Protein AF-0000000080333104 (afdb_homodimer)

Structure (mmCIF, N/CA/C/O backbone):
data_AF-0000000080333104-model_v1
#
loop_
_entity.id
_entity.type
_entity.pdbx_description
1 polymer 'TetR family transcriptional regulator'
#
loop_
_atom_site.group_PDB
_atom_site.id
_atom_site.type_symbol
_atom_site.label_atom_id
_atom_site.label_alt_id
_atom_site.label_comp_id
_atom_site.label_asym_id
_atom_site.label_entity_id
_atom_site.label_seq_id
_atom_site.pdbx_PDB_ins_code
_atom_site.Cartn_x
_atom_site.Cartn_y
_atom_site.Cartn_z
_atom_site.occupancy
_atom_site.B_iso_or_equiv
_atom_site.auth_seq_id
_atom_site.auth_comp_id
_atom_site.auth_asym_id
_atom_site.auth_atom_id
_atom_site.pdbx_PDB_model_num
ATOM 1 N N . MET A 1 1 ? -35.406 34.312 -15.773 1 30.38 1 MET A N 1
ATOM 2 C CA . MET A 1 1 ? -34.156 34.062 -15.078 1 30.38 1 MET A CA 1
ATOM 3 C C . MET A 1 1 ? -34.156 32.719 -14.414 1 30.38 1 MET A C 1
ATOM 5 O O . MET A 1 1 ? -34.938 32.469 -13.469 1 30.38 1 MET A O 1
ATOM 9 N N . THR A 1 2 ? -34.156 31.594 -15.18 1 37.38 2 THR A N 1
ATOM 10 C CA . THR A 1 2 ? -34.25 30.219 -14.719 1 37.38 2 THR A CA 1
ATOM 11 C C . THR A 1 2 ? -33.375 29.984 -13.492 1 37.38 2 THR A C 1
ATOM 13 O O . THR A 1 2 ? -32.188 30.266 -13.516 1 37.38 2 THR A O 1
ATOM 16 N N . THR A 1 3 ? -33.844 30.25 -12.289 1 37.5 3 THR A N 1
ATOM 17 C CA . THR A 1 3 ? -33.156 30.047 -11.039 1 37.5 3 THR A CA 1
ATOM 18 C C . THR A 1 3 ? -32.281 28.797 -11.109 1 37.5 3 THR A C 1
ATOM 20 O O . THR A 1 3 ? -32.75 27.719 -11.461 1 37.5 3 THR A O 1
ATOM 23 N N . ALA A 1 4 ? -31.094 28.906 -11.484 1 41.25 4 ALA A N 1
ATOM 24 C CA . ALA A 1 4 ? -30.219 27.75 -11.359 1 41.25 4 ALA A CA 1
ATOM 25 C C . ALA A 1 4 ? -30.656 26.844 -10.211 1 41.25 4 ALA A C 1
ATOM 27 O O . ALA A 1 4 ? -30.734 27.281 -9.062 1 41.25 4 ALA A O 1
ATOM 28 N N . LYS A 1 5 ? -31.594 25.984 -10.344 1 41.38 5 LYS A N 1
ATOM 29 C CA . LYS A 1 5 ? -32.125 25.047 -9.367 1 41.38 5 LYS A CA 1
ATOM 30 C C . LYS A 1 5 ? -31.016 24.547 -8.43 1 41.38 5 LYS A C 1
ATOM 32 O O . LYS A 1 5 ? -30 24.031 -8.883 1 41.38 5 LYS A O 1
ATOM 37 N N . ARG A 1 6 ? -30.672 25.188 -7.258 1 45.22 6 ARG A N 1
ATOM 38 C CA . ARG A 1 6 ? -29.812 24.766 -6.156 1 45.22 6 ARG A CA 1
ATOM 39 C C . ARG A 1 6 ? -29.812 23.25 -6.008 1 45.22 6 ARG A C 1
ATOM 41 O O . ARG A 1 6 ? -30.828 22.656 -5.668 1 45.22 6 ARG A O 1
ATOM 48 N N . ASP A 1 7 ? -29.25 22.531 -6.859 1 51.03 7 ASP A N 1
ATOM 49 C CA . ASP A 1 7 ? -29.219 21.062 -6.848 1 51.03 7 ASP A CA 1
ATOM 50 C C . ASP A 1 7 ? -29.219 20.531 -5.414 1 51.03 7 ASP A C 1
ATOM 52 O O . ASP A 1 7 ? -28.328 20.859 -4.625 1 51.03 7 ASP A O 1
ATOM 56 N N . THR A 1 8 ? -30.344 20.328 -4.801 1 59.16 8 THR A N 1
ATOM 57 C CA . THR A 1 8 ? -30.625 19.766 -3.488 1 59.16 8 THR A CA 1
ATOM 58 C C . THR A 1 8 ? -29.703 18.594 -3.188 1 59.16 8 THR A C 1
ATOM 60 O O . THR A 1 8 ? -29.672 17.609 -3.936 1 59.16 8 THR A O 1
ATOM 63 N N . TYR A 1 9 ? -28.547 18.875 -2.512 1 65.94 9 TYR A N 1
ATOM 64 C CA . TYR A 1 9 ? -27.641 17.812 -2.102 1 65.94 9 TYR A CA 1
ATOM 65 C C . TYR A 1 9 ? -28.375 16.75 -1.309 1 65.94 9 TYR A C 1
ATOM 67 O O . TYR A 1 9 ? -29.234 17.047 -0.479 1 65.94 9 TYR A O 1
ATOM 75 N N . THR A 1 10 ? -28.297 15.609 -1.845 1 75.25 10 THR A N 1
ATOM 76 C CA . THR A 1 10 ? -28.719 14.438 -1.074 1 75.25 10 THR A CA 1
ATOM 77 C C . THR A 1 10 ? -27.594 13.977 -0.15 1 75.25 10 THR A C 1
ATOM 79 O O . THR A 1 10 ? -26.438 14.391 -0.309 1 75.25 10 THR A O 1
ATOM 82 N N . PRO A 1 11 ? -27.969 13.328 0.923 1 76.31 11 PRO A N 1
ATOM 83 C CA . PRO A 1 11 ? -26.938 12.758 1.804 1 76.31 11 PRO A CA 1
ATOM 84 C C . PRO A 1 11 ? -25.859 11.992 1.037 1 76.31 11 PRO A C 1
ATOM 86 O O . PRO A 1 11 ? -24.688 12.055 1.399 1 76.31 11 PRO A O 1
ATOM 89 N N . GLU A 1 12 ? -26.203 11.422 -0.066 1 83.94 12 GLU A N 1
ATOM 90 C CA . GLU A 1 12 ? -25.234 10.648 -0.843 1 83.94 12 GLU A CA 1
ATOM 91 C C . GLU A 1 12 ? -24.281 11.562 -1.616 1 83.94 12 GLU A C 1
ATOM 93 O O . GLU A 1 12 ? -23.094 11.281 -1.72 1 83.94 12 GLU A O 1
ATOM 98 N N . SER A 1 13 ? -24.828 12.586 -2.078 1 88.69 13 SER A N 1
ATOM 99 C CA . SER A 1 13 ? -23.984 13.531 -2.799 1 88.69 13 SER A CA 1
ATOM 100 C C . SER A 1 13 ? -23 14.219 -1.86 1 88.69 13 SER A C 1
ATOM 102 O O . SER A 1 13 ? -21.828 14.406 -2.205 1 88.69 13 SER A O 1
ATOM 104 N N . LEU A 1 14 ? -23.516 14.539 -0.658 1 93.62 14 LEU A N 1
ATOM 105 C CA . LEU A 1 14 ? -22.656 15.164 0.338 1 93.62 14 LEU A CA 1
ATOM 106 C C . LEU A 1 14 ? -21.531 14.211 0.747 1 93.62 14 LEU A C 1
ATOM 108 O O . LEU A 1 14 ? -20.391 14.641 0.908 1 93.62 14 LEU A O 1
ATOM 112 N N . LEU A 1 15 ? -21.875 12.945 0.828 1 96.56 15 LEU A N 1
ATOM 113 C CA . LEU A 1 15 ? -20.891 11.953 1.213 1 96.56 15 LEU A CA 1
ATOM 114 C C . LEU A 1 15 ? -19.781 11.844 0.161 1 96.56 15 LEU A C 1
ATOM 116 O O . LEU A 1 15 ? -18.594 11.789 0.498 1 96.56 15 LEU A O 1
ATOM 120 N N . SER A 1 16 ? -20.188 11.82 -1.087 1 97 16 SER A N 1
ATOM 121 C CA . SER A 1 16 ? -19.234 11.727 -2.178 1 97 16 SER A CA 1
ATOM 122 C C . SER A 1 16 ? -18.266 12.914 -2.18 1 97 16 SER A C 1
ATOM 124 O O . SER A 1 16 ? -17.062 12.742 -2.363 1 97 16 SER A O 1
ATOM 126 N N . VAL A 1 17 ? -18.734 14.023 -1.928 1 96.44 17 VAL A N 1
ATOM 127 C CA . VAL A 1 17 ? -17.922 15.227 -1.866 1 96.44 17 VAL A CA 1
ATOM 128 C C . VAL A 1 17 ? -16.969 15.148 -0.672 1 96.44 17 VAL A C 1
ATOM 130 O O . VAL A 1 17 ? -15.789 15.453 -0.795 1 96.44 17 VAL A O 1
ATOM 133 N N . ALA A 1 18 ? -17.531 14.781 0.448 1 97.69 18 ALA A N 1
ATOM 134 C CA . ALA A 1 18 ? -16.719 14.672 1.661 1 97.69 18 ALA A CA 1
ATOM 135 C C . ALA A 1 18 ? -15.555 13.711 1.461 1 97.69 18 ALA A C 1
ATOM 137 O O . ALA A 1 18 ? -14.422 14.008 1.838 1 97.69 18 ALA A O 1
ATOM 138 N N . VAL A 1 19 ? -15.828 12.594 0.853 1 98.12 19 VAL A N 1
ATOM 139 C CA . VAL A 1 19 ? -14.805 11.57 0.63 1 98.12 19 VAL A CA 1
ATOM 140 C C . VAL A 1 19 ? -13.703 12.125 -0.274 1 98.12 19 VAL A C 1
ATOM 142 O O . VAL A 1 19 ? -12.523 11.891 -0.033 1 98.12 19 VAL A O 1
ATOM 145 N N . GLN A 1 20 ? -14.109 12.844 -1.254 1 97.38 20 GLN A N 1
ATOM 146 C CA . GLN A 1 20 ? -13.133 13.469 -2.135 1 97.38 20 GLN A CA 1
ATOM 147 C C . GLN A 1 20 ? -12.242 14.438 -1.363 1 97.38 20 GLN A C 1
ATOM 149 O O . GLN A 1 20 ? -11.016 14.422 -1.518 1 97.38 20 GLN A O 1
ATOM 154 N N . VAL A 1 21 ? -12.852 15.25 -0.526 1 97.25 21 VAL A N 1
ATOM 155 C CA . VAL A 1 21 ? -12.109 16.234 0.251 1 97.25 21 VAL A CA 1
ATOM 156 C C . VAL A 1 21 ? -11.195 15.523 1.25 1 97.25 21 VAL A C 1
ATOM 158 O O . VAL A 1 21 ? -10.031 15.891 1.404 1 97.25 21 VAL A O 1
ATOM 161 N N . PHE A 1 22 ? -11.758 14.477 1.921 1 97.06 22 PHE A N 1
ATOM 162 C CA . PHE A 1 22 ? -10.961 13.695 2.857 1 97.06 22 PHE A CA 1
ATOM 163 C C . PHE A 1 22 ? -9.742 13.102 2.162 1 97.06 22 PHE A C 1
ATOM 165 O O . PHE A 1 22 ? -8.641 13.117 2.713 1 97.06 22 PHE A O 1
ATOM 172 N N . ASN A 1 23 ? -9.922 12.594 0.992 1 96.06 23 ASN A N 1
ATOM 173 C CA . ASN A 1 23 ? -8.82 11.953 0.278 1 96.06 23 ASN A CA 1
ATOM 174 C C . ASN A 1 23 ? -7.793 12.977 -0.2 1 96.06 23 ASN A C 1
ATOM 176 O O . ASN A 1 23 ? -6.594 12.688 -0.245 1 96.06 23 ASN A O 1
ATOM 180 N N . GLU A 1 24 ? -8.211 14.117 -0.525 1 92.81 24 GLU A N 1
ATOM 181 C CA . GLU A 1 24 ? -7.332 15.156 -1.042 1 92.81 24 GLU A CA 1
ATOM 182 C C . GLU A 1 24 ? -6.539 15.82 0.082 1 92.81 24 GLU A C 1
ATOM 184 O O . GLU A 1 24 ? -5.328 16.016 -0.034 1 92.81 24 GLU A O 1
ATOM 189 N N . ARG A 1 25 ? -7.188 16.078 1.271 1 90.75 25 ARG A N 1
ATOM 190 C CA . ARG A 1 25 ? -6.582 16.922 2.305 1 90.75 25 ARG A CA 1
ATOM 191 C C . ARG A 1 25 ? -6.168 16.078 3.51 1 90.75 25 ARG A C 1
ATOM 193 O O . ARG A 1 25 ? -5.406 16.547 4.363 1 90.75 25 ARG A O 1
ATOM 200 N N . GLY A 1 26 ? -6.641 14.836 3.459 1 92 26 GLY A N 1
ATOM 201 C CA . GLY A 1 26 ? -6.574 14.102 4.711 1 92 26 GLY A CA 1
ATOM 202 C C . GLY A 1 26 ? -7.715 14.422 5.656 1 92 26 GLY A C 1
ATOM 203 O O . GLY A 1 26 ? -8.195 15.562 5.691 1 92 26 GLY A O 1
ATOM 204 N N . TYR A 1 27 ? -8.172 13.492 6.395 1 93.88 27 TYR A N 1
ATOM 205 C CA . TYR A 1 27 ? -9.297 13.68 7.309 1 93.88 27 TYR A CA 1
ATOM 206 C C . TYR A 1 27 ? -8.977 14.75 8.352 1 93.88 27 TYR A C 1
ATOM 208 O O . TYR A 1 27 ? -9.766 15.672 8.562 1 93.88 27 TYR A O 1
ATOM 216 N N . ASP A 1 28 ? -7.832 14.664 8.992 1 89.62 28 ASP A N 1
ATOM 217 C CA . ASP A 1 28 ? -7.457 15.586 10.055 1 89.62 28 ASP A CA 1
ATOM 218 C C . ASP A 1 28 ? -7.328 17.016 9.531 1 89.62 28 ASP A C 1
ATOM 220 O O . ASP A 1 28 ? -7.609 17.969 10.25 1 89.62 28 ASP A O 1
ATOM 224 N N . GLY A 1 29 ? -6.977 17.172 8.297 1 89.06 29 GLY A N 1
ATOM 225 C CA . GLY A 1 29 ? -6.77 18.484 7.691 1 89.06 29 GLY A CA 1
ATOM 226 C C . GLY A 1 29 ? -8.039 19.078 7.121 1 89.06 29 GLY A C 1
ATOM 227 O O . GLY A 1 29 ? -8.016 20.188 6.57 1 89.06 29 GLY A O 1
ATOM 228 N N . THR A 1 30 ? -9.109 18.344 7.238 1 94.81 30 THR A N 1
ATOM 229 C CA . THR A 1 30 ? -10.367 18.797 6.676 1 94.81 30 THR A CA 1
ATOM 230 C C . THR A 1 30 ? -11.25 19.422 7.758 1 94.81 30 THR A C 1
ATOM 232 O O . THR A 1 30 ? -11.438 18.828 8.828 1 94.81 30 THR A O 1
ATOM 235 N N . SER A 1 31 ? -11.719 20.625 7.543 1 95.81 31 SER A N 1
ATOM 236 C CA . SER A 1 31 ? -12.68 21.297 8.414 1 95.81 31 SER A CA 1
ATOM 237 C C . SER A 1 31 ? -14.07 21.312 7.797 1 95.81 31 SER A C 1
ATOM 239 O O . SER A 1 31 ? -14.234 20.984 6.617 1 95.81 31 SER A O 1
ATOM 241 N N . MET A 1 32 ? -15.047 21.656 8.656 1 96.25 32 MET A N 1
ATOM 242 C CA . MET A 1 32 ? -16.406 21.812 8.133 1 96.25 32 MET A CA 1
ATOM 243 C C . MET A 1 32 ? -16.469 22.938 7.109 1 96.25 32 MET A C 1
ATOM 245 O O . MET A 1 32 ? -17.281 22.891 6.184 1 96.25 32 MET A O 1
ATOM 249 N N . GLU A 1 33 ? -15.594 23.906 7.227 1 96.88 33 GLU A N 1
ATOM 250 C CA . GLU A 1 33 ? -15.492 24.984 6.25 1 96.88 33 GLU A CA 1
ATOM 251 C C . GLU A 1 33 ? -15.031 24.453 4.895 1 96.88 33 GLU A C 1
ATOM 253 O O . GLU A 1 33 ? -15.57 24.844 3.857 1 96.88 33 GLU A O 1
ATOM 258 N N . HIS A 1 34 ? -14.039 23.578 4.871 1 97.19 34 HIS A N 1
ATOM 259 C CA . HIS A 1 34 ? -13.57 22.953 3.641 1 97.19 34 HIS A CA 1
ATOM 260 C C . HIS A 1 34 ? -14.695 22.188 2.959 1 97.19 34 HIS A C 1
ATOM 262 O O . HIS A 1 34 ? -14.859 22.266 1.738 1 97.19 34 HIS A O 1
ATOM 268 N N . LEU A 1 35 ? -15.469 21.453 3.752 1 97.19 35 LEU A N 1
ATOM 269 C CA . LEU A 1 35 ? -16.578 20.656 3.221 1 97.19 35 LEU A CA 1
ATOM 270 C C . LEU A 1 35 ? -17.656 21.562 2.641 1 97.19 35 LEU A C 1
ATOM 272 O O . LEU A 1 35 ? -18.203 21.281 1.568 1 97.19 35 LEU A O 1
ATOM 276 N N . SER A 1 36 ? -17.984 22.641 3.373 1 96.94 36 SER A N 1
ATOM 277 C CA . SER A 1 36 ? -18.984 23.609 2.918 1 96.94 36 SER A CA 1
ATOM 278 C C . SER A 1 36 ? -18.594 24.203 1.569 1 96.94 36 SER A C 1
ATOM 280 O O . SER A 1 36 ? -19.406 24.234 0.639 1 96.94 36 SER A O 1
ATOM 282 N N . LYS A 1 37 ? -17.359 24.594 1.444 1 97.12 37 LYS A N 1
ATOM 283 C CA . LYS A 1 37 ? -16.859 25.188 0.209 1 97.12 37 LYS A CA 1
ATOM 284 C C . LYS A 1 37 ? -16.922 24.188 -0.943 1 97.12 37 LYS A C 1
ATOM 286 O O . LYS A 1 37 ? -17.359 24.516 -2.043 1 97.12 37 LYS A O 1
ATOM 291 N N . ALA A 1 38 ? -16.562 23.016 -0.673 1 96.25 38 ALA A N 1
ATOM 292 C CA . ALA A 1 38 ? -16.516 22 -1.713 1 96.25 38 ALA A CA 1
ATOM 293 C C . ALA A 1 38 ? -17.922 21.594 -2.162 1 96.25 38 ALA A C 1
ATOM 295 O O . ALA A 1 38 ? -18.141 21.344 -3.346 1 96.25 38 ALA A O 1
ATOM 296 N N . ALA A 1 39 ? -18.812 21.547 -1.254 1 95.12 39 ALA A N 1
ATOM 297 C CA . ALA A 1 39 ? -20.188 21.125 -1.542 1 95.12 39 ALA A CA 1
ATOM 298 C C . ALA A 1 39 ? -21.016 22.266 -2.1 1 95.12 39 ALA A C 1
ATOM 300 O O . ALA A 1 39 ? -22.094 22.047 -2.658 1 95.12 39 ALA A O 1
ATOM 301 N N . GLY A 1 40 ? -20.562 23.484 -1.859 1 95 40 GLY A N 1
ATOM 302 C CA . GLY A 1 40 ? -21.297 24.656 -2.328 1 95 40 GLY A CA 1
ATOM 303 C C . GLY A 1 40 ? -22.516 24.984 -1.482 1 95 40 GLY A C 1
ATOM 304 O O . GLY A 1 40 ? -23.5 25.516 -1.987 1 95 40 GLY A O 1
ATOM 305 N N . ILE A 1 41 ? -22.531 24.516 -0.293 1 95 41 ILE A N 1
ATOM 306 C CA . ILE A 1 41 ? -23.625 24.797 0.629 1 95 41 ILE A CA 1
ATOM 307 C C . ILE A 1 41 ? -23.062 25.281 1.964 1 95 41 ILE A C 1
ATOM 309 O O . ILE A 1 41 ? -21.859 25.156 2.221 1 95 41 ILE A O 1
ATOM 313 N N . SER A 1 42 ? -23.938 25.906 2.807 1 95 42 SER A N 1
ATOM 314 C CA . SER A 1 42 ? -23.5 26.438 4.09 1 95 42 SER A CA 1
ATOM 315 C C . SER A 1 42 ? -23.172 25.328 5.082 1 95 42 SER A C 1
ATOM 317 O O . SER A 1 42 ? -23.672 24.219 4.949 1 95 42 SER A O 1
ATOM 319 N N . LYS A 1 43 ? -22.344 25.641 6.078 1 95.38 43 LYS A N 1
ATOM 320 C CA . LYS A 1 43 ? -22.078 24.703 7.164 1 95.38 43 LYS A CA 1
ATOM 321 C C . LYS A 1 43 ? -23.375 24.266 7.84 1 95.38 43 LYS A C 1
ATOM 323 O O . LYS A 1 43 ? -23.547 23.094 8.188 1 95.38 43 LYS A O 1
ATOM 328 N N . SER A 1 44 ? -24.281 25.266 8.031 1 94.62 44 SER A N 1
ATOM 329 C CA . SER A 1 44 ? -25.578 24.984 8.664 1 94.62 44 SER A CA 1
ATOM 330 C C . SER A 1 44 ? -26.359 23.953 7.875 1 94.62 44 SER A C 1
ATOM 332 O O . SER A 1 44 ? -26.953 23.031 8.461 1 94.62 44 SER A O 1
ATOM 334 N N . SER A 1 45 ? -26.328 24.062 6.645 1 93.5 45 SER A N 1
ATOM 335 C CA . SER A 1 45 ? -27 23.094 5.773 1 93.5 45 SER A CA 1
ATOM 336 C C . SER A 1 45 ? -26.406 21.703 5.938 1 93.5 45 SER A C 1
ATOM 338 O O . SER A 1 45 ? -27.141 20.703 5.945 1 93.5 45 SER A O 1
ATOM 340 N N . ILE A 1 46 ? -25.047 21.578 6.008 1 94.56 46 ILE A N 1
ATOM 341 C CA . ILE A 1 46 ? -24.391 20.297 6.195 1 94.56 46 ILE A CA 1
ATOM 342 C C . ILE A 1 46 ? -24.812 19.688 7.531 1 94.56 46 ILE A C 1
ATOM 344 O O . ILE A 1 46 ? -25.141 18.5 7.605 1 94.56 46 ILE A O 1
ATOM 348 N N . TYR A 1 47 ? -24.953 20.562 8.547 1 94.62 47 TYR A N 1
ATOM 349 C CA . TYR A 1 47 ? -25.297 20.109 9.891 1 94.62 47 TYR A CA 1
ATOM 350 C C . TYR A 1 47 ? -26.734 19.609 9.953 1 94.62 47 TYR A C 1
ATOM 352 O O . TYR A 1 47 ? -27.109 18.875 10.883 1 94.62 47 TYR A O 1
ATOM 360 N N . HIS A 1 48 ? -27.562 19.953 9.047 1 93 48 HIS A N 1
ATOM 361 C CA . HIS A 1 48 ? -28.922 19.453 8.953 1 93 48 HIS A CA 1
ATOM 362 C C . HIS A 1 48 ? -28.938 17.984 8.523 1 93 48 HIS A C 1
ATOM 364 O O . HIS A 1 48 ? -29.906 17.266 8.789 1 93 48 HIS A O 1
ATOM 370 N N . HIS A 1 49 ? -27.828 17.594 7.906 1 92 49 HIS A N 1
ATOM 371 C CA . HIS A 1 49 ? -27.781 16.25 7.352 1 92 49 HIS A CA 1
ATOM 372 C C . HIS A 1 49 ? -26.906 15.336 8.203 1 92 49 HIS A C 1
ATOM 374 O O . HIS A 1 49 ? -27.125 14.125 8.25 1 92 49 HIS A O 1
ATOM 380 N N . VAL A 1 50 ? -25.844 15.969 8.805 1 94.12 50 VAL A N 1
ATOM 381 C CA . VAL A 1 50 ? -24.891 15.164 9.57 1 94.12 50 VAL A CA 1
ATOM 382 C C . VAL A 1 50 ? -24.422 15.953 10.789 1 94.12 50 VAL A C 1
ATOM 384 O O . VAL A 1 50 ? -24.359 17.188 10.758 1 94.12 50 VAL A O 1
ATOM 387 N N . ALA A 1 51 ? -24.016 15.234 11.812 1 93.94 51 ALA A N 1
ATOM 388 C CA . ALA A 1 51 ? -23.578 15.852 13.062 1 93.94 51 ALA A CA 1
ATOM 389 C C . ALA A 1 51 ? -22.219 16.516 12.898 1 93.94 51 ALA A C 1
ATOM 391 O O . ALA A 1 51 ? -21.859 17.422 13.656 1 93.94 51 ALA A O 1
ATOM 392 N N . GLY A 1 52 ? -21.422 16.016 11.953 1 94.5 52 GLY A N 1
ATOM 393 C CA . GLY A 1 52 ? -20.078 16.516 11.742 1 94.5 52 GLY A CA 1
ATOM 394 C C . GLY A 1 52 ? -19.266 15.633 10.812 1 94.5 52 GLY A C 1
ATOM 395 O O . GLY A 1 52 ? -19.781 14.664 10.25 1 94.5 52 GLY A O 1
ATOM 396 N N . LYS A 1 53 ? -18.031 16 10.688 1 95.44 53 LYS A N 1
ATOM 397 C CA . LYS A 1 53 ? -17.203 15.281 9.711 1 95.44 53 LYS A CA 1
ATOM 398 C C . LYS A 1 53 ? -16.953 13.844 10.164 1 95.44 53 LYS A C 1
ATOM 400 O O . LYS A 1 53 ? -16.75 12.953 9.336 1 95.44 53 LYS A O 1
ATOM 405 N N . GLU A 1 54 ? -17.016 13.578 11.438 1 96.12 54 GLU A N 1
ATOM 406 C CA . GLU A 1 54 ? -16.797 12.203 11.898 1 96.12 54 GLU A CA 1
ATOM 407 C C . GLU A 1 54 ? -17.922 11.281 11.422 1 96.12 54 GLU A C 1
ATOM 409 O O . GLU A 1 54 ? -17.672 10.125 11.078 1 96.12 54 GLU A O 1
ATOM 414 N N . GLU A 1 55 ? -19.094 11.781 11.508 1 96.5 55 GLU A N 1
ATOM 415 C CA . GLU A 1 55 ? -20.203 10.977 10.984 1 96.5 55 GLU A CA 1
ATOM 416 C C . GLU A 1 55 ? -20.047 10.711 9.492 1 96.5 55 GLU A C 1
ATOM 418 O O . GLU A 1 55 ? -20.344 9.617 9.016 1 96.5 55 GLU A O 1
ATOM 423 N N . LEU A 1 56 ? -19.594 11.719 8.727 1 97.19 56 LEU A N 1
ATOM 424 C CA . LEU A 1 56 ? -19.328 11.547 7.305 1 97.19 56 LEU A CA 1
ATOM 425 C C . LEU A 1 56 ? -18.25 10.492 7.086 1 97.19 56 LEU A C 1
ATOM 427 O O . LEU A 1 56 ? -18.359 9.648 6.191 1 97.19 56 LEU A O 1
ATOM 431 N N . LEU A 1 57 ? -17.172 10.516 7.945 1 98 57 LEU A N 1
ATOM 432 C CA . LEU A 1 57 ? -16.125 9.508 7.883 1 98 57 LEU A CA 1
ATOM 433 C C . LEU A 1 57 ? -16.688 8.117 8.141 1 98 57 LEU A C 1
ATOM 435 O O . LEU A 1 57 ? -16.406 7.176 7.395 1 98 57 LEU A O 1
ATOM 439 N N . ARG A 1 58 ? -17.531 8.008 9.141 1 98.06 58 ARG A N 1
ATOM 440 C CA . ARG A 1 58 ? -18.125 6.73 9.5 1 98.06 58 ARG A CA 1
ATOM 441 C C . ARG A 1 58 ? -18.953 6.172 8.344 1 98.06 58 ARG A C 1
ATOM 443 O O . ARG A 1 58 ? -18.828 4.992 8 1 98.06 58 ARG A O 1
ATOM 450 N N . ARG A 1 59 ? -19.719 6.996 7.781 1 97.81 59 ARG A N 1
ATOM 451 C CA . ARG A 1 59 ? -20.547 6.578 6.652 1 97.81 59 ARG A CA 1
ATOM 452 C C . ARG A 1 59 ? -19.688 6.152 5.469 1 97.81 59 ARG A C 1
ATOM 454 O O . ARG A 1 59 ? -19.969 5.156 4.809 1 97.81 59 ARG A O 1
ATOM 461 N N . ALA A 1 60 ? -18.672 6.883 5.199 1 98.19 60 ALA A N 1
ATOM 462 C CA . ALA A 1 60 ? -17.797 6.613 4.062 1 98.19 60 ALA A CA 1
ATOM 463 C C . ALA A 1 60 ? -17.078 5.285 4.234 1 98.19 60 ALA A C 1
ATOM 465 O O . ALA A 1 60 ? -17.094 4.438 3.334 1 98.19 60 ALA A O 1
ATOM 466 N N . VAL A 1 61 ? -16.453 5.039 5.398 1 98.31 61 VAL A N 1
ATOM 467 C CA . VAL A 1 61 ? -15.672 3.814 5.594 1 98.31 61 VAL A CA 1
ATOM 468 C C . VAL A 1 61 ? -16.625 2.625 5.742 1 98.31 61 VAL A C 1
ATOM 470 O O . VAL A 1 61 ? -16.297 1.509 5.332 1 98.31 61 VAL A O 1
ATOM 473 N N . SER A 1 62 ? -17.844 2.869 6.285 1 98.38 62 SER A N 1
ATOM 474 C CA . SER A 1 62 ? -18.844 1.812 6.363 1 98.38 62 SER A CA 1
ATOM 475 C C . SER A 1 62 ? -19.234 1.312 4.973 1 98.38 62 SER A C 1
ATOM 477 O O . SER A 1 62 ? -19.406 0.109 4.77 1 98.38 62 SER A O 1
ATOM 479 N N . ARG A 1 63 ? -19.359 2.201 4.062 1 98.06 63 ARG A N 1
ATOM 480 C CA . ARG A 1 63 ? -19.719 1.823 2.697 1 98.06 63 ARG A CA 1
ATOM 481 C C . ARG A 1 63 ? -18.672 0.883 2.105 1 98.06 63 ARG A C 1
ATOM 483 O O . ARG A 1 63 ? -19.016 -0.15 1.527 1 98.06 63 ARG A O 1
ATOM 490 N N . ALA A 1 64 ? -17.422 1.175 2.25 1 98.19 64 ALA A N 1
ATOM 491 C CA . ALA A 1 64 ? -16.344 0.315 1.775 1 98.19 64 ALA A CA 1
ATOM 492 C C . ALA A 1 64 ? -16.344 -1.031 2.494 1 98.19 64 ALA A C 1
ATOM 494 O O . ALA A 1 64 ? -16.281 -2.084 1.855 1 98.19 64 ALA A O 1
ATOM 495 N N . LEU A 1 65 ? -16.484 -0.953 3.834 1 98.69 65 LEU A N 1
ATOM 496 C CA . LEU A 1 65 ? -16.438 -2.156 4.656 1 98.69 65 LEU A CA 1
ATOM 497 C C . LEU A 1 65 ? -17.625 -3.059 4.363 1 98.69 65 LEU A C 1
ATOM 499 O O . LEU A 1 65 ? -17.484 -4.281 4.289 1 98.69 65 LEU A O 1
ATOM 503 N N . ASP A 1 66 ? -18.812 -2.441 4.238 1 98.31 66 ASP A N 1
ATOM 504 C CA . ASP A 1 66 ? -20 -3.215 3.918 1 98.31 66 ASP A CA 1
ATOM 505 C C . ASP A 1 66 ? -19.844 -3.963 2.598 1 98.31 66 ASP A C 1
ATOM 507 O O . ASP A 1 66 ? -20.25 -5.121 2.479 1 98.31 66 ASP A O 1
ATOM 511 N N . GLY A 1 67 ? -19.281 -3.303 1.625 1 98.25 67 GLY A N 1
ATOM 512 C CA . GLY A 1 67 ? -19 -3.961 0.362 1 98.25 67 GLY A CA 1
ATOM 513 C C . GLY A 1 67 ? -18.078 -5.156 0.511 1 98.25 67 GLY A C 1
ATOM 514 O O . GLY A 1 67 ? -18.312 -6.207 -0.091 1 98.25 67 GLY A O 1
ATOM 515 N N . LEU A 1 68 ? -17.062 -5.039 1.322 1 98.38 68 LEU A N 1
ATOM 516 C CA . LEU A 1 68 ? -16.094 -6.117 1.535 1 98.38 68 LEU A CA 1
ATOM 517 C C . LEU A 1 68 ? -16.75 -7.281 2.273 1 98.38 68 LEU A C 1
ATOM 519 O O . LEU A 1 68 ? -16.641 -8.43 1.839 1 98.38 68 LEU A O 1
ATOM 523 N N . PHE A 1 69 ? -17.438 -7.012 3.34 1 98.5 69 PHE A N 1
ATOM 524 C CA . PHE A 1 69 ? -18.031 -8.07 4.148 1 98.5 69 PHE A CA 1
ATOM 525 C C . PHE A 1 69 ? -19.141 -8.781 3.387 1 98.5 69 PHE A C 1
ATOM 527 O O . PHE A 1 69 ? -19.359 -9.977 3.566 1 98.5 69 PHE A O 1
ATOM 534 N N . ALA A 1 70 ? -19.859 -8.031 2.545 1 98.62 70 ALA A N 1
ATOM 535 C CA . ALA A 1 70 ? -20.906 -8.633 1.736 1 98.62 70 ALA A CA 1
ATOM 536 C C . ALA A 1 70 ? -20.359 -9.758 0.865 1 98.62 70 ALA A C 1
ATOM 538 O O . ALA A 1 70 ? -21.062 -10.742 0.602 1 98.62 70 ALA A O 1
ATOM 539 N N . ILE A 1 71 ? -19.141 -9.641 0.403 1 98.5 71 ILE A N 1
ATOM 540 C CA . ILE A 1 71 ? -18.5 -10.68 -0.401 1 98.5 71 ILE A CA 1
ATOM 541 C C . ILE A 1 71 ? -18.578 -12.016 0.331 1 98.5 71 ILE A C 1
ATOM 543 O O . ILE A 1 71 ? -18.891 -13.047 -0.272 1 98.5 71 ILE A O 1
ATOM 547 N N . LEU A 1 72 ? -18.234 -11.984 1.657 1 98.19 72 LEU A N 1
ATOM 548 C CA . LEU A 1 72 ? -18.078 -13.195 2.451 1 98.19 72 LEU A CA 1
ATOM 549 C C . LEU A 1 72 ? -19.438 -13.867 2.688 1 98.19 72 LEU A C 1
ATOM 551 O O . LEU A 1 72 ? -19.484 -15.031 3.074 1 98.19 72 LEU A O 1
ATOM 555 N N . ASP A 1 73 ? -20.562 -13.094 2.422 1 97.38 73 ASP A N 1
ATOM 556 C CA . ASP A 1 73 ? -21.906 -13.625 2.611 1 97.38 73 ASP A CA 1
ATOM 557 C C . ASP A 1 73 ? -22.469 -14.164 1.3 1 97.38 73 ASP A C 1
ATOM 559 O O . ASP A 1 73 ? -23.531 -14.789 1.287 1 97.38 73 ASP A O 1
ATOM 563 N N . GLU A 1 74 ? -21.812 -13.914 0.199 1 98 74 GLU A N 1
ATOM 564 C CA . GLU A 1 74 ? -22.281 -14.414 -1.09 1 98 74 GLU A CA 1
ATOM 565 C C . GLU A 1 74 ? -22.188 -15.938 -1.161 1 98 74 GLU A C 1
ATOM 567 O O . GLU A 1 74 ? -21.266 -16.531 -0.591 1 98 74 GLU A O 1
ATOM 572 N N . ARG A 1 75 ? -23 -16.578 -1.893 1 97.38 75 ARG A N 1
ATOM 573 C CA . ARG A 1 75 ? -23.094 -18.031 -1.98 1 97.38 75 ARG A CA 1
ATOM 574 C C . ARG A 1 75 ? -21.766 -18.641 -2.439 1 97.38 75 ARG A C 1
ATOM 576 O O . ARG A 1 75 ? -21.297 -19.625 -1.866 1 97.38 75 ARG A O 1
ATOM 583 N N . GLN A 1 76 ? -21.156 -18.031 -3.428 1 97.25 76 GLN A N 1
ATOM 584 C CA . GLN A 1 76 ? -19.922 -18.547 -4.008 1 97.25 76 GLN A CA 1
ATOM 585 C C . GLN A 1 76 ? -18.766 -18.469 -3.018 1 97.25 76 GLN A C 1
ATOM 587 O O . GLN A 1 76 ? -17.766 -19.156 -3.17 1 97.25 76 GLN A O 1
ATOM 592 N N . ALA A 1 77 ? -18.891 -17.594 -2.016 1 97.62 77 ALA A N 1
ATOM 593 C CA . ALA A 1 77 ? -17.859 -17.453 -0.987 1 97.62 77 ALA A CA 1
ATOM 594 C C . ALA A 1 77 ? -18.094 -18.422 0.17 1 97.62 77 ALA A C 1
ATOM 596 O O . ALA A 1 77 ? -17.234 -18.594 1.028 1 97.62 77 ALA A O 1
ATOM 597 N N . CYS A 1 78 ? -19.25 -19.094 0.183 1 96.38 78 CYS A N 1
ATOM 598 C CA . CYS A 1 78 ? -19.641 -19.891 1.352 1 96.38 78 CYS A CA 1
ATOM 599 C C . CYS A 1 78 ? -19.734 -21.359 1.007 1 96.38 78 CYS A C 1
ATOM 601 O O . CYS A 1 78 ? -19.719 -22.219 1.898 1 96.38 78 CYS A O 1
ATOM 603 N N . GLU A 1 79 ? -19.766 -21.672 -0.284 1 96.75 79 GLU A N 1
ATOM 604 C CA . GLU A 1 79 ? -20 -23.062 -0.679 1 96.75 79 GLU A CA 1
ATOM 605 C C . GLU A 1 79 ? -18.859 -23.594 -1.547 1 96.75 79 GLU A C 1
ATOM 607 O O . GLU A 1 79 ? -18.234 -22.828 -2.281 1 96.75 79 GLU A O 1
ATOM 612 N N . GLY A 1 80 ? -18.656 -24.875 -1.423 1 96.38 80 GLY A N 1
ATOM 613 C CA . GLY A 1 80 ? -17.656 -25.516 -2.256 1 96.38 80 GLY A CA 1
ATOM 614 C C . GLY A 1 80 ? -16.297 -25.594 -1.596 1 96.38 80 GLY A C 1
ATOM 615 O O . GLY A 1 80 ? -16.172 -25.406 -0.385 1 96.38 80 GLY A O 1
ATOM 616 N N . ARG A 1 81 ? -15.297 -25.922 -2.426 1 97.06 81 ARG A N 1
ATOM 617 C CA . ARG A 1 81 ? -13.93 -26.094 -1.94 1 97.06 81 ARG A CA 1
ATOM 618 C C . ARG A 1 81 ? -13.336 -24.766 -1.499 1 97.06 81 ARG A C 1
ATOM 620 O O . ARG A 1 81 ? -13.586 -23.734 -2.123 1 97.06 81 ARG A O 1
ATOM 627 N N . ALA A 1 82 ? -12.555 -24.781 -0.48 1 97.25 82 ALA A N 1
ATOM 628 C CA . ALA A 1 82 ? -11.992 -23.578 0.124 1 97.25 82 ALA A CA 1
ATOM 629 C C . ALA A 1 82 ? -11.188 -22.781 -0.896 1 97.25 82 ALA A C 1
ATOM 631 O O . ALA A 1 82 ? -11.242 -21.547 -0.913 1 97.25 82 ALA A O 1
ATOM 632 N N . VAL A 1 83 ? -10.453 -23.469 -1.737 1 97.12 83 VAL A N 1
ATOM 633 C CA . VAL A 1 83 ? -9.594 -22.781 -2.695 1 97.12 83 VAL A CA 1
ATOM 634 C C . VAL A 1 83 ? -10.453 -22.047 -3.721 1 97.12 83 VAL A C 1
ATOM 636 O O . VAL A 1 83 ? -10.109 -20.938 -4.16 1 97.12 83 VAL A O 1
ATOM 639 N N . VAL A 1 84 ? -11.562 -22.594 -4.156 1 97.38 84 VAL A N 1
ATOM 640 C CA . VAL A 1 84 ? -12.477 -21.969 -5.102 1 97.38 84 VAL A CA 1
ATOM 641 C C . VAL A 1 84 ? -13.141 -20.75 -4.457 1 97.38 84 VAL A C 1
ATOM 643 O O . VAL A 1 84 ? -13.25 -19.688 -5.082 1 97.38 84 VAL A O 1
ATOM 646 N N . ARG A 1 85 ? -13.547 -20.906 -3.213 1 98.31 85 ARG A N 1
ATOM 647 C CA . ARG A 1 85 ? -14.125 -19.797 -2.465 1 98.31 85 ARG A CA 1
ATOM 648 C C . ARG A 1 85 ? -13.117 -18.656 -2.314 1 98.31 85 ARG A C 1
ATOM 650 O O . ARG A 1 85 ? -13.469 -17.484 -2.475 1 98.31 85 ARG A O 1
ATOM 657 N N . LEU A 1 86 ? -11.867 -19.047 -1.994 1 98.25 86 LEU A N 1
ATOM 658 C CA . LEU A 1 86 ? -10.805 -18.047 -1.828 1 98.25 86 LEU A CA 1
ATOM 659 C C . LEU A 1 86 ? -10.578 -17.281 -3.123 1 98.25 86 LEU A C 1
ATOM 661 O O . LEU A 1 86 ? -10.445 -16.047 -3.107 1 98.25 86 LEU A O 1
ATOM 665 N N . GLU A 1 87 ? -10.516 -17.969 -4.234 1 97.94 87 GLU A N 1
ATOM 666 C CA . GLU A 1 87 ? -10.344 -17.328 -5.531 1 97.94 87 GLU A CA 1
ATOM 667 C C . GLU A 1 87 ? -11.484 -16.359 -5.824 1 97.94 87 GLU A C 1
ATOM 669 O O . GLU A 1 87 ? -11.266 -15.25 -6.312 1 97.94 87 GLU A O 1
ATOM 674 N N . TYR A 1 88 ? -12.719 -16.812 -5.531 1 98.38 88 TYR A N 1
ATOM 675 C CA . TYR A 1 88 ? -13.891 -15.961 -5.703 1 98.38 88 TYR A CA 1
ATOM 676 C C . TYR A 1 88 ? -13.766 -14.688 -4.867 1 98.38 88 TYR A C 1
ATOM 678 O O . TYR A 1 88 ? -13.992 -13.586 -5.363 1 98.38 88 TYR A O 1
ATOM 686 N N . VAL A 1 89 ? -13.383 -14.836 -3.629 1 98.62 89 VAL A N 1
ATOM 687 C CA . VAL A 1 89 ? -13.273 -13.719 -2.699 1 98.62 89 VAL A CA 1
ATOM 688 C C . VAL A 1 89 ? -12.211 -12.742 -3.197 1 98.62 89 VAL A C 1
ATOM 690 O O . VAL A 1 89 ? -12.422 -11.523 -3.189 1 98.62 89 VAL A O 1
ATOM 693 N N . VAL A 1 90 ? -11.07 -13.234 -3.676 1 98.5 90 VAL A N 1
ATOM 694 C CA . VAL A 1 90 ? -9.992 -12.391 -4.188 1 98.5 90 VAL A CA 1
ATOM 695 C C . VAL A 1 90 ? -10.5 -11.562 -5.367 1 98.5 90 VAL A C 1
ATOM 697 O O . VAL A 1 90 ? -10.289 -10.352 -5.414 1 98.5 90 VAL A O 1
ATOM 700 N N . ARG A 1 91 ? -11.234 -12.164 -6.285 1 98.31 91 ARG A N 1
ATOM 701 C CA . ARG A 1 91 ? -11.781 -11.461 -7.441 1 98.31 91 ARG A CA 1
ATOM 702 C C . ARG A 1 91 ? -12.797 -10.406 -7.012 1 98.31 91 ARG A C 1
ATOM 704 O O . ARG A 1 91 ? -12.773 -9.281 -7.508 1 98.31 91 ARG A O 1
ATOM 711 N N . ARG A 1 92 ? -13.625 -10.766 -6.07 1 98.44 92 ARG A N 1
ATOM 712 C CA . ARG A 1 92 ? -14.664 -9.859 -5.598 1 98.44 92 ARG A CA 1
ATOM 713 C C . ARG A 1 92 ? -14.07 -8.672 -4.859 1 98.44 92 ARG A C 1
ATOM 715 O O . ARG A 1 92 ? -14.594 -7.559 -4.938 1 98.44 92 ARG A O 1
ATOM 722 N N . MET A 1 93 ? -12.969 -8.914 -4.129 1 98.62 93 MET A N 1
ATOM 723 C CA . MET A 1 93 ? -12.281 -7.809 -3.463 1 98.62 93 MET A CA 1
ATOM 724 C C . MET A 1 93 ? -11.812 -6.773 -4.477 1 98.62 93 MET A C 1
ATOM 726 O O . MET A 1 93 ? -11.945 -5.57 -4.25 1 98.62 93 MET A O 1
ATOM 730 N N . VAL A 1 94 ? -11.273 -7.207 -5.633 1 98.38 94 VAL A N 1
ATOM 731 C CA . VAL A 1 94 ? -10.828 -6.309 -6.691 1 98.38 94 VAL A CA 1
ATOM 732 C C . VAL A 1 94 ? -12.023 -5.535 -7.25 1 98.38 94 VAL A C 1
ATOM 734 O O . VAL A 1 94 ? -11.953 -4.32 -7.445 1 98.38 94 VAL A O 1
ATOM 737 N N . GLU A 1 95 ? -13.133 -6.207 -7.406 1 97.62 95 GLU A N 1
ATOM 738 C CA . GLU A 1 95 ? -14.328 -5.578 -7.949 1 97.62 95 GLU A CA 1
ATOM 739 C C . GLU A 1 95 ? -14.875 -4.512 -7 1 97.62 95 GLU A C 1
ATOM 741 O O . GLU A 1 95 ? -15.242 -3.418 -7.434 1 97.62 95 GLU A O 1
ATOM 746 N N . VAL A 1 96 ? -14.906 -4.824 -5.715 1 98 96 VAL A N 1
ATOM 747 C CA . VAL A 1 96 ? -15.375 -3.859 -4.727 1 98 96 VAL A CA 1
ATOM 748 C C . VAL A 1 96 ? -14.438 -2.656 -4.691 1 98 96 VAL A C 1
ATOM 750 O O . VAL A 1 96 ? -14.891 -1.509 -4.684 1 98 96 VAL A O 1
ATOM 753 N N . LEU A 1 97 ? -13.125 -2.932 -4.652 1 98.31 97 LEU A N 1
ATOM 754 C CA . LEU A 1 97 ? -12.148 -1.854 -4.625 1 98.31 97 LEU A CA 1
ATOM 755 C C . LEU A 1 97 ? -12.312 -0.933 -5.828 1 98.31 97 LEU A C 1
ATOM 757 O O . LEU A 1 97 ? -12.344 0.291 -5.68 1 98.31 97 LEU A O 1
ATOM 761 N N . THR A 1 98 ? -12.492 -1.5 -7.043 1 97 98 THR A N 1
ATOM 762 C CA . THR A 1 98 ? -12.594 -0.695 -8.25 1 97 98 THR A CA 1
ATOM 763 C C . THR A 1 98 ? -13.922 0.062 -8.289 1 97 98 THR A C 1
ATOM 765 O O . THR A 1 98 ? -13.969 1.223 -8.703 1 97 98 THR A O 1
ATOM 768 N N . ALA A 1 99 ? -14.977 -0.542 -7.789 1 95.56 99 ALA A N 1
ATOM 769 C CA . ALA A 1 99 ? -16.312 0.068 -7.805 1 95.56 99 ALA A CA 1
ATOM 770 C C . ALA A 1 99 ? -16.422 1.17 -6.758 1 95.56 99 ALA A C 1
ATOM 772 O O . ALA A 1 99 ? -17.141 2.148 -6.949 1 95.56 99 ALA A O 1
ATOM 773 N N . GLU A 1 100 ? -15.719 0.949 -5.625 1 97.12 100 GLU A N 1
ATOM 774 C CA . GLU A 1 100 ? -15.812 1.865 -4.492 1 97.12 100 GLU A CA 1
ATOM 775 C C . GLU A 1 100 ? -14.469 2.541 -4.215 1 97.12 100 GLU A C 1
ATOM 777 O O . GLU A 1 100 ? -14.109 2.762 -3.061 1 97.12 100 GLU A O 1
ATOM 782 N N . LEU A 1 101 ? -13.797 2.906 -5.277 1 97.38 101 LEU A N 1
ATOM 783 C CA . LEU A 1 101 ? -12.391 3.301 -5.227 1 97.38 101 LEU A CA 1
ATOM 784 C C . LEU A 1 101 ? -12.18 4.441 -4.238 1 97.38 101 LEU A C 1
ATOM 786 O O . LEU A 1 101 ? -11.344 4.344 -3.338 1 97.38 101 LEU A O 1
ATOM 790 N N . PRO A 1 102 ? -12.992 5.555 -4.25 1 97.81 102 PRO A N 1
ATOM 791 C CA . PRO A 1 102 ? -12.711 6.637 -3.305 1 97.81 102 PRO A CA 1
ATOM 792 C C . PRO A 1 102 ? -12.953 6.23 -1.852 1 97.81 102 PRO A C 1
ATOM 794 O O . PRO A 1 102 ? -12.234 6.68 -0.955 1 97.81 102 PRO A O 1
ATOM 797 N N . TYR A 1 103 ? -13.867 5.371 -1.613 1 98.5 103 TYR A N 1
ATOM 798 C CA . TYR A 1 103 ? -14.227 4.957 -0.262 1 98.5 103 TYR A CA 1
ATOM 799 C C . TYR A 1 103 ? -13.195 3.98 0.298 1 98.5 103 TYR A C 1
ATOM 801 O O . TYR A 1 103 ? -12.797 4.09 1.46 1 98.5 103 TYR A O 1
ATOM 809 N N . VAL A 1 104 ? -12.75 3.051 -0.543 1 98.56 104 VAL A N 1
ATOM 810 C CA . VAL A 1 104 ? -11.719 2.109 -0.121 1 98.56 104 VAL A CA 1
ATOM 811 C C . VAL A 1 104 ? -10.406 2.85 0.105 1 98.56 104 VAL A C 1
ATOM 813 O O . VAL A 1 104 ? -9.672 2.553 1.053 1 98.56 104 VAL A O 1
ATOM 816 N N . THR A 1 105 ? -10.125 3.807 -0.811 1 98.12 105 THR A N 1
ATOM 817 C CA . THR A 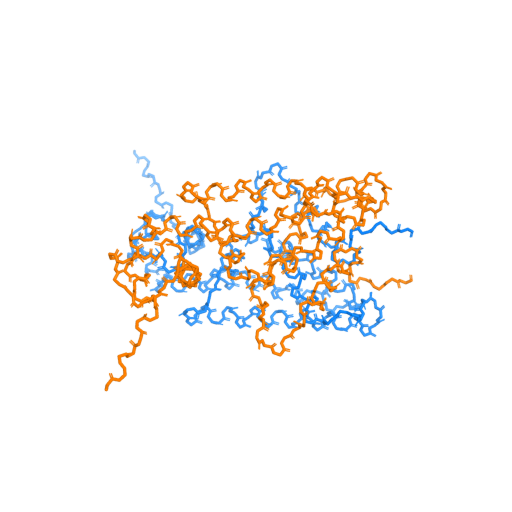1 105 ? -8.93 4.625 -0.638 1 98.12 105 THR A CA 1
ATOM 818 C C . THR A 1 105 ? -8.93 5.301 0.729 1 98.12 105 THR A C 1
ATOM 820 O O . THR A 1 105 ? -7.938 5.254 1.453 1 98.12 105 THR A O 1
ATOM 823 N N . LEU A 1 106 ? -10.078 5.887 1.078 1 98.25 106 LEU A N 1
ATOM 824 C CA . LEU A 1 106 ? -10.211 6.547 2.373 1 98.25 106 LEU A CA 1
ATOM 825 C C . LEU A 1 106 ? -10.031 5.547 3.512 1 98.25 106 LEU A C 1
ATOM 827 O O . LEU A 1 106 ? -9.328 5.824 4.484 1 98.25 106 LEU A O 1
ATOM 831 N N . LEU A 1 107 ? -10.609 4.383 3.406 1 98.44 107 LEU A N 1
ATOM 832 C CA . LEU A 1 107 ? -10.523 3.328 4.41 1 98.44 107 LEU A CA 1
ATOM 833 C C . LEU A 1 107 ? -9.07 2.938 4.656 1 98.44 107 LEU A C 1
ATOM 835 O O . LEU A 1 107 ? -8.656 2.764 5.805 1 98.44 107 LEU A O 1
ATOM 839 N N . LEU A 1 108 ? -8.25 2.881 3.605 1 97.5 108 LEU A N 1
ATOM 840 C CA . LEU A 1 108 ? -6.867 2.424 3.695 1 97.5 108 LEU A CA 1
ATOM 841 C C . LEU A 1 108 ? -5.973 3.506 4.297 1 97.5 108 LEU A C 1
ATOM 843 O O . LEU A 1 108 ? -4.844 3.229 4.703 1 97.5 108 LEU A O 1
ATOM 847 N N . ARG A 1 109 ? -6.469 4.68 4.406 1 94.69 109 ARG A N 1
ATOM 848 C CA . ARG A 1 109 ? -5.676 5.793 4.922 1 94.69 109 ARG A CA 1
ATOM 849 C C . ARG A 1 109 ? -6.004 6.066 6.387 1 94.69 109 ARG A C 1
ATOM 851 O O . ARG A 1 109 ? -5.41 6.949 7.008 1 94.69 109 ARG A O 1
ATOM 858 N N . VAL A 1 110 ? -6.938 5.312 6.961 1 94.56 110 VAL A N 1
ATOM 859 C CA . VAL A 1 110 ? -7.344 5.473 8.352 1 94.56 110 VAL A CA 1
ATOM 860 C C . VAL A 1 110 ? -6.176 5.117 9.273 1 94.56 110 VAL A C 1
ATOM 862 O O . VAL A 1 110 ? -5.5 4.109 9.062 1 94.56 110 VAL A O 1
ATOM 865 N N . ARG A 1 111 ? -5.867 5.918 10.359 1 89 111 ARG A N 1
ATOM 866 C CA . ARG A 1 111 ? -4.703 5.746 11.219 1 89 111 ARG A CA 1
ATOM 867 C C . ARG A 1 111 ? -5.117 5.422 12.648 1 89 111 ARG A C 1
ATOM 869 O O . ARG A 1 111 ? -4.273 5.125 13.5 1 89 111 ARG A O 1
ATOM 876 N N . GLY A 1 112 ? -6.332 5.535 13.062 1 92.75 112 GLY A N 1
ATOM 877 C CA . GLY A 1 112 ? -6.785 5.145 14.383 1 92.75 112 GLY A CA 1
ATOM 878 C C . GLY A 1 112 ? -6.801 6.289 15.375 1 92.75 112 GLY A C 1
ATOM 879 O O . GLY A 1 112 ? -6.691 6.074 16.578 1 92.75 112 GLY A O 1
ATOM 880 N N . ASN A 1 113 ? -6.934 7.547 14.898 1 90.44 113 ASN A N 1
ATOM 881 C CA . ASN A 1 113 ? -6.859 8.727 15.75 1 90.44 113 ASN A CA 1
ATOM 882 C C . ASN A 1 113 ? -8.203 9.023 16.422 1 90.44 113 ASN A C 1
ATOM 884 O O . ASN A 1 113 ? -8.258 9.75 17.406 1 90.44 113 ASN A O 1
ATOM 888 N N . THR A 1 114 ? -9.305 8.609 15.891 1 93.81 114 THR A N 1
ATOM 889 C CA . THR A 1 114 ? -10.648 8.836 16.422 1 93.81 114 THR A CA 1
ATOM 890 C C . THR A 1 114 ? -11.344 7.504 16.688 1 93.81 114 THR A C 1
ATOM 892 O O . THR A 1 114 ? -10.844 6.445 16.312 1 93.81 114 THR A O 1
ATOM 895 N N . GLY A 1 115 ? -12.391 7.594 17.438 1 95.62 115 GLY A N 1
ATOM 896 C CA . GLY A 1 115 ? -13.172 6.391 17.672 1 95.62 115 GLY A CA 1
ATOM 897 C C . GLY A 1 115 ? -13.617 5.703 16.391 1 95.62 115 GLY A C 1
ATOM 898 O O . GLY A 1 115 ? -13.531 4.477 16.281 1 95.62 115 GLY A O 1
ATOM 899 N N . THR A 1 116 ? -14.047 6.473 15.438 1 97.25 116 THR A N 1
ATOM 900 C CA . THR A 1 116 ? -14.477 5.949 14.141 1 97.25 116 THR A CA 1
ATOM 901 C C . THR A 1 116 ? -13.32 5.258 13.43 1 97.25 116 THR A C 1
ATOM 903 O O . THR A 1 116 ? -13.484 4.172 12.867 1 97.25 116 THR A O 1
ATOM 906 N N . GLU A 1 117 ? -12.195 5.871 13.484 1 97.62 117 GLU A N 1
ATOM 907 C CA . GLU A 1 117 ? -11.023 5.285 12.844 1 97.62 117 GLU A CA 1
ATOM 908 C C . GLU A 1 117 ? -10.617 3.979 13.516 1 97.62 117 GLU A C 1
ATOM 910 O O . GLU A 1 117 ? -10.258 3.01 12.844 1 97.62 117 GLU A O 1
ATOM 915 N N . ARG A 1 118 ? -10.672 3.922 14.773 1 97.62 118 ARG A N 1
ATOM 916 C CA . ARG A 1 118 ? -10.336 2.697 15.492 1 97.62 118 ARG A CA 1
ATOM 917 C C . ARG A 1 118 ? -11.344 1.594 15.195 1 97.62 118 ARG A C 1
ATOM 919 O O . ARG A 1 118 ? -10.969 0.433 15.023 1 97.62 118 ARG A O 1
ATOM 926 N N . TRP A 1 119 ? -12.562 2.008 15.164 1 98.25 119 TRP A N 1
ATOM 927 C CA . TRP A 1 119 ? -13.602 1.067 14.773 1 98.25 119 TRP A CA 1
ATOM 928 C C . TRP A 1 119 ? -13.336 0.506 13.383 1 98.25 119 TRP A C 1
ATOM 930 O O . TRP A 1 119 ? -13.422 -0.706 13.164 1 98.25 119 TRP A O 1
ATOM 940 N N . ALA A 1 120 ? -13.023 1.298 12.398 1 98.44 120 ALA A N 1
ATOM 941 C CA . ALA A 1 120 ? -12.742 0.878 11.023 1 98.44 120 ALA A CA 1
ATOM 942 C C . ALA A 1 120 ? -11.555 -0.085 10.977 1 98.44 120 ALA A C 1
ATOM 944 O O . ALA A 1 120 ? -11.594 -1.083 10.258 1 98.44 120 ALA A O 1
ATOM 945 N N . LEU A 1 121 ? -10.508 0.22 11.766 1 97.94 121 LEU A N 1
ATOM 946 C CA . LEU A 1 121 ? -9.344 -0.652 11.828 1 97.94 121 LEU A CA 1
ATOM 947 C C . LEU A 1 121 ? -9.711 -2.023 12.383 1 97.94 121 LEU A C 1
ATOM 949 O O . LEU A 1 121 ? -9.234 -3.047 11.898 1 97.94 121 LEU A O 1
ATOM 953 N N . GLU A 1 122 ? -10.57 -2.037 13.383 1 98.25 122 GLU A N 1
ATOM 954 C CA . GLU A 1 122 ? -11.023 -3.301 13.953 1 98.25 122 GLU A CA 1
ATOM 955 C C . GLU A 1 122 ? -11.836 -4.109 12.945 1 98.25 122 GLU A C 1
ATOM 957 O O . GLU A 1 122 ? -11.688 -5.328 12.859 1 98.25 122 GLU A O 1
ATOM 962 N N . ARG A 1 123 ? -12.625 -3.426 12.164 1 98.38 123 ARG A N 1
ATOM 963 C CA . ARG A 1 123 ? -13.414 -4.105 11.148 1 98.38 123 ARG A CA 1
ATOM 964 C C . ARG A 1 123 ? -12.531 -4.656 10.039 1 98.38 123 ARG A C 1
ATOM 966 O O . ARG A 1 123 ? -12.75 -5.766 9.555 1 98.38 123 ARG A O 1
ATOM 973 N N . ARG A 1 124 ? -11.562 -3.918 9.672 1 98.19 124 ARG A N 1
ATOM 974 C CA . ARG A 1 124 ? -10.602 -4.398 8.68 1 98.19 124 ARG A CA 1
ATOM 975 C C . ARG A 1 124 ? -9.875 -5.641 9.18 1 98.19 124 ARG A C 1
ATOM 977 O O . ARG A 1 124 ? -9.641 -6.578 8.414 1 98.19 124 ARG A O 1
ATOM 984 N N . ARG A 1 125 ? -9.508 -5.641 10.438 1 97.44 125 ARG A N 1
ATOM 985 C CA . ARG A 1 125 ? -8.859 -6.801 11.031 1 97.44 125 ARG A CA 1
ATOM 986 C C . ARG A 1 125 ? -9.766 -8.023 11 1 97.44 125 ARG A C 1
ATOM 988 O O . ARG A 1 125 ? -9.312 -9.133 10.734 1 97.44 125 ARG A O 1
ATOM 995 N N . GLU A 1 126 ? -10.977 -7.758 11.297 1 98.31 126 GLU A N 1
ATOM 996 C CA . GLU A 1 126 ? -11.945 -8.844 11.258 1 98.31 126 GLU A CA 1
ATOM 997 C C . GLU A 1 126 ? -12.062 -9.43 9.859 1 98.31 126 GLU A C 1
ATOM 999 O O . GLU A 1 126 ? -12.086 -10.656 9.688 1 98.31 126 GLU A O 1
ATOM 1004 N N . PHE A 1 127 ? -12.148 -8.609 8.906 1 98.56 127 PHE A N 1
ATOM 1005 C CA . PHE A 1 127 ? -12.211 -9.07 7.527 1 98.56 127 PHE A CA 1
ATOM 1006 C C . PHE A 1 127 ? -10.961 -9.867 7.164 1 98.56 127 PHE A C 1
ATOM 1008 O O . PHE A 1 127 ? -11.062 -10.945 6.57 1 98.56 127 PHE A O 1
ATOM 1015 N N . ASP A 1 128 ? -9.781 -9.32 7.496 1 97.5 128 ASP A N 1
ATOM 1016 C CA . ASP A 1 128 ? -8.516 -10.008 7.273 1 97.5 128 ASP A CA 1
ATOM 1017 C C . ASP A 1 128 ? -8.523 -11.398 7.895 1 97.5 128 ASP A C 1
ATOM 1019 O O . ASP A 1 128 ? -8.055 -12.359 7.281 1 97.5 128 ASP A O 1
ATOM 1023 N N . HIS A 1 129 ? -9.07 -11.477 9.062 1 97.75 129 HIS A N 1
ATOM 1024 C CA . HIS A 1 129 ? -9.125 -12.742 9.773 1 97.75 129 HIS A CA 1
ATOM 1025 C C . HIS A 1 129 ? -10.008 -13.75 9.047 1 97.75 129 HIS A C 1
ATOM 1027 O O . HIS A 1 129 ? -9.641 -14.914 8.891 1 97.75 129 HIS A O 1
ATOM 1033 N N . ARG A 1 130 ? -11.109 -13.281 8.562 1 98.06 130 ARG A N 1
ATOM 1034 C CA . ARG A 1 130 ? -12.031 -14.164 7.852 1 98.06 130 ARG A CA 1
ATOM 1035 C C . ARG A 1 130 ? -11.406 -14.688 6.562 1 98.06 130 ARG A C 1
ATOM 1037 O O . ARG A 1 130 ? -11.562 -15.859 6.223 1 98.06 130 ARG A O 1
ATOM 1044 N N . VAL A 1 131 ? -10.719 -13.898 5.887 1 98.25 131 VAL A N 1
ATOM 1045 C CA . VAL A 1 131 ? -10.055 -14.32 4.656 1 98.25 131 VAL A CA 1
ATOM 1046 C C . VAL A 1 131 ? -8.906 -15.273 4.988 1 98.25 131 VAL A C 1
ATOM 1048 O O . VAL A 1 131 ? -8.703 -16.266 4.293 1 98.25 131 VAL A O 1
ATOM 1051 N N . ALA A 1 132 ? -8.172 -14.977 6.043 1 98.19 132 ALA A N 1
ATOM 1052 C CA . ALA A 1 132 ? -7.09 -15.852 6.488 1 98.19 132 ALA A CA 1
ATOM 1053 C C . ALA A 1 132 ? -7.617 -17.25 6.828 1 98.19 132 ALA A C 1
ATOM 1055 O O . ALA A 1 132 ? -6.953 -18.25 6.562 1 98.19 132 ALA A O 1
ATOM 1056 N N . GLU A 1 133 ? -8.789 -17.297 7.406 1 97.62 133 GLU A N 1
ATOM 1057 C CA . GLU A 1 133 ? -9.391 -18.578 7.727 1 97.62 133 GLU A CA 1
ATOM 1058 C C . GLU A 1 133 ? -9.703 -19.375 6.461 1 97.62 133 GLU A C 1
ATOM 1060 O O . GLU A 1 133 ? -9.555 -20.609 6.441 1 97.62 133 GLU A O 1
ATOM 1065 N N . LEU A 1 134 ? -10.141 -18.688 5.449 1 97.56 134 LEU A N 1
ATOM 1066 C CA . LEU A 1 134 ? -10.391 -19.344 4.164 1 97.56 134 LEU A CA 1
ATOM 1067 C C . LEU A 1 134 ? -9.086 -19.875 3.566 1 97.56 134 LEU A C 1
ATOM 1069 O O . LEU A 1 134 ? -9.055 -20.984 3.033 1 97.56 134 LEU A O 1
ATOM 1073 N N . LEU A 1 135 ? -8.031 -19.047 3.67 1 98.06 135 LEU A N 1
ATOM 1074 C CA . LEU A 1 135 ? -6.723 -19.469 3.188 1 98.06 135 LEU A CA 1
ATOM 1075 C C . LEU A 1 135 ? -6.215 -20.688 3.975 1 98.06 135 LEU A C 1
ATOM 1077 O O . LEU A 1 135 ? -5.676 -21.625 3.393 1 98.06 135 LEU A O 1
ATOM 1081 N N . LYS A 1 136 ? -6.406 -20.656 5.25 1 97.81 136 LYS A N 1
ATOM 1082 C CA . LYS A 1 136 ? -6.016 -21.766 6.121 1 97.81 136 LYS A CA 1
ATOM 1083 C C . LYS A 1 136 ? -6.738 -23.047 5.738 1 97.81 136 LYS A C 1
ATOM 1085 O O . LYS A 1 136 ? -6.125 -24.125 5.676 1 97.81 136 LYS A O 1
ATOM 1090 N N . ALA A 1 137 ? -8.016 -22.969 5.504 1 97.31 137 ALA A N 1
ATOM 1091 C CA . ALA A 1 137 ? -8.805 -24.125 5.086 1 97.31 137 ALA A CA 1
ATOM 1092 C C . ALA A 1 137 ? -8.305 -24.672 3.756 1 97.31 137 ALA A C 1
ATOM 1094 O O . ALA A 1 137 ? -8.195 -25.891 3.588 1 97.31 137 ALA A O 1
ATOM 1095 N N . ALA A 1 138 ? -8.023 -23.766 2.824 1 97.5 138 ALA A N 1
ATOM 1096 C CA . ALA A 1 138 ? -7.52 -24.188 1.518 1 97.5 138 ALA A CA 1
ATOM 1097 C C . ALA A 1 138 ? -6.16 -24.875 1.646 1 97.5 138 ALA A C 1
ATOM 1099 O O . ALA A 1 138 ? -5.859 -25.812 0.904 1 97.5 138 ALA A O 1
ATOM 1100 N N . ALA A 1 139 ? -5.332 -24.406 2.568 1 96.44 139 ALA A N 1
ATOM 1101 C CA . ALA A 1 139 ? -4.039 -25.031 2.84 1 96.44 139 ALA A CA 1
ATOM 1102 C C . ALA A 1 139 ? -4.219 -26.406 3.457 1 96.44 139 ALA A C 1
ATOM 1104 O O . ALA A 1 139 ? -3.51 -27.359 3.094 1 96.44 139 ALA A O 1
ATOM 1105 N N . ALA A 1 140 ? -5.117 -26.516 4.363 1 95.62 140 ALA A N 1
ATOM 1106 C CA . ALA A 1 140 ? -5.402 -27.781 5.012 1 95.62 140 ALA A CA 1
ATOM 1107 C C . ALA A 1 140 ? -5.879 -28.828 4 1 95.62 140 ALA A C 1
ATOM 1109 O O . ALA A 1 140 ? -5.578 -30.016 4.133 1 95.62 140 ALA A O 1
ATOM 1110 N N . ASP A 1 141 ? -6.609 -28.328 2.977 1 95.44 141 ASP A N 1
ATOM 1111 C CA . ASP A 1 141 ? -7.117 -29.203 1.925 1 95.44 141 ASP A CA 1
ATOM 1112 C C . ASP A 1 141 ? -6.012 -29.594 0.944 1 95.44 141 ASP A C 1
ATOM 1114 O O . ASP A 1 141 ? -6.219 -30.422 0.061 1 95.44 141 ASP A O 1
ATOM 1118 N N . GLY A 1 142 ? -4.859 -28.891 1.025 1 95 142 GLY A N 1
ATOM 1119 C CA . GLY A 1 142 ? -3.717 -29.203 0.178 1 95 142 GLY A CA 1
ATOM 1120 C C . GLY A 1 142 ? -3.736 -28.469 -1.144 1 95 142 GLY A C 1
ATOM 1121 O O . GLY A 1 142 ? -2.918 -28.734 -2.025 1 95 142 GLY A O 1
ATOM 1122 N N . ASP A 1 143 ? -4.652 -27.516 -1.303 1 95.19 143 ASP A N 1
ATOM 1123 C CA . ASP A 1 143 ? -4.785 -26.781 -2.555 1 95.19 143 ASP A CA 1
ATOM 1124 C C . ASP A 1 143 ? -3.867 -25.562 -2.57 1 95.19 143 ASP A C 1
ATOM 1126 O O . ASP A 1 143 ? -3.484 -25.078 -3.641 1 95.19 143 ASP A O 1
ATOM 1130 N N . VAL A 1 144 ? -3.588 -25.047 -1.398 1 95.31 144 VAL A N 1
ATOM 1131 C CA . VAL A 1 144 ? -2.73 -23.875 -1.229 1 95.31 144 VAL A CA 1
ATOM 1132 C C . VAL A 1 144 ? -1.467 -24.266 -0.467 1 95.31 144 VAL A C 1
ATOM 1134 O O . VAL A 1 144 ? -1.511 -25.125 0.427 1 95.31 144 VAL A O 1
ATOM 1137 N N . ARG A 1 145 ? -0.388 -23.672 -0.842 1 93.81 145 ARG A N 1
ATOM 1138 C CA . ARG A 1 145 ? 0.901 -24.016 -0.254 1 93.81 145 ARG A CA 1
ATOM 1139 C C . ARG A 1 145 ? 0.895 -23.797 1.254 1 93.81 145 ARG A C 1
ATOM 1141 O O . ARG A 1 145 ? 0.319 -22.812 1.739 1 93.81 145 ARG A O 1
ATOM 1148 N N . GLY A 1 146 ? 1.622 -24.672 1.959 1 91.56 146 GLY A N 1
ATOM 1149 C CA . GLY A 1 146 ? 1.675 -24.609 3.41 1 91.56 146 GLY A CA 1
ATOM 1150 C C . GLY A 1 146 ? 2.994 -24.078 3.936 1 91.56 146 GLY A C 1
ATOM 1151 O O . GLY A 1 146 ? 3.178 -23.938 5.148 1 91.56 146 GLY A O 1
ATOM 1152 N N . ASP A 1 147 ? 3.896 -23.719 3.09 1 91.94 147 ASP A N 1
ATOM 1153 C CA . ASP A 1 147 ? 5.242 -23.328 3.508 1 91.94 147 ASP A CA 1
ATOM 1154 C C . ASP A 1 147 ? 5.324 -21.828 3.754 1 91.94 147 ASP A C 1
ATOM 1156 O O . ASP A 1 147 ? 6.395 -21.297 4.059 1 91.94 147 ASP A O 1
ATOM 1160 N N . VAL A 1 148 ? 4.199 -21.094 3.57 1 95.12 148 VAL A N 1
ATOM 1161 C CA . VAL A 1 148 ? 4.09 -19.688 3.939 1 95.12 148 VAL A CA 1
ATOM 1162 C C . VAL A 1 148 ? 3.047 -19.516 5.039 1 95.12 148 VAL A C 1
ATOM 1164 O O . VAL A 1 148 ? 1.938 -20.047 4.938 1 95.12 148 VAL A O 1
ATOM 1167 N N . GLU A 1 149 ? 3.463 -18.859 6.102 1 95.25 149 GLU A N 1
ATOM 1168 C CA . GLU A 1 149 ? 2.533 -18.609 7.199 1 95.25 149 GLU A CA 1
ATOM 1169 C C . GLU A 1 149 ? 1.27 -17.922 6.707 1 95.25 149 GLU A C 1
ATOM 1171 O O . GLU A 1 149 ? 1.347 -16.953 5.938 1 95.25 149 GLU A O 1
ATOM 1176 N N . VAL A 1 150 ? 0.143 -18.391 7.133 1 96.38 150 VAL A N 1
ATOM 1177 C CA . VAL A 1 150 ? -1.161 -18.031 6.59 1 96.38 150 VAL A CA 1
ATOM 1178 C C . VAL A 1 150 ? -1.391 -16.531 6.754 1 96.38 150 VAL A C 1
ATOM 1180 O O . VAL A 1 150 ? -1.825 -15.852 5.82 1 96.38 150 VAL A O 1
ATOM 1183 N N . ARG A 1 151 ? -1.154 -15.969 7.906 1 95.31 151 ARG A N 1
ATOM 1184 C CA . ARG A 1 151 ? -1.39 -14.555 8.148 1 95.31 151 ARG A CA 1
ATOM 1185 C C . ARG A 1 151 ? -0.481 -13.688 7.285 1 95.31 151 ARG A C 1
ATOM 1187 O O . ARG A 1 151 ? -0.907 -12.656 6.77 1 95.31 151 ARG A O 1
ATOM 1194 N N . LEU A 1 152 ? 0.773 -14.164 7.133 1 96.62 152 LEU A N 1
ATOM 1195 C CA . LEU A 1 152 ? 1.719 -13.461 6.273 1 96.62 152 LEU A CA 1
ATOM 1196 C C . LEU A 1 152 ? 1.244 -13.469 4.824 1 96.62 152 LEU A C 1
ATOM 1198 O O . LEU A 1 152 ? 1.235 -12.43 4.164 1 96.62 152 LEU A O 1
ATOM 1202 N N . ALA A 1 153 ? 0.817 -14.625 4.344 1 97.81 153 ALA A N 1
ATOM 1203 C CA . ALA A 1 153 ? 0.309 -14.75 2.98 1 97.81 153 ALA A CA 1
ATOM 1204 C C . ALA A 1 153 ? -0.888 -13.828 2.758 1 97.81 153 ALA A C 1
ATOM 1206 O O . ALA A 1 153 ? -0.977 -13.148 1.731 1 97.81 153 ALA A O 1
ATOM 1207 N N . THR A 1 154 ? -1.766 -13.797 3.734 1 98.19 154 THR A N 1
ATOM 1208 C CA . THR A 1 154 ? -2.957 -12.961 3.646 1 98.19 154 THR A CA 1
ATOM 1209 C C . THR A 1 154 ? -2.574 -11.484 3.545 1 98.19 154 THR A C 1
ATOM 1211 O O . THR A 1 154 ? -3.086 -10.766 2.686 1 98.19 154 THR A O 1
ATOM 1214 N N . ARG A 1 155 ? -1.635 -11.031 4.367 1 97.5 155 ARG A N 1
ATOM 1215 C CA . ARG A 1 155 ? -1.18 -9.641 4.359 1 97.5 155 ARG A CA 1
ATOM 1216 C C . ARG A 1 155 ? -0.575 -9.273 3.008 1 97.5 155 ARG A C 1
ATOM 1218 O O . ARG A 1 155 ? -0.854 -8.203 2.469 1 97.5 155 ARG A O 1
ATOM 1225 N N . LEU A 1 156 ? 0.234 -10.172 2.51 1 98.44 156 LEU A N 1
ATOM 1226 C CA . LEU A 1 156 ? 0.907 -9.922 1.24 1 98.44 156 LEU A CA 1
ATOM 1227 C C . LEU A 1 156 ? -0.1 -9.852 0.096 1 98.44 156 LEU A C 1
ATOM 1229 O O . LEU A 1 156 ? -0.01 -8.977 -0.762 1 98.44 156 LEU A O 1
ATOM 1233 N N . VAL A 1 157 ? -1.092 -10.727 0.08 1 98.69 157 VAL A N 1
ATOM 1234 C CA . VAL A 1 157 ? -2.137 -10.719 -0.938 1 98.69 157 VAL A CA 1
ATOM 1235 C C . VAL A 1 157 ? -2.955 -9.438 -0.834 1 98.69 157 VAL A C 1
ATOM 1237 O O . VAL A 1 157 ? -3.217 -8.781 -1.843 1 98.69 157 VAL A O 1
ATOM 1240 N N . PHE A 1 158 ? -3.342 -9.07 0.387 1 98.56 158 PHE A N 1
ATOM 1241 C CA . PHE A 1 158 ? -4.066 -7.824 0.595 1 98.56 158 PHE A CA 1
ATOM 1242 C C . PHE A 1 158 ? -3.238 -6.633 0.126 1 98.56 158 PHE A C 1
ATOM 1244 O O . PHE A 1 158 ? -3.766 -5.707 -0.492 1 98.56 158 PHE A O 1
ATOM 1251 N N . GLY A 1 159 ? -1.95 -6.703 0.409 1 98.56 159 GLY A N 1
ATOM 1252 C CA . GLY A 1 159 ? -1.07 -5.645 -0.055 1 98.56 159 GLY A CA 1
ATOM 1253 C C . GLY A 1 159 ? -1.101 -5.457 -1.561 1 98.56 159 GLY A C 1
ATOM 1254 O O . GLY A 1 159 ? -1.154 -4.328 -2.053 1 98.56 159 GLY A O 1
ATOM 1255 N N . MET A 1 160 ? -1.075 -6.539 -2.256 1 98.75 160 MET A N 1
ATOM 1256 C CA . MET A 1 160 ? -1.139 -6.516 -3.715 1 98.75 160 MET A CA 1
ATOM 1257 C C . MET A 1 160 ? -2.439 -5.875 -4.191 1 98.75 160 MET A C 1
ATOM 1259 O O . MET A 1 160 ? -2.422 -4.961 -5.016 1 98.75 160 MET A O 1
ATOM 1263 N N . ILE A 1 161 ? -3.514 -6.273 -3.619 1 98.75 161 ILE A N 1
ATOM 1264 C CA . ILE A 1 161 ? -4.828 -5.793 -4.031 1 98.75 161 ILE A CA 1
ATOM 1265 C C . ILE A 1 161 ? -4.988 -4.324 -3.643 1 98.75 161 ILE A C 1
ATOM 1267 O O . ILE A 1 161 ? -5.383 -3.496 -4.469 1 98.75 161 ILE A O 1
ATOM 1271 N N . ASN A 1 162 ? -4.656 -3.986 -2.398 1 98.25 162 ASN A N 1
ATOM 1272 C CA . ASN A 1 162 ? -4.836 -2.637 -1.872 1 98.25 162 ASN A CA 1
ATOM 1273 C C . ASN A 1 162 ? -3.994 -1.62 -2.637 1 98.25 162 ASN A C 1
ATOM 1275 O O . ASN A 1 162 ? -4.359 -0.446 -2.727 1 98.25 162 ASN A O 1
ATOM 1279 N N . SER A 1 163 ? -2.932 -2.1 -3.264 1 98 163 SER A N 1
ATOM 1280 C CA . SER A 1 163 ? -2.049 -1.174 -3.965 1 98 163 SER A CA 1
ATOM 1281 C C . SER A 1 163 ? -2.762 -0.51 -5.137 1 98 163 SER A C 1
ATOM 1283 O O . SER A 1 163 ? -2.32 0.53 -5.633 1 98 163 SER A O 1
ATOM 1285 N N . MET A 1 164 ? -3.857 -1.036 -5.598 1 97.81 164 MET A N 1
ATOM 1286 C CA . MET A 1 164 ? -4.594 -0.567 -6.766 1 97.81 164 MET A CA 1
ATOM 1287 C C . MET A 1 164 ? -5.074 0.866 -6.566 1 97.81 164 MET A C 1
ATOM 1289 O O . MET A 1 164 ? -5.23 1.613 -7.535 1 97.81 164 MET A O 1
ATOM 1293 N N . VAL A 1 165 ? -5.262 1.298 -5.34 1 97 165 VAL A N 1
ATOM 1294 C CA . VAL A 1 165 ? -5.781 2.639 -5.09 1 97 165 VAL A CA 1
ATOM 1295 C C . VAL A 1 165 ? -4.75 3.68 -5.523 1 97 165 VAL A C 1
ATOM 1297 O O . VAL A 1 165 ? -5.09 4.848 -5.719 1 97 165 VAL A O 1
ATOM 1300 N N . GLU A 1 166 ? -3.535 3.268 -5.684 1 94.56 166 GLU A N 1
ATOM 1301 C CA . GLU A 1 166 ? -2.461 4.191 -6.031 1 94.56 166 GLU A CA 1
ATOM 1302 C C . GLU A 1 166 ? -2.404 4.43 -7.535 1 94.56 166 GLU A C 1
ATOM 1304 O O . GLU A 1 166 ? -1.924 5.473 -7.988 1 94.56 166 GLU A O 1
ATOM 1309 N N . TRP A 1 167 ? -2.934 3.498 -8.367 1 94.06 167 TRP A N 1
ATOM 1310 C CA . TRP A 1 167 ? -2.637 3.631 -9.789 1 94.06 167 TRP A CA 1
ATOM 1311 C C . TRP A 1 167 ? -3.875 3.346 -10.633 1 94.06 167 TRP A C 1
ATOM 1313 O O . TRP A 1 167 ? -3.934 3.721 -11.805 1 94.06 167 TRP A O 1
ATOM 1323 N N . TYR A 1 168 ? -4.852 2.578 -10.078 1 96.19 168 TYR A N 1
ATOM 1324 C CA . TYR A 1 168 ? -6.027 2.264 -10.883 1 96.19 168 TYR A CA 1
ATOM 1325 C C . TYR A 1 168 ? -6.867 3.512 -11.133 1 96.19 168 TYR A C 1
ATOM 1327 O O . TYR A 1 168 ? -7.18 4.258 -10.203 1 96.19 168 TYR A O 1
ATOM 1335 N N . ARG A 1 169 ? -7.281 3.723 -12.391 1 92.44 169 ARG A N 1
ATOM 1336 C CA . ARG A 1 169 ? -8.141 4.836 -12.789 1 92.44 169 ARG A CA 1
ATOM 1337 C C . ARG A 1 169 ? -9.297 4.348 -13.656 1 92.44 169 ARG A C 1
ATOM 1339 O O . ARG A 1 169 ? -9.086 3.824 -14.75 1 92.44 169 ARG A O 1
ATOM 1346 N N . PRO A 1 170 ? -10.555 4.461 -13.141 1 82.12 170 PRO A N 1
ATOM 1347 C CA . PRO A 1 170 ? -11.719 3.947 -13.875 1 82.12 170 PRO A CA 1
ATOM 1348 C C . PRO A 1 170 ? -11.875 4.578 -15.258 1 82.12 170 PRO A C 1
ATOM 1350 O O . PRO A 1 170 ? -12.281 3.906 -16.203 1 82.12 170 PRO A O 1
ATOM 1353 N N . ASP A 1 171 ? -12.078 5.945 -15.438 1 68.62 171 ASP A N 1
ATOM 1354 C CA . ASP A 1 171 ? -12.453 6.641 -16.656 1 68.62 171 ASP A CA 1
ATOM 1355 C C . ASP A 1 171 ? -11.297 6.637 -17.656 1 68.62 171 ASP A C 1
ATOM 1357 O O . ASP A 1 171 ? -11.422 7.188 -18.766 1 68.62 171 ASP A O 1
ATOM 1361 N N . GLY A 1 172 ? -10.258 5.973 -17.406 1 59.91 172 GLY A N 1
ATOM 1362 C CA . GLY A 1 172 ? -9.18 6.125 -18.375 1 59.91 172 GLY A CA 1
ATOM 1363 C C . GLY A 1 172 ? -8.984 4.898 -19.25 1 59.91 172 GLY A C 1
ATOM 1364 O O . GLY A 1 172 ? -9.68 3.893 -19.078 1 59.91 172 GLY A O 1
ATOM 1365 N N . ARG A 1 173 ? -8.211 5.047 -20.375 1 52.84 173 ARG A N 1
ATOM 1366 C CA . ARG A 1 173 ? -7.688 4.047 -21.312 1 52.84 173 ARG A CA 1
ATOM 1367 C C . ARG A 1 173 ? -7.051 2.885 -20.547 1 52.84 173 ARG A C 1
ATOM 1369 O O . ARG A 1 173 ? -6.387 2.035 -21.156 1 52.84 173 ARG A O 1
ATOM 1376 N N . GLY A 1 174 ? -7.379 2.881 -19.203 1 59.41 174 GLY 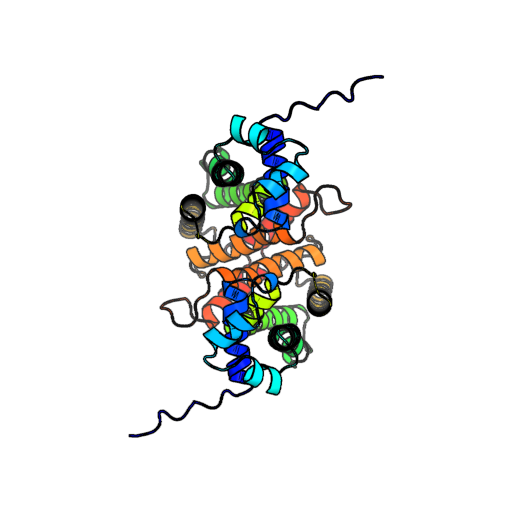A N 1
ATOM 1377 C CA . GLY A 1 174 ? -6.641 1.906 -18.422 1 59.41 174 GLY A CA 1
ATOM 1378 C C . GLY A 1 174 ? -7.203 0.502 -18.531 1 59.41 174 GLY A C 1
ATOM 1379 O O . GLY A 1 174 ? -8.047 0.229 -19.391 1 59.41 174 GLY A O 1
ATOM 1380 N N . MET A 1 175 ? -6.688 -0.409 -17.844 1 70.69 175 MET A N 1
ATOM 1381 C CA . MET A 1 175 ? -7.051 -1.823 -17.859 1 70.69 175 MET A CA 1
ATOM 1382 C C . MET A 1 175 ? -8.469 -2.031 -17.344 1 70.69 175 MET A C 1
ATOM 1384 O O . MET A 1 175 ? -8.898 -1.357 -16.406 1 70.69 175 MET A O 1
ATOM 1388 N N . GLY A 1 176 ? -9.273 -2.732 -18.141 1 85.81 176 GLY A N 1
ATOM 1389 C CA . GLY A 1 176 ? -10.617 -3.088 -17.703 1 85.81 176 GLY A CA 1
ATOM 1390 C C . GLY A 1 176 ? -10.641 -3.791 -16.359 1 85.81 176 GLY A C 1
ATOM 1391 O O . GLY A 1 176 ? -9.703 -4.508 -16.016 1 85.81 176 GLY A O 1
ATOM 1392 N N . GLU A 1 177 ? -11.648 -3.443 -15.562 1 90.75 177 GLU A N 1
ATOM 1393 C CA . GLU A 1 177 ? -11.836 -4.023 -14.234 1 90.75 177 GLU A CA 1
ATOM 1394 C C . GLU A 1 177 ? -11.664 -5.539 -14.266 1 90.75 177 GLU A C 1
ATOM 1396 O O . GLU A 1 177 ? -10.992 -6.105 -13.398 1 90.75 177 GLU A O 1
ATOM 1401 N N . GLN A 1 178 ? -12.242 -6.141 -15.273 1 91.75 178 GLN A N 1
ATOM 1402 C CA . GLN A 1 178 ? -12.164 -7.598 -15.367 1 91.75 178 GLN A CA 1
ATOM 1403 C C . GLN A 1 178 ? -10.734 -8.055 -15.633 1 91.75 178 GLN A C 1
ATOM 1405 O O . GLN A 1 178 ? -10.289 -9.07 -15.086 1 91.75 178 GLN A O 1
ATOM 1410 N N . GLU A 1 179 ? -10.086 -7.32 -16.453 1 92.88 179 GLU A N 1
ATOM 1411 C CA . GLU A 1 179 ? -8.695 -7.648 -16.75 1 92.88 179 GLU A CA 1
ATOM 1412 C C . GLU A 1 179 ? -7.824 -7.555 -15.508 1 92.88 179 GLU A C 1
ATOM 1414 O O . GLU A 1 179 ? -6.969 -8.406 -15.273 1 92.88 179 GLU A O 1
ATOM 1419 N N . VAL A 1 180 ? -8.062 -6.574 -14.75 1 96.06 180 VAL A N 1
ATOM 1420 C CA . VAL A 1 180 ? -7.289 -6.387 -13.523 1 96.06 180 VAL A CA 1
ATOM 1421 C C . VAL A 1 180 ? -7.605 -7.508 -12.539 1 96.06 180 VAL A C 1
ATOM 1423 O O . VAL A 1 180 ? -6.699 -8.078 -11.922 1 96.06 180 VAL A O 1
ATOM 1426 N N . ALA A 1 181 ? -8.922 -7.84 -12.398 1 96.88 181 ALA A N 1
ATOM 1427 C CA . ALA A 1 181 ? -9.32 -8.914 -11.492 1 96.88 181 ALA A CA 1
ATOM 1428 C C . ALA A 1 181 ? -8.672 -10.234 -11.898 1 96.88 181 ALA A C 1
ATOM 1430 O O . ALA A 1 181 ? -8.188 -10.984 -11.047 1 96.88 181 ALA A O 1
ATOM 1431 N N . ASP A 1 182 ? -8.617 -10.508 -13.211 1 96.25 182 ASP A N 1
ATOM 1432 C CA . ASP A 1 182 ? -7.996 -11.727 -13.727 1 96.25 182 ASP A CA 1
ATOM 1433 C C . ASP A 1 182 ? -6.5 -11.75 -13.43 1 96.25 182 ASP A C 1
ATOM 1435 O O . ASP A 1 182 ? -5.953 -12.781 -13.023 1 96.25 182 ASP A O 1
ATOM 1439 N N . ALA A 1 183 ? -5.863 -10.625 -13.648 1 97.12 183 ALA A N 1
ATOM 1440 C CA . ALA A 1 183 ? -4.426 -10.523 -13.414 1 97.12 183 ALA A CA 1
ATOM 1441 C C . ALA A 1 183 ? -4.09 -10.75 -11.945 1 97.12 183 ALA A C 1
ATOM 1443 O O . ALA A 1 183 ? -3.166 -11.5 -11.617 1 97.12 183 ALA A O 1
ATOM 1444 N N . VAL A 1 184 ? -4.867 -10.125 -11.047 1 98.44 184 VAL A N 1
ATOM 1445 C CA . VAL A 1 184 ? -4.641 -10.281 -9.617 1 98.44 184 VAL A CA 1
ATOM 1446 C C . VAL A 1 184 ? -4.82 -11.742 -9.219 1 98.44 184 VAL A C 1
ATOM 1448 O O . VAL A 1 184 ? -3.969 -12.32 -8.539 1 98.44 184 VAL A O 1
ATOM 1451 N N . ALA A 1 185 ? -5.938 -12.336 -9.695 1 97.56 185 ALA A N 1
ATOM 1452 C CA . ALA A 1 185 ? -6.195 -13.734 -9.352 1 97.56 185 ALA A CA 1
ATOM 1453 C C . ALA A 1 185 ? -5.074 -14.633 -9.859 1 97.56 185 ALA A C 1
ATOM 1455 O O . ALA A 1 185 ? -4.598 -15.516 -9.133 1 97.56 185 ALA A O 1
ATOM 1456 N N . ARG A 1 186 ? -4.66 -14.406 -11.07 1 96.38 186 ARG A N 1
ATOM 1457 C CA . ARG A 1 186 ? -3.598 -15.211 -11.656 1 96.38 186 ARG A CA 1
ATOM 1458 C C . ARG A 1 186 ? -2.303 -15.078 -10.867 1 96.38 186 ARG A C 1
ATOM 1460 O O . ARG A 1 186 ? -1.662 -16.078 -10.539 1 96.38 186 ARG A O 1
ATOM 1467 N N . LEU A 1 187 ? -1.895 -13.891 -10.508 1 97.62 187 LEU A N 1
ATOM 1468 C CA . LEU A 1 187 ? -0.649 -13.672 -9.781 1 97.62 187 LEU A CA 1
ATOM 1469 C C . LEU A 1 187 ? -0.742 -14.219 -8.367 1 97.62 187 LEU A C 1
ATOM 1471 O O . LEU A 1 187 ? 0.197 -14.852 -7.875 1 97.62 187 LEU A O 1
ATOM 1475 N N . VAL A 1 188 ? -1.89 -13.992 -7.707 1 98.25 188 VAL A N 1
ATOM 1476 C CA . VAL A 1 188 ? -2.068 -14.453 -6.332 1 98.25 188 VAL A CA 1
ATOM 1477 C C . VAL A 1 188 ? -1.977 -15.977 -6.285 1 98.25 188 VAL A C 1
ATOM 1479 O O . VAL A 1 18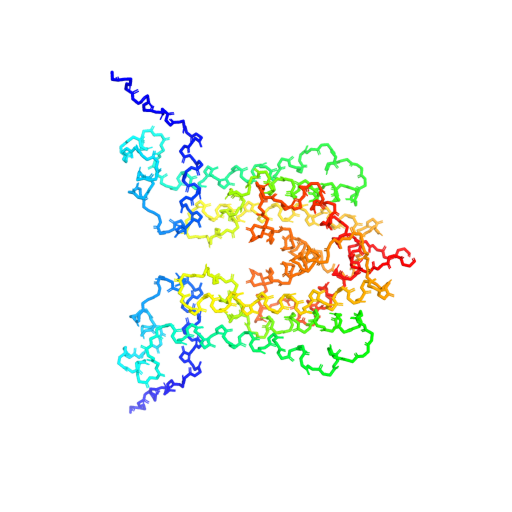8 ? -1.328 -16.531 -5.398 1 98.25 188 VAL A O 1
ATOM 1482 N N . PHE A 1 189 ? -2.555 -16.672 -7.27 1 97.44 189 PHE A N 1
ATOM 1483 C CA . PHE A 1 189 ? -2.707 -18.125 -7.129 1 97.44 189 PHE A CA 1
ATOM 1484 C C . PHE A 1 189 ? -1.619 -18.859 -7.902 1 97.44 189 PHE A C 1
ATOM 1486 O O . PHE A 1 189 ? -1.174 -19.938 -7.488 1 97.44 189 PHE A O 1
ATOM 1493 N N . SER A 1 190 ? -1.114 -18.266 -9.023 1 95.75 190 SER A N 1
ATOM 1494 C CA . SER A 1 190 ? -0.183 -19 -9.867 1 95.75 190 SER A CA 1
ATOM 1495 C C . SER A 1 190 ? 1.164 -18.297 -9.961 1 95.75 190 SER A C 1
ATOM 1497 O O . SER A 1 190 ? 2.146 -18.875 -10.43 1 95.75 190 SER A O 1
ATOM 1499 N N . GLY A 1 191 ? 1.258 -17.031 -9.516 1 96.81 191 GLY A N 1
ATOM 1500 C CA . GLY A 1 191 ? 2.521 -16.312 -9.516 1 96.81 191 GLY A CA 1
ATOM 1501 C C . GLY A 1 191 ? 2.982 -15.922 -10.906 1 96.81 191 GLY A C 1
ATOM 1502 O O . GLY A 1 191 ? 2.219 -16.016 -11.867 1 96.81 191 GLY A O 1
ATOM 1503 N N . LEU A 1 192 ? 4.211 -15.469 -11.047 1 95.69 192 LEU A N 1
ATOM 1504 C CA . LEU A 1 192 ? 4.777 -14.945 -12.289 1 95.69 192 LEU A CA 1
ATOM 1505 C C . LEU A 1 192 ? 5.293 -16.078 -13.164 1 95.69 192 LEU A C 1
ATOM 1507 O O . LEU A 1 192 ? 5.375 -15.938 -14.391 1 95.69 192 LEU A O 1
ATOM 1511 N N . ARG A 1 193 ? 5.68 -17.141 -12.508 1 93.12 193 ARG A N 1
ATOM 1512 C CA . ARG A 1 193 ? 6.332 -18.188 -13.289 1 93.12 193 ARG A CA 1
ATOM 1513 C C . ARG A 1 193 ? 5.348 -18.844 -14.25 1 93.12 193 ARG A C 1
ATOM 1515 O O . ARG A 1 193 ? 4.18 -19.031 -13.914 1 93.12 193 ARG A O 1
ATOM 1522 N N . GLU A 1 194 ? 5.871 -19.094 -15.375 1 83.19 194 GLU A N 1
ATOM 1523 C CA . GLU A 1 194 ? 5.082 -19.812 -16.375 1 83.19 194 GLU A CA 1
ATOM 1524 C C . GLU A 1 194 ? 4.887 -21.266 -15.984 1 83.19 194 GLU A C 1
ATOM 1526 O O . GLU A 1 194 ? 5.805 -21.906 -15.469 1 83.19 194 GLU A O 1
ATOM 1531 N N . ASP A 1 195 ? 3.582 -21.703 -15.969 1 64.81 195 ASP A N 1
ATOM 1532 C CA . ASP A 1 195 ? 3.289 -23.109 -15.734 1 64.81 195 ASP A CA 1
ATOM 1533 C C . ASP A 1 195 ? 4.027 -24 -16.734 1 64.81 195 ASP A C 1
ATOM 1535 O O . ASP A 1 195 ? 3.988 -23.75 -17.938 1 64.81 195 ASP A O 1
ATOM 1539 N N . ARG A 1 196 ? 5.316 -24.5 -16.453 1 52.28 196 ARG A N 1
ATOM 1540 C CA . ARG A 1 196 ? 5.836 -25.484 -17.406 1 52.28 196 ARG A CA 1
ATOM 1541 C C . ARG A 1 196 ? 4.902 -26.672 -17.516 1 52.28 196 ARG A C 1
ATOM 1543 O O . ARG A 1 196 ? 4.172 -27 -16.578 1 52.28 196 ARG A O 1
ATOM 1550 N N . MET B 1 1 ? 28.422 17.344 39.062 1 30.27 1 MET B N 1
ATOM 1551 C CA . MET B 1 1 ? 27.219 17.531 38.25 1 30.27 1 MET B CA 1
ATOM 1552 C C . MET B 1 1 ? 27.484 17.172 36.781 1 30.27 1 MET B C 1
ATOM 1554 O O . MET B 1 1 ? 28.219 17.875 36.094 1 30.27 1 MET B O 1
ATOM 1558 N N . THR B 1 2 ? 27.766 15.875 36.469 1 38.22 2 THR B N 1
ATOM 1559 C CA . THR B 1 2 ? 28.156 15.352 35.156 1 38.22 2 THR B CA 1
ATOM 1560 C C . THR B 1 2 ? 27.266 15.945 34.062 1 38.22 2 THR B C 1
ATOM 1562 O O . THR B 1 2 ? 26.047 15.875 34.125 1 38.22 2 THR B O 1
ATOM 1565 N N . THR B 1 3 ? 27.625 17.094 33.531 1 37.53 3 THR B N 1
ATOM 1566 C CA . THR B 1 3 ? 26.891 17.766 32.469 1 37.53 3 THR B CA 1
ATOM 1567 C C . THR B 1 3 ? 26.281 16.75 31.484 1 37.53 3 THR B C 1
ATOM 1569 O O . THR B 1 3 ? 26.984 15.867 30.984 1 37.53 3 THR B O 1
ATOM 1572 N N . ALA B 1 4 ? 25.109 16.375 31.719 1 42.38 4 ALA B N 1
ATOM 1573 C CA . ALA B 1 4 ? 24.469 15.578 30.688 1 42.38 4 ALA B CA 1
ATOM 1574 C C . ALA B 1 4 ? 25.047 15.891 29.312 1 42.38 4 ALA B C 1
ATOM 1576 O O . ALA B 1 4 ? 25.016 17.031 28.859 1 42.38 4 ALA B O 1
ATOM 1577 N N . LYS B 1 5 ? 26.125 15.375 28.875 1 42 5 LYS B N 1
ATOM 1578 C CA . LYS B 1 5 ? 26.797 15.547 27.594 1 42 5 LYS B CA 1
ATOM 1579 C C . LYS B 1 5 ? 25.781 15.766 26.469 1 42 5 LYS B C 1
ATOM 1581 O O . LYS B 1 5 ? 24.875 14.953 26.266 1 42 5 LYS B O 1
ATOM 1586 N N . ARG B 1 6 ? 25.297 17 26.109 1 45.38 6 ARG B N 1
ATOM 1587 C CA . ARG B 1 6 ? 24.484 17.422 24.969 1 45.38 6 ARG B CA 1
ATOM 1588 C C . ARG B 1 6 ? 24.766 16.531 23.75 1 45.38 6 ARG B C 1
ATOM 1590 O O . ARG B 1 6 ? 25.859 16.578 23.188 1 45.38 6 ARG B O 1
ATOM 1597 N N . ASP B 1 7 ? 24.453 15.328 23.75 1 51.16 7 ASP B N 1
ATOM 1598 C CA . ASP B 1 7 ? 24.719 14.383 22.656 1 51.16 7 ASP B CA 1
ATOM 1599 C C . ASP B 1 7 ? 24.703 15.094 21.312 1 51.16 7 ASP B C 1
ATOM 1601 O O . ASP B 1 7 ? 23.703 15.711 20.938 1 51.16 7 ASP B O 1
ATOM 1605 N N . THR B 1 8 ? 25.797 15.648 20.859 1 59.25 8 THR B N 1
ATOM 1606 C CA . THR B 1 8 ? 26.094 16.312 19.594 1 59.25 8 THR B CA 1
ATOM 1607 C C . THR B 1 8 ? 25.391 15.594 18.438 1 59.25 8 THR B C 1
ATOM 1609 O O . THR B 1 8 ? 25.625 14.406 18.203 1 59.25 8 THR B O 1
ATOM 1612 N N . TYR B 1 9 ? 24.156 16.047 18.078 1 66.12 9 TYR B N 1
ATOM 1613 C CA . TYR B 1 9 ? 23.453 15.492 16.922 1 66.12 9 TYR B CA 1
ATOM 1614 C C . TYR B 1 9 ? 24.328 15.547 15.672 1 66.12 9 TYR B C 1
ATOM 1616 O O . TYR B 1 9 ? 25.016 16.531 15.43 1 66.12 9 TYR B O 1
ATOM 1624 N N . THR B 1 10 ? 24.547 14.422 15.18 1 75.38 10 THR B N 1
ATOM 1625 C CA . THR B 1 10 ? 25.109 14.336 13.836 1 75.38 10 THR B CA 1
ATOM 1626 C C . THR B 1 10 ? 24.016 14.5 12.781 1 75.38 10 THR B C 1
ATOM 1628 O O . THR B 1 10 ? 22.828 14.414 13.094 1 75.38 10 THR B O 1
ATOM 1631 N N . PRO B 1 11 ? 24.422 14.945 11.633 1 76.44 11 PRO B N 1
ATOM 1632 C CA . PRO B 1 11 ? 23.453 15.023 10.531 1 76.44 11 PRO B CA 1
ATOM 1633 C C . PRO B 1 11 ? 22.625 13.742 10.383 1 76.44 11 PRO B C 1
ATOM 1635 O O . PRO B 1 11 ? 21.438 13.812 10.078 1 76.44 11 PRO B O 1
ATOM 1638 N N . GLU B 1 12 ? 23.172 12.633 10.727 1 84.19 12 GLU B N 1
ATOM 1639 C CA . GLU B 1 12 ? 22.453 11.367 10.586 1 84.19 12 GLU B CA 1
ATOM 1640 C C . GLU B 1 12 ? 21.422 11.188 11.688 1 84.19 12 GLU B C 1
ATOM 1642 O O . GLU B 1 12 ? 20.328 10.688 11.445 1 84.19 12 GLU B O 1
ATOM 1647 N N . SER B 1 13 ? 21.797 11.602 12.805 1 88.44 13 SER B N 1
ATOM 1648 C CA . SER B 1 13 ? 20.844 11.508 13.906 1 88.44 13 SER B CA 1
ATOM 1649 C C . SER B 1 13 ? 19.656 12.445 13.711 1 88.44 13 SER B C 1
ATOM 1651 O O . SER B 1 13 ? 18.516 12.07 13.969 1 88.44 13 SER B O 1
ATOM 1653 N N . LEU B 1 14 ? 19.984 13.648 13.188 1 93.56 14 LEU B N 1
ATOM 1654 C CA . LEU B 1 14 ? 18.922 14.602 12.906 1 93.56 14 LEU B CA 1
ATOM 1655 C C . LEU B 1 14 ? 17.984 14.07 11.836 1 93.56 14 LEU B C 1
ATOM 1657 O O . LEU B 1 14 ? 16.766 14.234 11.938 1 93.56 14 LEU B O 1
ATOM 1661 N N . LEU B 1 15 ? 18.562 13.398 10.875 1 96.56 15 LEU B N 1
ATOM 1662 C CA . LEU B 1 15 ? 17.766 12.844 9.789 1 96.56 15 LEU B CA 1
ATOM 1663 C C . LEU B 1 15 ? 16.812 11.773 10.312 1 96.56 15 LEU B C 1
ATOM 1665 O O . LEU B 1 15 ? 15.641 11.742 9.938 1 96.56 15 LEU B O 1
ATOM 1669 N N . SER B 1 16 ? 17.328 10.93 11.18 1 96.88 16 SER B N 1
ATOM 1670 C CA . SER B 1 16 ? 16.516 9.859 11.742 1 96.88 16 SER B CA 1
ATOM 1671 C C . SER B 1 16 ? 15.344 10.43 12.539 1 96.88 16 SER B C 1
ATOM 1673 O O . SER B 1 16 ? 14.219 9.938 12.422 1 96.88 16 SER B O 1
ATOM 1675 N N . VAL B 1 17 ? 15.555 11.414 13.234 1 96.38 17 VAL B N 1
ATOM 1676 C CA . VAL B 1 17 ? 14.508 12.07 14.008 1 96.38 17 VAL B CA 1
ATOM 1677 C C . VAL B 1 17 ? 13.484 12.711 13.07 1 96.38 17 VAL B C 1
ATOM 1679 O O . VAL B 1 17 ? 12.281 12.57 13.266 1 96.38 17 VAL B O 1
ATOM 1682 N N . ALA B 1 18 ? 14 13.406 12.102 1 97.62 18 ALA B N 1
ATOM 1683 C CA . ALA B 1 18 ? 13.125 14.07 11.141 1 97.62 18 ALA B CA 1
ATOM 1684 C C . ALA B 1 18 ? 12.195 13.07 10.453 1 97.62 18 ALA B C 1
ATOM 1686 O O . ALA B 1 18 ? 10.992 13.312 10.32 1 97.62 18 ALA B O 1
ATOM 1687 N N . VAL B 1 19 ? 12.734 11.953 10.062 1 98.12 19 VAL B N 1
ATOM 1688 C CA . VAL B 1 19 ? 11.969 10.93 9.359 1 98.12 19 VAL B CA 1
ATOM 1689 C C . VAL B 1 19 ? 10.867 10.398 10.273 1 98.12 19 VAL B C 1
ATOM 1691 O O . VAL B 1 19 ? 9.734 10.188 9.828 1 98.12 19 VAL B O 1
ATOM 1694 N N . GLN B 1 20 ? 11.211 10.211 11.484 1 97.31 20 GLN B N 1
ATOM 1695 C CA . GLN B 1 20 ? 10.211 9.758 12.445 1 97.31 20 GLN B CA 1
ATOM 1696 C C . GLN B 1 20 ? 9.078 10.773 12.57 1 97.31 20 GLN B C 1
ATOM 1698 O O . GLN B 1 20 ? 7.902 10.398 12.539 1 97.31 20 GLN B O 1
ATOM 1703 N N . VAL B 1 21 ? 9.43 12.039 12.68 1 97.19 21 VAL B N 1
ATOM 1704 C CA . VAL B 1 21 ? 8.438 13.094 12.828 1 97.19 21 VAL B CA 1
ATOM 1705 C C . VAL B 1 21 ? 7.602 13.188 11.555 1 97.19 21 VAL B C 1
ATOM 1707 O O . VAL B 1 21 ? 6.375 13.297 11.609 1 97.19 21 VAL B O 1
ATOM 1710 N N . PHE B 1 22 ? 8.297 13.133 10.375 1 97.06 22 PHE B N 1
ATOM 1711 C CA . PHE B 1 22 ? 7.59 13.164 9.102 1 97.06 22 PHE B CA 1
ATOM 1712 C C . PHE B 1 22 ? 6.586 12.023 9.016 1 97.06 22 PHE B C 1
ATOM 1714 O O . PHE B 1 22 ? 5.457 12.211 8.562 1 97.06 22 PHE B O 1
ATOM 1721 N N . ASN B 1 23 ? 6.969 10.867 9.438 1 95.94 23 ASN B N 1
ATOM 1722 C CA . ASN B 1 23 ? 6.094 9.703 9.336 1 95.94 23 ASN B CA 1
ATOM 1723 C C . ASN B 1 23 ? 4.93 9.797 10.32 1 95.94 23 ASN B C 1
ATOM 1725 O O . ASN B 1 23 ? 3.826 9.328 10.031 1 95.94 23 ASN B O 1
ATOM 1729 N N . GLU B 1 24 ? 5.148 10.367 11.422 1 92.62 24 GLU B N 1
ATOM 1730 C CA . GLU B 1 24 ? 4.129 10.477 12.461 1 92.62 24 GLU B CA 1
ATOM 1731 C C . GLU B 1 24 ? 3.121 11.578 12.125 1 92.62 24 GLU B C 1
ATOM 1733 O O . GLU B 1 24 ? 1.911 11.367 12.234 1 92.62 24 GLU B O 1
ATOM 1738 N N . ARG B 1 25 ? 3.586 12.75 11.586 1 90.75 25 ARG B N 1
ATOM 1739 C CA . ARG B 1 25 ? 2.734 13.93 11.461 1 90.75 25 ARG B CA 1
ATOM 1740 C C . ARG B 1 25 ? 2.391 14.211 10 1 90.75 25 ARG B C 1
ATOM 1742 O O . ARG B 1 25 ? 1.482 14.984 9.711 1 90.75 25 ARG B O 1
ATOM 1749 N N . GLY B 1 26 ? 3.117 13.484 9.148 1 91.69 26 GLY B N 1
ATOM 1750 C CA . GLY B 1 26 ? 3.086 13.93 7.758 1 91.69 26 GLY B CA 1
ATOM 1751 C C . GLY B 1 26 ? 4.043 15.07 7.473 1 91.69 26 GLY B C 1
ATOM 1752 O O . GLY B 1 26 ? 4.273 15.922 8.336 1 91.69 26 GLY B O 1
ATOM 1753 N N . TYR B 1 27 ? 4.574 15.086 6.355 1 94 27 TYR B N 1
ATOM 1754 C CA . TYR B 1 27 ? 5.543 16.109 5.984 1 94 27 TYR B CA 1
ATOM 1755 C C . TYR B 1 27 ? 4.922 17.5 6.062 1 94 27 TYR B C 1
ATOM 1757 O O . TYR B 1 27 ? 5.484 18.406 6.688 1 94 27 TYR B O 1
ATOM 1765 N N . ASP B 1 28 ? 3.783 17.688 5.473 1 89.38 28 ASP B N 1
ATOM 1766 C CA . ASP B 1 28 ? 3.131 18.984 5.418 1 89.38 28 ASP B CA 1
ATOM 1767 C C . ASP B 1 28 ? 2.771 19.484 6.82 1 89.38 28 ASP B C 1
ATOM 1769 O O . ASP B 1 28 ? 2.785 20.688 7.086 1 89.38 28 ASP B O 1
ATOM 1773 N N . GLY B 1 29 ? 2.508 18.594 7.707 1 88.94 29 GLY B N 1
ATOM 1774 C CA . GLY B 1 29 ? 2.1 18.938 9.062 1 88.94 29 GLY B CA 1
ATOM 1775 C C . GLY B 1 29 ? 3.271 19.156 10 1 88.94 29 GLY B C 1
ATOM 1776 O O . GLY B 1 29 ? 3.08 19.453 11.18 1 88.94 29 GLY B O 1
ATOM 1777 N N . THR B 1 30 ? 4.441 18.984 9.477 1 94.81 30 THR B N 1
ATOM 1778 C CA . THR B 1 30 ? 5.633 19.125 10.305 1 94.81 30 THR B CA 1
ATOM 1779 C C . THR B 1 30 ? 6.266 20.5 10.117 1 94.81 30 THR B C 1
ATOM 1781 O O . THR B 1 30 ? 6.473 20.938 8.984 1 94.81 30 THR B O 1
ATOM 1784 N N . SER B 1 31 ? 6.496 21.203 11.203 1 95.81 31 SER B N 1
ATOM 1785 C CA . SER B 1 31 ? 7.219 22.484 11.195 1 95.81 31 SER B CA 1
ATOM 1786 C C . SER B 1 31 ? 8.633 22.312 11.742 1 95.81 31 SER B C 1
ATOM 1788 O O . SER B 1 31 ? 8.969 21.266 12.297 1 95.81 31 SER B O 1
ATOM 1790 N N . MET B 1 32 ? 9.438 23.375 11.516 1 96.25 32 MET B N 1
ATOM 1791 C CA . MET B 1 32 ? 10.781 23.359 12.102 1 96.25 32 MET B CA 1
ATOM 1792 C C . MET B 1 32 ? 10.711 23.344 13.625 1 96.25 32 MET B C 1
ATOM 1794 O O . MET B 1 32 ? 11.602 22.797 14.281 1 96.25 32 MET B O 1
ATOM 1798 N N . GLU B 1 33 ? 9.648 23.875 14.172 1 96.81 33 GLU B N 1
ATOM 1799 C CA . GLU B 1 33 ? 9.43 23.812 15.609 1 96.81 33 GLU B CA 1
ATOM 1800 C C . GLU B 1 33 ? 9.203 22.391 16.094 1 96.81 33 GLU B C 1
ATOM 1802 O O . GLU B 1 33 ? 9.758 21.969 17.109 1 96.81 33 GLU B O 1
ATOM 1807 N N . HIS B 1 34 ? 8.43 21.609 15.375 1 97.12 34 HIS B N 1
ATOM 1808 C CA . HIS B 1 34 ? 8.211 20.203 15.688 1 97.12 34 HIS B CA 1
ATOM 1809 C C . HIS B 1 34 ? 9.523 19.422 15.664 1 97.12 34 HIS B C 1
ATOM 1811 O O . HIS B 1 34 ? 9.781 18.609 16.547 1 97.12 34 HIS B O 1
ATOM 1817 N N . LEU B 1 35 ? 10.344 19.703 14.656 1 97.19 35 LEU B N 1
ATOM 1818 C CA . LEU B 1 35 ? 11.633 19.031 14.523 1 97.19 35 LEU B CA 1
ATOM 1819 C C . LEU B 1 35 ? 12.562 19.391 15.68 1 97.19 35 LEU B C 1
ATOM 1821 O O . LEU B 1 35 ? 13.25 18.531 16.234 1 97.19 35 LEU B O 1
ATOM 1825 N N . SER B 1 36 ? 12.602 20.688 16.016 1 96.88 36 SER B N 1
ATOM 1826 C CA . SER B 1 36 ? 13.414 21.172 17.125 1 96.88 36 SER B CA 1
ATOM 1827 C C . SER B 1 36 ? 13.047 20.484 18.422 1 96.88 36 SER B C 1
ATOM 1829 O O . SER B 1 36 ? 13.922 19.969 19.141 1 96.88 36 SER B O 1
A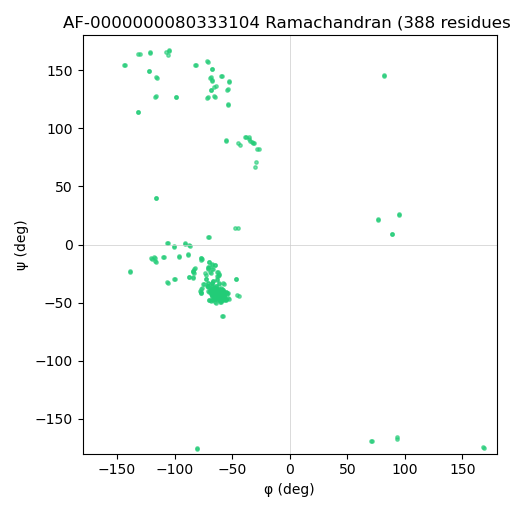TOM 1831 N N . LYS B 1 37 ? 11.781 20.391 18.688 1 97 37 LYS B N 1
ATOM 1832 C CA . LYS B 1 37 ? 11.281 19.75 19.906 1 97 37 LYS B CA 1
ATOM 1833 C C . LYS B 1 37 ? 11.641 18.266 19.938 1 97 37 LYS B C 1
ATOM 1835 O O . LYS B 1 37 ? 12.109 17.75 20.953 1 97 37 LYS B O 1
ATOM 1840 N N . ALA B 1 38 ? 11.508 17.641 18.844 1 96.12 38 ALA B N 1
ATOM 1841 C CA . ALA B 1 38 ? 11.758 16.203 18.781 1 96.12 38 ALA B CA 1
ATOM 1842 C C . ALA B 1 38 ? 13.25 15.906 18.906 1 96.12 38 ALA B C 1
ATOM 1844 O O . ALA B 1 38 ? 13.641 14.914 19.516 1 96.12 38 ALA B O 1
ATOM 1845 N N . ALA B 1 39 ? 14.062 16.734 18.359 1 95.06 39 ALA B N 1
ATOM 1846 C CA . ALA B 1 39 ? 15.508 16.531 18.344 1 95.06 39 ALA B CA 1
ATOM 1847 C C . ALA B 1 39 ? 16.141 17.016 19.641 1 95.06 39 ALA B C 1
ATOM 1849 O O . ALA B 1 39 ? 17.281 16.688 19.953 1 95.06 39 ALA B O 1
ATOM 1850 N N . GLY B 1 40 ? 15.43 17.891 20.344 1 94.81 40 GLY B N 1
ATOM 1851 C CA . GLY B 1 40 ? 15.953 18.438 21.578 1 94.81 40 GLY B CA 1
ATOM 1852 C C . GLY B 1 40 ? 17 19.516 21.359 1 94.81 40 GLY B C 1
ATOM 1853 O O . GLY B 1 40 ? 17.906 19.688 22.188 1 94.81 40 GLY B O 1
ATOM 1854 N N . ILE B 1 41 ? 16.984 20.109 20.219 1 94.88 41 ILE B N 1
ATOM 1855 C CA . ILE B 1 41 ? 17.922 21.203 19.922 1 94.88 41 ILE B CA 1
ATOM 1856 C C . ILE B 1 41 ? 17.141 22.375 19.328 1 94.88 41 ILE B C 1
ATOM 1858 O O . ILE B 1 41 ? 15.977 22.25 18.969 1 94.88 41 ILE B O 1
ATOM 1862 N N . SER B 1 42 ? 17.797 23.578 19.312 1 94.94 42 SER B N 1
ATOM 1863 C CA . SER B 1 42 ? 17.125 24.781 18.828 1 94.94 42 SER B CA 1
ATOM 1864 C C . SER B 1 42 ? 16.953 24.734 17.312 1 94.94 42 SER B C 1
ATOM 1866 O O . SER B 1 42 ? 17.688 24.031 16.625 1 94.94 42 SER B O 1
ATOM 1868 N N . LYS B 1 43 ? 15.992 25.5 16.797 1 95.31 43 LYS B N 1
ATOM 1869 C CA . LYS B 1 43 ? 15.82 25.656 15.359 1 95.31 43 LYS B CA 1
ATOM 1870 C C . LYS B 1 43 ? 17.109 26.141 14.703 1 95.31 43 LYS B C 1
ATOM 1872 O O . LYS B 1 43 ? 17.484 25.672 13.625 1 95.31 43 LYS B O 1
ATOM 1877 N N . SER B 1 44 ? 17.781 27.109 15.406 1 94.62 44 SER B N 1
ATOM 1878 C CA . SER B 1 44 ? 19.031 27.656 14.898 1 94.62 44 SER B CA 1
ATOM 1879 C C . SER B 1 44 ? 20.078 26.562 14.719 1 94.62 44 SER B C 1
ATOM 1881 O O . SER B 1 44 ? 20.781 26.531 13.703 1 94.62 44 SER B O 1
ATOM 1883 N N . SER B 1 45 ? 20.141 25.719 15.641 1 93.38 45 SER B N 1
ATOM 1884 C CA . SER B 1 45 ? 21.062 24.594 15.57 1 93.38 45 SER B CA 1
ATOM 1885 C C . SER B 1 45 ? 20.75 23.688 14.375 1 93.38 45 SER B C 1
ATOM 1887 O O . SER B 1 45 ? 21.672 23.203 13.703 1 93.38 45 SER B O 1
ATOM 1889 N N . ILE B 1 46 ? 19.453 23.391 14.109 1 94.5 46 ILE B N 1
ATOM 1890 C CA . ILE B 1 46 ? 19.047 22.578 12.969 1 94.5 46 ILE B CA 1
ATOM 1891 C C . ILE B 1 46 ? 19.469 23.266 11.672 1 94.5 46 ILE B C 1
ATOM 1893 O O . ILE B 1 46 ? 20.016 22.625 10.773 1 94.5 46 ILE B O 1
ATOM 1897 N N . TYR B 1 47 ? 19.344 24.594 11.648 1 94.62 47 TYR B N 1
ATOM 1898 C CA . TYR B 1 47 ? 19.641 25.359 10.445 1 94.62 47 TYR B CA 1
ATOM 1899 C C . TYR B 1 47 ? 21.141 25.375 10.164 1 94.62 47 TYR B C 1
ATOM 1901 O O . TYR B 1 47 ? 21.562 25.656 9.047 1 94.62 47 TYR B O 1
ATOM 1909 N N . HIS B 1 48 ? 21.953 25.094 11.117 1 92.94 48 HIS B N 1
ATOM 1910 C CA . HIS B 1 48 ? 23.406 24.984 10.93 1 92.94 48 HIS B CA 1
ATOM 1911 C C . HIS B 1 48 ? 23.75 23.719 10.141 1 92.94 48 HIS B C 1
ATOM 1913 O O . HIS B 1 48 ? 24.812 23.656 9.523 1 92.94 48 HIS B O 1
ATOM 1919 N N . HIS B 1 49 ? 22.797 22.797 10.156 1 91.88 49 HIS B N 1
ATOM 1920 C CA . HIS B 1 49 ? 23.078 21.516 9.523 1 91.88 49 HIS B CA 1
ATOM 1921 C C . HIS B 1 49 ? 22.328 21.375 8.203 1 91.88 49 HIS B C 1
ATOM 1923 O O . HIS B 1 49 ? 22.781 20.672 7.301 1 91.88 49 HIS B O 1
ATOM 1929 N N . VAL B 1 50 ? 21.094 22.016 8.172 1 94.06 50 VAL B N 1
ATOM 1930 C CA . VAL B 1 50 ? 20.266 21.875 6.98 1 94.06 50 VAL B CA 1
ATOM 1931 C C . VAL B 1 50 ? 19.531 23.188 6.707 1 94.06 50 VAL B C 1
ATOM 1933 O O . VAL B 1 50 ? 19.234 23.938 7.633 1 94.06 50 VAL B O 1
ATOM 1936 N N . ALA B 1 51 ? 19.188 23.406 5.445 1 93.94 51 ALA B N 1
ATOM 1937 C CA . ALA B 1 51 ? 18.531 24.641 5.031 1 93.94 51 ALA B CA 1
ATOM 1938 C C . ALA B 1 51 ? 17.078 24.656 5.496 1 93.94 51 ALA B C 1
ATOM 1940 O O . ALA B 1 51 ? 16.484 25.734 5.629 1 93.94 51 ALA B O 1
ATOM 1941 N N . GLY B 1 52 ? 16.5 23.484 5.711 1 94.5 52 GLY B N 1
ATOM 1942 C CA . GLY B 1 52 ? 15.094 23.375 6.094 1 94.5 52 GLY B CA 1
ATOM 1943 C C . GLY B 1 52 ? 14.57 21.953 5.996 1 94.5 52 GLY B C 1
ATOM 1944 O O . GLY B 1 52 ? 15.32 21.016 5.699 1 94.5 52 GLY B O 1
ATOM 1945 N N . LYS B 1 53 ? 13.297 21.844 6.223 1 95.38 53 LYS B N 1
ATOM 1946 C CA . LYS B 1 53 ? 12.734 20.5 6.262 1 95.38 53 LYS B CA 1
ATOM 1947 C C . LYS B 1 53 ? 12.727 19.859 4.875 1 95.38 53 LYS B C 1
ATOM 1949 O O . LYS B 1 53 ? 12.789 18.641 4.75 1 95.38 53 LYS B O 1
ATOM 1954 N N . GLU B 1 54 ? 12.734 20.656 3.842 1 96.19 54 GLU B N 1
ATOM 1955 C CA . GLU B 1 54 ? 12.758 20.062 2.504 1 96.19 54 GLU B CA 1
ATOM 1956 C C . GLU B 1 54 ? 14.086 19.359 2.24 1 96.19 54 GLU B C 1
ATOM 1958 O O . GLU B 1 54 ? 14.117 18.312 1.593 1 96.19 54 GLU B O 1
ATOM 1963 N N . GLU B 1 55 ? 15.133 19.984 2.656 1 96.5 55 GLU B N 1
ATOM 1964 C CA . GLU B 1 55 ? 16.422 19.312 2.518 1 96.5 55 GLU B CA 1
ATOM 1965 C C . GLU B 1 55 ? 16.453 18 3.301 1 96.5 55 GLU B C 1
ATOM 1967 O O . GLU B 1 55 ? 17 17 2.834 1 96.5 55 GLU B O 1
ATOM 1972 N N . LEU B 1 56 ? 15.875 17.984 4.512 1 97.19 56 LEU B N 1
ATOM 1973 C CA . LEU B 1 56 ? 15.781 16.766 5.301 1 97.19 56 LEU B CA 1
ATOM 1974 C C . LEU B 1 56 ? 14.953 15.711 4.57 1 97.19 56 LEU B C 1
ATOM 1976 O O . LEU B 1 56 ? 15.32 14.531 4.555 1 97.19 56 LEU B O 1
ATOM 1980 N N . LEU B 1 57 ? 13.836 16.141 3.914 1 98 57 LEU B N 1
ATOM 1981 C CA . LEU B 1 57 ? 13.016 15.234 3.111 1 98 57 LEU B CA 1
ATOM 1982 C C . LEU B 1 57 ? 13.828 14.648 1.964 1 98 57 LEU B C 1
ATOM 1984 O O . LEU B 1 57 ? 13.812 13.43 1.741 1 98 57 LEU B O 1
ATOM 1988 N N . ARG B 1 58 ? 14.578 15.492 1.299 1 98.12 58 ARG B N 1
ATOM 1989 C CA . ARG B 1 58 ? 15.391 15.062 0.168 1 98.12 58 ARG B CA 1
ATOM 1990 C C . ARG B 1 58 ? 16.406 14.016 0.599 1 98.12 58 ARG B C 1
ATOM 1992 O O . ARG B 1 58 ? 16.562 12.977 -0.053 1 98.12 58 ARG B O 1
ATOM 1999 N N . ARG B 1 59 ? 17.047 14.281 1.656 1 97.81 59 ARG B N 1
ATOM 2000 C CA . ARG B 1 59 ? 18.031 13.344 2.17 1 97.81 59 ARG B CA 1
ATOM 2001 C C . ARG B 1 59 ? 17.391 12.023 2.57 1 97.81 59 ARG B C 1
ATOM 2003 O O . ARG B 1 59 ? 17.938 10.953 2.301 1 97.81 59 ARG B O 1
ATOM 2010 N N . ALA B 1 60 ? 16.281 12.086 3.195 1 98.19 60 ALA B N 1
ATOM 2011 C CA . ALA B 1 60 ? 15.586 10.898 3.672 1 98.19 60 ALA B CA 1
ATOM 2012 C C . ALA B 1 60 ? 15.141 10.023 2.504 1 98.19 60 ALA B C 1
ATOM 2014 O O . ALA B 1 60 ? 15.414 8.82 2.479 1 98.19 60 ALA B O 1
ATOM 2015 N N . VAL B 1 61 ? 14.469 10.602 1.488 1 98.31 61 VAL B N 1
ATOM 2016 C CA . VAL B 1 61 ? 13.945 9.805 0.382 1 98.31 61 VAL B CA 1
ATOM 2017 C C . VAL B 1 61 ? 15.094 9.344 -0.512 1 98.31 61 VAL B C 1
ATOM 2019 O O . VAL B 1 61 ? 15.047 8.258 -1.088 1 98.31 61 VAL B O 1
ATOM 2022 N N . SER B 1 62 ? 16.188 10.156 -0.579 1 98.44 62 SER B N 1
ATOM 2023 C CA . SER B 1 62 ? 17.375 9.742 -1.321 1 98.44 62 SER B CA 1
ATOM 2024 C C . SER B 1 62 ? 17.984 8.469 -0.731 1 98.44 62 SER B C 1
ATOM 2026 O O . SER B 1 62 ? 18.406 7.582 -1.468 1 98.44 62 SER B O 1
ATOM 2028 N N . ARG B 1 63 ? 18.016 8.391 0.548 1 98.06 63 ARG B N 1
ATOM 2029 C CA . ARG B 1 63 ? 18.547 7.207 1.213 1 98.06 63 ARG B CA 1
ATOM 2030 C C . ARG B 1 63 ? 17.781 5.953 0.816 1 98.06 63 ARG B C 1
ATOM 2032 O O . ARG B 1 63 ? 18.375 4.934 0.468 1 98.06 63 ARG B O 1
ATOM 2039 N N . ALA B 1 64 ? 16.484 6 0.821 1 98.19 64 ALA B N 1
ATOM 2040 C CA . ALA B 1 64 ? 15.656 4.875 0.401 1 98.19 64 ALA B CA 1
ATOM 2041 C C . ALA B 1 64 ? 15.875 4.551 -1.072 1 98.19 64 ALA B C 1
ATOM 2043 O O . ALA B 1 64 ? 16.078 3.389 -1.433 1 98.19 64 ALA B O 1
ATOM 2044 N N . LEU B 1 65 ? 15.867 5.613 -1.889 1 98.69 65 LEU B N 1
ATOM 2045 C CA . LEU B 1 65 ? 15.992 5.441 -3.332 1 98.69 65 LEU B CA 1
ATOM 2046 C C . LEU B 1 65 ? 17.375 4.891 -3.697 1 98.69 65 LEU B C 1
ATOM 2048 O O . LEU B 1 65 ? 17.484 4.023 -4.566 1 98.69 65 LEU B O 1
ATOM 2052 N N . ASP B 1 66 ? 18.406 5.434 -3.059 1 98.38 66 ASP B N 1
ATOM 2053 C CA . ASP B 1 66 ? 19.75 4.945 -3.309 1 98.38 66 ASP B CA 1
ATOM 2054 C C . ASP B 1 66 ? 19.859 3.453 -2.996 1 98.38 66 ASP B C 1
ATOM 2056 O O . ASP B 1 66 ? 20.5 2.705 -3.738 1 98.38 66 ASP B O 1
ATOM 2060 N N . GLY B 1 67 ? 19.281 3.049 -1.9 1 98.31 67 GLY B N 1
ATOM 2061 C CA . GLY B 1 67 ? 19.25 1.633 -1.571 1 98.31 67 GLY B CA 1
ATOM 2062 C C . GLY B 1 67 ? 18.578 0.788 -2.637 1 98.31 67 GLY B C 1
ATOM 2063 O O . GLY B 1 67 ? 19.062 -0.284 -2.99 1 98.31 67 GLY B O 1
ATOM 2064 N N . LEU B 1 68 ? 17.484 1.254 -3.189 1 98.44 68 LEU B N 1
ATOM 2065 C CA . LEU B 1 68 ? 16.75 0.523 -4.215 1 98.44 68 LEU B CA 1
ATOM 2066 C C . LEU B 1 68 ? 17.547 0.451 -5.512 1 98.44 68 LEU B C 1
ATOM 2068 O O . LEU B 1 68 ? 17.719 -0.629 -6.082 1 98.44 68 LEU B O 1
ATOM 2072 N N . PHE B 1 69 ? 18.078 1.552 -5.961 1 98.56 69 PHE B N 1
ATOM 2073 C CA . PHE B 1 69 ? 18.797 1.591 -7.227 1 98.56 69 PHE B CA 1
ATOM 2074 C C . PHE B 1 69 ? 20.094 0.799 -7.141 1 98.56 69 PHE B C 1
ATOM 2076 O O . PHE B 1 69 ? 20.531 0.203 -8.125 1 98.56 69 PHE B O 1
ATOM 2083 N N . ALA B 1 70 ? 20.703 0.81 -5.961 1 98.62 70 ALA B N 1
ATOM 2084 C CA . ALA B 1 70 ? 21.938 0.043 -5.77 1 98.62 70 ALA B CA 1
ATOM 2085 C C . ALA B 1 70 ? 21.719 -1.437 -6.07 1 98.62 70 ALA B C 1
ATOM 2087 O O . ALA B 1 70 ? 22.609 -2.119 -6.562 1 98.62 70 ALA B O 1
ATOM 2088 N N . ILE B 1 71 ? 20.531 -1.949 -5.785 1 98.56 71 ILE B N 1
ATOM 2089 C CA . ILE B 1 71 ? 20.203 -3.34 -6.074 1 98.56 71 ILE B CA 1
ATOM 2090 C C . ILE B 1 71 ? 20.484 -3.645 -7.543 1 98.56 71 ILE B C 1
ATOM 2092 O O . ILE B 1 71 ? 21.062 -4.684 -7.871 1 98.56 71 ILE B O 1
ATOM 2096 N N . LEU B 1 72 ? 20.016 -2.711 -8.438 1 98.19 72 LEU B N 1
ATOM 2097 C CA . LEU B 1 72 ? 20.031 -2.938 -9.875 1 98.19 72 LEU B CA 1
ATOM 2098 C C . LEU B 1 72 ? 21.469 -2.92 -10.406 1 98.19 72 LEU B C 1
ATOM 2100 O O . LEU B 1 72 ? 21.734 -3.377 -11.523 1 98.19 72 LEU B O 1
ATOM 2104 N N . ASP B 1 73 ? 22.438 -2.393 -9.555 1 97.5 73 ASP B N 1
ATOM 2105 C CA . ASP B 1 73 ? 23.844 -2.32 -9.953 1 97.5 73 ASP B CA 1
ATOM 2106 C C . ASP B 1 73 ? 24.625 -3.52 -9.43 1 97.5 73 ASP B C 1
ATOM 2108 O O . ASP B 1 73 ? 25.797 -3.713 -9.781 1 97.5 73 ASP B O 1
ATOM 2112 N N . GLU B 1 74 ? 24.031 -4.293 -8.562 1 98.06 74 GLU B N 1
ATOM 2113 C CA . GLU B 1 74 ? 24.719 -5.473 -8.023 1 98.06 74 GLU B CA 1
ATOM 2114 C C . GLU B 1 74 ? 24.922 -6.523 -9.117 1 98.06 74 GLU B C 1
ATOM 2116 O O . GLU B 1 74 ? 24.109 -6.668 -10.016 1 98.06 74 GLU B O 1
ATOM 2121 N N . ARG B 1 75 ? 25.922 -7.305 -9.023 1 97.44 75 ARG B N 1
ATOM 2122 C CA . ARG B 1 75 ? 26.312 -8.281 -10.031 1 97.44 75 ARG B CA 1
ATOM 2123 C C . ARG B 1 75 ? 25.188 -9.281 -10.289 1 97.44 75 ARG B C 1
ATOM 2125 O O . ARG B 1 75 ? 24.875 -9.586 -11.445 1 97.44 75 ARG B O 1
ATOM 2132 N N . GLN B 1 76 ? 24.562 -9.75 -9.242 1 97.31 76 GLN B N 1
ATOM 2133 C CA . GLN B 1 76 ? 23.516 -10.766 -9.352 1 97.31 76 GLN B CA 1
ATOM 2134 C C . GLN B 1 76 ? 22.281 -10.219 -10.062 1 97.31 76 GLN B C 1
ATOM 2136 O O . GLN B 1 76 ? 21.453 -10.984 -10.562 1 97.31 76 GLN B O 1
ATOM 2141 N N . ALA B 1 77 ? 22.125 -8.891 -10.078 1 97.75 77 ALA B N 1
ATOM 2142 C CA . ALA B 1 77 ? 21 -8.25 -10.758 1 97.75 77 ALA B CA 1
ATOM 2143 C C . ALA B 1 77 ? 21.328 -7.961 -12.219 1 97.75 77 ALA B C 1
ATOM 2145 O O . ALA B 1 77 ? 20.453 -7.617 -13 1 97.75 77 ALA B O 1
ATOM 2146 N N . CYS B 1 78 ? 22.594 -8.156 -12.625 1 96.56 78 CYS B N 1
ATOM 2147 C CA . CYS B 1 78 ? 23.016 -7.719 -13.945 1 96.56 78 CYS B CA 1
ATOM 2148 C C . CYS B 1 78 ? 23.453 -8.906 -14.805 1 96.56 78 CYS B C 1
ATOM 2150 O O . CYS B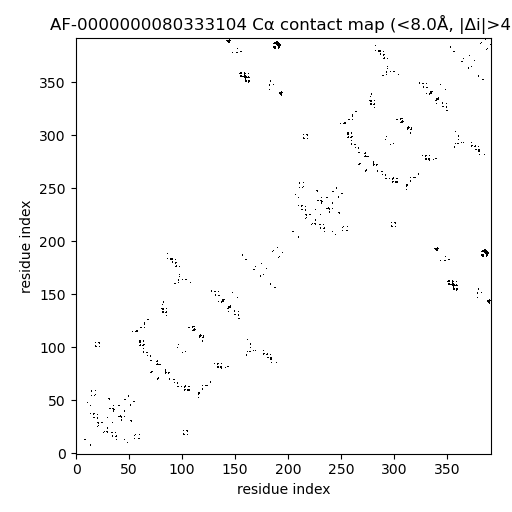 1 78 ? 23.547 -8.789 -16.031 1 96.56 78 CYS B O 1
ATOM 2152 N N . GLU B 1 79 ? 23.672 -10.055 -14.172 1 96.81 79 GLU B N 1
ATOM 2153 C CA . GLU B 1 79 ? 24.219 -11.188 -14.906 1 96.81 79 GLU B CA 1
ATOM 2154 C C . GLU B 1 79 ? 23.297 -12.398 -14.828 1 96.81 79 GLU B C 1
ATOM 2156 O O . GLU B 1 79 ? 22.594 -12.578 -13.828 1 96.81 79 GLU B O 1
ATOM 2161 N N . GLY B 1 80 ? 23.344 -13.18 -15.875 1 96.44 80 GLY B N 1
ATOM 2162 C CA . GLY B 1 80 ? 22.562 -14.414 -15.891 1 96.44 80 GLY B CA 1
ATOM 2163 C C . GLY B 1 80 ? 21.203 -14.258 -16.516 1 96.44 80 GLY B C 1
ATOM 2164 O O . GLY B 1 80 ? 20.922 -13.266 -17.188 1 96.44 80 GLY B O 1
ATOM 2165 N N . ARG B 1 81 ? 20.375 -15.266 -16.281 1 97.06 81 ARG B N 1
ATOM 2166 C CA . ARG B 1 81 ? 19.031 -15.297 -16.844 1 97.06 81 ARG B CA 1
ATOM 2167 C C . ARG B 1 81 ? 18.141 -14.234 -16.203 1 97.06 81 ARG B C 1
ATOM 2169 O O . ARG B 1 81 ? 18.234 -13.984 -15.008 1 97.06 81 ARG B O 1
ATOM 2176 N N . ALA B 1 82 ? 17.281 -13.648 -16.969 1 97.25 82 ALA B N 1
ATOM 2177 C CA . ALA B 1 82 ? 16.438 -12.547 -16.531 1 97.25 82 ALA B CA 1
ATOM 2178 C C . ALA B 1 82 ? 15.578 -12.953 -15.336 1 97.25 82 ALA B C 1
ATOM 2180 O O . ALA B 1 82 ? 15.383 -12.164 -14.414 1 97.25 82 ALA B O 1
ATOM 2181 N N . VAL B 1 83 ? 15.086 -14.172 -15.359 1 97.06 83 VAL B N 1
ATOM 2182 C CA . VAL B 1 83 ? 14.195 -14.609 -14.281 1 97.06 83 VAL B CA 1
ATOM 2183 C C . VAL B 1 83 ? 14.977 -14.719 -12.977 1 97.06 83 VAL B C 1
ATOM 2185 O O . VAL B 1 83 ? 14.453 -14.406 -11.906 1 97.06 83 VAL B O 1
ATOM 2188 N N . VAL B 1 84 ? 16.203 -15.172 -12.992 1 97.31 84 VAL B N 1
ATOM 2189 C CA . VAL B 1 84 ? 17.047 -15.281 -11.812 1 97.31 84 VAL B CA 1
ATOM 2190 C C . VAL B 1 84 ? 17.391 -13.891 -11.281 1 97.31 84 VAL B C 1
ATOM 2192 O O . VAL B 1 84 ? 17.344 -13.648 -10.078 1 97.31 84 VAL B O 1
ATOM 2195 N N . ARG B 1 85 ? 17.703 -12.984 -12.203 1 98.31 85 ARG B N 1
ATOM 2196 C CA . ARG B 1 85 ? 17.969 -11.602 -11.828 1 98.31 85 ARG B CA 1
ATOM 2197 C C . ARG B 1 85 ? 16.75 -10.961 -11.18 1 98.31 85 ARG B C 1
ATOM 2199 O O . ARG B 1 85 ? 16.875 -10.258 -10.18 1 98.31 85 ARG B O 1
ATOM 2206 N N . LEU B 1 86 ? 15.578 -11.227 -11.789 1 98.25 86 LEU B N 1
ATOM 2207 C CA . LEU B 1 86 ? 14.328 -10.688 -11.266 1 98.25 86 LEU B CA 1
ATOM 2208 C C . LEU B 1 86 ? 14.062 -11.195 -9.852 1 98.25 86 LEU B C 1
ATOM 2210 O O . LEU B 1 86 ? 13.688 -10.422 -8.969 1 98.25 86 LEU B O 1
ATOM 2214 N N . GLU B 1 87 ? 14.25 -12.477 -9.633 1 97.94 87 GLU B N 1
ATOM 2215 C CA . GLU B 1 87 ? 14.07 -13.055 -8.305 1 97.94 87 GLU B CA 1
ATOM 2216 C C . GLU B 1 87 ? 15.016 -12.422 -7.293 1 97.94 87 GLU B C 1
ATOM 2218 O O . GLU B 1 87 ? 14.617 -12.117 -6.168 1 97.94 87 GLU B O 1
ATOM 2223 N N . TYR B 1 88 ? 16.281 -12.234 -7.703 1 98.44 88 TYR B N 1
ATOM 2224 C CA . TYR B 1 88 ? 17.266 -11.578 -6.848 1 98.44 88 TYR B CA 1
ATOM 2225 C C . TYR B 1 88 ? 16.812 -10.172 -6.48 1 98.44 88 TYR B C 1
ATOM 2227 O O . TYR B 1 88 ? 16.844 -9.781 -5.312 1 98.44 88 TYR B O 1
ATOM 2235 N N . VAL B 1 89 ? 16.359 -9.43 -7.453 1 98.62 89 VAL B N 1
ATOM 2236 C CA . VAL B 1 89 ? 15.93 -8.047 -7.258 1 98.62 89 VAL B CA 1
ATOM 2237 C C . VAL B 1 89 ? 14.742 -8 -6.297 1 98.62 89 VAL B C 1
ATOM 2239 O O . VAL B 1 89 ? 14.703 -7.172 -5.391 1 98.62 89 VAL B O 1
ATOM 2242 N N . VAL B 1 90 ? 13.773 -8.906 -6.445 1 98.56 90 VAL B N 1
ATOM 2243 C CA . VAL B 1 90 ? 12.602 -8.961 -5.582 1 98.56 90 VAL B CA 1
ATOM 2244 C C . VAL B 1 90 ? 13.031 -9.195 -4.137 1 98.56 90 VAL B C 1
ATOM 2246 O O . VAL B 1 90 ? 12.586 -8.5 -3.225 1 98.56 90 VAL B O 1
ATOM 2249 N N . ARG B 1 91 ? 13.961 -10.117 -3.904 1 98.31 91 ARG B N 1
ATOM 2250 C CA . ARG B 1 91 ? 14.453 -10.406 -2.562 1 98.31 91 ARG B CA 1
ATOM 2251 C C . ARG B 1 91 ? 15.188 -9.203 -1.978 1 98.31 91 ARG B C 1
ATOM 2253 O O . ARG B 1 91 ? 14.984 -8.852 -0.814 1 98.31 91 ARG B O 1
ATOM 2260 N N . ARG B 1 92 ? 15.984 -8.578 -2.797 1 98.44 92 ARG B N 1
ATOM 2261 C CA . ARG B 1 92 ? 16.781 -7.434 -2.348 1 98.44 92 ARG B CA 1
ATOM 2262 C C . ARG B 1 92 ? 15.883 -6.246 -2.014 1 98.44 92 ARG B C 1
ATOM 2264 O O . ARG B 1 92 ? 16.172 -5.48 -1.091 1 98.44 92 ARG B O 1
ATOM 2271 N N . MET B 1 93 ? 14.789 -6.082 -2.775 1 98.62 93 MET B N 1
ATOM 2272 C CA . MET B 1 93 ? 13.836 -5.02 -2.465 1 98.62 93 MET B CA 1
ATOM 2273 C C . MET B 1 93 ? 13.258 -5.203 -1.065 1 98.62 93 MET B C 1
ATOM 2275 O O . MET B 1 93 ? 13.125 -4.234 -0.313 1 98.62 93 MET B O 1
ATOM 2279 N N . VAL B 1 94 ? 12.93 -6.445 -0.672 1 98.38 94 VAL B N 1
ATOM 2280 C CA . VAL B 1 94 ? 12.414 -6.742 0.659 1 98.38 94 VAL B CA 1
ATOM 2281 C C . VAL B 1 94 ? 13.469 -6.414 1.711 1 98.38 94 VAL B C 1
ATOM 2283 O O . VAL B 1 94 ? 13.164 -5.793 2.732 1 98.38 94 VAL B O 1
ATOM 2286 N N . GLU B 1 95 ? 14.695 -6.742 1.423 1 97.62 95 GLU B N 1
ATOM 2287 C CA . GLU B 1 95 ? 15.789 -6.496 2.361 1 97.62 95 GLU B CA 1
ATOM 2288 C C . GLU B 1 95 ? 16.016 -5 2.566 1 97.62 95 GLU B C 1
ATOM 2290 O O . GLU B 1 95 ? 16.188 -4.543 3.697 1 97.62 95 GLU B O 1
ATOM 2295 N N . VAL B 1 96 ? 15.984 -4.238 1.481 1 98 96 VAL B N 1
ATOM 2296 C CA . VAL B 1 96 ? 16.156 -2.791 1.577 1 98 96 VAL B CA 1
ATOM 2297 C C . VAL B 1 96 ? 15 -2.18 2.354 1 98 96 VAL B C 1
ATOM 2299 O O . VAL B 1 96 ? 15.203 -1.344 3.236 1 98 96 VAL B O 1
ATOM 2302 N N . LEU B 1 97 ? 13.773 -2.596 2.002 1 98.31 97 LEU B N 1
ATOM 2303 C CA . LEU B 1 97 ? 12.594 -2.082 2.689 1 98.31 97 LEU B CA 1
ATOM 2304 C C . LEU B 1 97 ? 12.68 -2.346 4.188 1 98.31 97 LEU B C 1
ATOM 2306 O O . LEU B 1 97 ? 12.445 -1.444 4.996 1 98.31 97 LEU B O 1
ATOM 2310 N N . THR B 1 98 ? 13.086 -3.572 4.594 1 97 98 THR B N 1
ATOM 2311 C CA . THR B 1 98 ? 13.125 -3.93 6.008 1 97 98 THR B CA 1
ATOM 2312 C C . THR B 1 98 ? 14.273 -3.205 6.711 1 97 98 THR B C 1
ATOM 2314 O O . THR B 1 98 ? 14.117 -2.752 7.848 1 97 98 THR B O 1
ATOM 2317 N N . ALA B 1 99 ? 15.383 -3.012 6.039 1 95.56 99 ALA B N 1
ATOM 2318 C CA . ALA B 1 99 ? 16.547 -2.365 6.621 1 95.56 99 ALA B CA 1
ATOM 2319 C C . ALA B 1 99 ? 16.344 -0.858 6.746 1 95.56 99 ALA B C 1
ATOM 2321 O O . ALA B 1 99 ? 16.875 -0.225 7.664 1 95.56 99 ALA B O 1
ATOM 2322 N N . GLU B 1 100 ? 15.594 -0.298 5.754 1 97.12 100 GLU B N 1
ATOM 2323 C CA . GLU B 1 100 ? 15.398 1.146 5.684 1 97.12 100 GLU B CA 1
ATOM 2324 C C . GLU B 1 100 ? 13.93 1.511 5.875 1 97.12 100 GLU B C 1
ATOM 2326 O O . GLU B 1 100 ? 13.422 2.434 5.234 1 97.12 100 GLU B O 1
ATOM 2331 N N . LEU B 1 101 ? 13.297 0.825 6.789 1 97.31 101 LEU B N 1
ATOM 2332 C CA . LEU B 1 101 ? 11.844 0.828 6.922 1 97.31 101 LEU B CA 1
ATOM 2333 C C . LEU B 1 101 ? 11.312 2.25 7.086 1 97.31 101 LEU B C 1
ATOM 2335 O O . LEU B 1 101 ? 10.438 2.682 6.336 1 97.31 101 LEU B O 1
ATOM 2339 N N . PRO B 1 102 ? 11.883 3.117 7.988 1 97.75 102 PRO B N 1
ATOM 2340 C CA . PRO B 1 102 ? 11.305 4.453 8.133 1 97.75 102 PRO B CA 1
ATOM 2341 C C . PRO B 1 102 ? 11.484 5.316 6.887 1 97.75 102 PRO B C 1
ATOM 2343 O O . PRO B 1 102 ? 10.609 6.121 6.559 1 97.75 102 PRO B O 1
ATOM 2346 N N . TYR B 1 103 ? 12.523 5.129 6.168 1 98.5 103 TYR B N 1
ATOM 2347 C CA . TYR B 1 103 ? 12.828 5.934 4.992 1 98.5 103 TYR B CA 1
ATOM 2348 C C . TYR B 1 103 ? 11.969 5.512 3.805 1 98.5 103 TYR B C 1
ATOM 2350 O O . TYR B 1 103 ? 11.453 6.359 3.072 1 98.5 103 TYR B O 1
ATOM 2358 N N . VAL B 1 104 ? 11.805 4.199 3.646 1 98.56 104 VAL B N 1
ATOM 2359 C CA . VAL B 1 104 ? 10.953 3.695 2.576 1 98.56 104 VAL B CA 1
ATOM 2360 C C . VAL B 1 104 ? 9.5 4.074 2.854 1 98.56 104 VAL B C 1
ATOM 2362 O O . VAL B 1 104 ? 8.758 4.43 1.936 1 98.56 104 VAL B O 1
ATOM 2365 N N . THR B 1 105 ? 9.125 3.957 4.145 1 98.06 105 THR B N 1
ATOM 2366 C CA . THR B 1 105 ? 7.773 4.367 4.527 1 98.06 105 THR B CA 1
ATOM 2367 C C . THR B 1 105 ? 7.512 5.812 4.117 1 98.06 105 THR B C 1
ATOM 2369 O O . THR B 1 105 ? 6.484 6.113 3.508 1 98.06 105 THR B O 1
ATOM 2372 N N . LEU B 1 106 ? 8.477 6.68 4.426 1 98.25 106 LEU B N 1
ATOM 2373 C CA . LEU B 1 106 ? 8.352 8.086 4.055 1 98.25 106 LEU B CA 1
ATOM 2374 C C . LEU B 1 106 ? 8.281 8.25 2.541 1 98.25 106 LEU B C 1
ATOM 2376 O O . LEU B 1 106 ? 7.449 9 2.033 1 98.25 106 LEU B O 1
ATOM 2380 N N . LEU B 1 107 ? 9.094 7.531 1.808 1 98.44 107 LEU B N 1
ATOM 2381 C CA . LEU B 1 107 ? 9.125 7.578 0.35 1 98.44 107 LEU B CA 1
ATOM 2382 C C . LEU B 1 107 ? 7.766 7.215 -0.237 1 98.44 107 LEU B C 1
ATOM 2384 O O . LEU B 1 107 ? 7.293 7.867 -1.17 1 98.44 107 LEU B O 1
ATOM 2388 N N . LEU B 1 108 ? 7.07 6.234 0.352 1 97.56 108 LEU B N 1
ATOM 2389 C CA . LEU B 1 108 ? 5.809 5.727 -0.173 1 97.56 108 LEU B CA 1
ATOM 2390 C C . LEU B 1 108 ? 4.664 6.684 0.145 1 97.56 108 LEU B C 1
ATOM 2392 O O . LEU B 1 108 ? 3.582 6.578 -0.435 1 97.56 108 LEU B O 1
ATOM 2396 N N . ARG B 1 109 ? 4.898 7.617 0.978 1 94.81 109 ARG B N 1
ATOM 2397 C CA . ARG B 1 109 ? 3.854 8.555 1.385 1 94.81 109 ARG B CA 1
ATOM 2398 C C . ARG B 1 109 ? 3.98 9.875 0.639 1 94.81 109 ARG B C 1
ATOM 2400 O O . ARG B 1 109 ? 3.156 10.773 0.816 1 94.81 109 ARG B O 1
ATOM 2407 N N . VAL B 1 110 ? 4.996 10.016 -0.199 1 94.62 110 VAL B N 1
ATOM 2408 C CA . VAL B 1 110 ? 5.23 11.227 -0.974 1 94.62 110 VAL B CA 1
ATOM 2409 C C . VAL B 1 110 ? 4.078 11.445 -1.954 1 94.62 110 VAL B C 1
ATOM 2411 O O . VAL B 1 110 ? 3.639 10.508 -2.619 1 94.62 110 VAL B O 1
ATOM 2414 N N . ARG B 1 111 ? 3.523 12.703 -2.129 1 89.31 111 ARG B N 1
ATOM 2415 C CA . ARG B 1 111 ? 2.342 12.992 -2.936 1 89.31 111 ARG B CA 1
ATOM 2416 C C . ARG B 1 111 ? 2.682 13.938 -4.086 1 89.31 111 ARG B C 1
ATOM 2418 O O . ARG B 1 111 ? 1.837 14.203 -4.945 1 89.31 111 ARG B O 1
ATOM 2425 N N . GLY B 1 112 ? 3.795 14.547 -4.16 1 92.88 112 GLY B N 1
ATOM 2426 C CA . GLY B 1 112 ? 4.195 15.367 -5.293 1 92.88 112 GLY B CA 1
ATOM 2427 C C . GLY B 1 112 ? 3.881 16.844 -5.098 1 92.88 112 GLY B C 1
ATOM 2428 O O . GLY B 1 112 ? 3.699 17.578 -6.074 1 92.88 112 GLY B O 1
ATOM 2429 N N . ASN B 1 113 ? 3.807 17.312 -3.838 1 90.5 113 ASN B N 1
ATOM 2430 C CA . ASN B 1 113 ? 3.416 18.688 -3.531 1 90.5 113 ASN B CA 1
ATOM 2431 C C . ASN B 1 113 ? 4.602 19.641 -3.629 1 90.5 113 ASN B C 1
ATOM 2433 O O . ASN B 1 113 ? 4.418 20.859 -3.75 1 90.5 113 ASN B O 1
ATOM 2437 N N . THR B 1 114 ? 5.805 19.188 -3.49 1 93.94 114 THR B N 1
ATOM 2438 C CA . THR B 1 114 ? 7.02 20 -3.557 1 93.94 114 THR B CA 1
ATOM 2439 C C . THR B 1 114 ? 7.941 19.5 -4.664 1 93.94 114 THR B C 1
ATOM 2441 O O . THR B 1 114 ? 7.707 18.438 -5.238 1 93.94 114 THR B O 1
ATOM 2444 N N . GLY B 1 115 ? 8.891 20.312 -4.984 1 95.75 115 GLY B N 1
ATOM 2445 C CA . GLY B 1 115 ? 9.875 19.875 -5.965 1 95.75 115 GLY B CA 1
ATOM 2446 C C . GLY B 1 115 ? 10.562 18.578 -5.582 1 95.75 115 GLY B C 1
ATOM 2447 O O . GLY B 1 115 ? 10.742 17.703 -6.422 1 95.75 115 GLY B O 1
ATOM 2448 N N . THR B 1 116 ? 10.906 18.453 -4.34 1 97.25 116 THR B N 1
ATOM 2449 C CA . THR B 1 116 ? 11.547 17.25 -3.832 1 97.25 116 THR B CA 1
ATOM 2450 C C . THR B 1 116 ? 10.625 16.047 -3.977 1 97.25 116 THR B C 1
ATOM 2452 O O . THR B 1 116 ? 11.062 14.969 -4.395 1 97.25 116 THR B O 1
ATOM 2455 N N . GLU B 1 117 ? 9.406 16.25 -3.664 1 97.69 117 GLU B N 1
ATOM 2456 C CA . GLU B 1 117 ? 8.445 15.156 -3.773 1 97.69 117 GLU B CA 1
ATOM 2457 C C . GLU B 1 117 ? 8.25 14.734 -5.23 1 97.69 117 GLU B C 1
ATOM 2459 O O . GLU B 1 117 ? 8.164 13.547 -5.531 1 97.69 117 GLU B O 1
ATOM 2464 N N . ARG B 1 118 ? 8.195 15.648 -6.105 1 97.69 118 ARG B N 1
ATOM 2465 C CA . ARG B 1 118 ? 8.055 15.336 -7.523 1 97.69 118 ARG B CA 1
ATOM 2466 C C . ARG B 1 118 ? 9.289 14.602 -8.047 1 97.69 118 ARG B C 1
ATOM 2468 O O . ARG B 1 118 ? 9.18 13.656 -8.828 1 97.69 118 ARG B O 1
ATOM 2475 N N . TRP B 1 119 ? 10.406 15.094 -7.621 1 98.31 119 TRP B N 1
ATOM 2476 C CA . TRP B 1 119 ? 11.648 14.414 -7.957 1 98.31 119 TRP B CA 1
ATOM 2477 C C . TRP B 1 119 ? 11.625 12.969 -7.465 1 98.31 119 TRP B C 1
ATOM 2479 O O . TRP B 1 119 ? 11.977 12.047 -8.211 1 98.31 119 TRP B O 1
ATOM 2489 N N . ALA B 1 120 ? 11.242 12.688 -6.254 1 98.44 120 ALA B N 1
ATOM 2490 C CA . ALA B 1 120 ? 11.18 11.352 -5.676 1 98.44 120 ALA B CA 1
ATOM 2491 C C . ALA B 1 120 ? 10.227 10.453 -6.465 1 98.44 120 ALA B C 1
ATOM 2493 O O . ALA B 1 120 ? 10.531 9.289 -6.719 1 98.44 120 ALA B O 1
ATOM 2494 N N . LEU B 1 121 ? 9.07 11.016 -6.859 1 97.94 121 LEU B N 1
ATOM 2495 C CA . LEU B 1 121 ? 8.102 10.266 -7.652 1 97.94 121 LEU B CA 1
ATOM 2496 C C . LEU B 1 121 ? 8.695 9.875 -9 1 97.94 121 LEU B C 1
ATOM 2498 O O . LEU B 1 121 ? 8.477 8.758 -9.484 1 97.94 121 LEU B O 1
ATOM 2502 N N . GLU B 1 122 ? 9.453 10.781 -9.594 1 98.25 122 GLU B N 1
ATOM 2503 C CA . GLU B 1 122 ? 10.094 10.484 -10.867 1 98.25 122 GLU B CA 1
ATOM 2504 C C . GLU B 1 122 ? 11.141 9.383 -10.719 1 98.25 122 GLU B C 1
ATOM 2506 O O . GLU B 1 122 ? 11.25 8.508 -11.578 1 98.25 122 GLU B O 1
ATOM 2511 N N . ARG B 1 123 ? 11.836 9.406 -9.625 1 98.44 123 ARG B N 1
ATOM 2512 C CA . ARG B 1 123 ? 12.844 8.375 -9.375 1 98.44 123 ARG B CA 1
ATOM 2513 C C . ARG B 1 123 ? 12.188 7.023 -9.117 1 98.44 123 ARG B C 1
ATOM 2515 O O . ARG B 1 123 ? 12.672 5.996 -9.602 1 98.44 123 ARG B O 1
ATOM 2522 N N . ARG B 1 124 ? 11.125 7.027 -8.43 1 98.19 124 ARG B N 1
ATOM 2523 C CA . ARG B 1 124 ? 10.383 5.793 -8.211 1 98.19 124 ARG B CA 1
ATOM 2524 C C . ARG B 1 124 ? 9.875 5.215 -9.531 1 98.19 124 ARG B C 1
ATOM 2526 O O . ARG B 1 124 ? 9.914 4 -9.734 1 98.19 124 ARG B O 1
ATOM 2533 N N . ARG B 1 125 ? 9.414 6.078 -10.398 1 97.5 125 ARG B N 1
ATOM 2534 C CA . ARG B 1 125 ? 8.953 5.641 -11.711 1 97.5 125 ARG B CA 1
ATOM 2535 C C . ARG B 1 125 ? 10.094 5.016 -12.508 1 97.5 125 ARG B C 1
ATOM 2537 O O . ARG B 1 125 ? 9.898 4.012 -13.203 1 97.5 125 ARG B O 1
ATOM 2544 N N . GLU B 1 126 ? 11.188 5.645 -12.406 1 98.31 126 GLU B N 1
ATOM 2545 C CA . GLU B 1 126 ? 12.359 5.117 -13.094 1 98.31 126 GLU B CA 1
ATOM 2546 C C . GLU B 1 126 ? 12.727 3.725 -12.578 1 98.31 126 GLU B C 1
ATOM 2548 O O . GLU B 1 126 ? 13.016 2.822 -13.375 1 98.31 126 GLU B O 1
ATOM 2553 N N . PHE B 1 127 ? 12.727 3.566 -11.328 1 98.62 127 PHE B N 1
ATOM 2554 C CA . PHE B 1 127 ? 13.008 2.262 -10.742 1 98.62 127 PHE B CA 1
ATOM 2555 C C . PHE B 1 127 ? 11.992 1.228 -11.195 1 98.62 127 PHE B C 1
ATOM 2557 O O . PHE B 1 127 ? 12.359 0.117 -11.594 1 98.62 127 PHE B O 1
ATOM 2564 N N . ASP B 1 128 ? 10.688 1.598 -11.133 1 97.5 128 ASP B N 1
ATOM 2565 C CA . ASP B 1 128 ? 9.609 0.736 -11.602 1 97.5 128 ASP B CA 1
ATOM 2566 C C . ASP B 1 128 ? 9.844 0.303 -13.047 1 97.5 128 ASP B C 1
ATOM 2568 O O . ASP B 1 128 ? 9.641 -0.862 -13.391 1 97.5 128 ASP B O 1
ATOM 2572 N N . HIS B 1 129 ? 10.289 1.223 -13.836 1 97.81 129 HIS B N 1
ATOM 2573 C CA . HIS B 1 129 ? 10.539 0.946 -15.242 1 97.81 129 HIS B CA 1
ATOM 2574 C C . HIS B 1 129 ? 11.672 -0.057 -15.422 1 97.81 129 HIS B C 1
ATOM 2576 O O . HIS B 1 129 ? 11.57 -0.991 -16.219 1 97.81 129 HIS B O 1
ATOM 2582 N N . ARG B 1 130 ? 12.695 0.116 -14.648 1 98.12 130 ARG B N 1
ATOM 2583 C CA . ARG B 1 130 ? 13.844 -0.786 -14.742 1 98.12 130 ARG B CA 1
ATOM 2584 C C . ARG B 1 130 ? 13.461 -2.203 -14.328 1 98.12 130 ARG B C 1
ATOM 2586 O O . ARG B 1 130 ? 13.883 -3.176 -14.953 1 98.12 130 ARG B O 1
ATOM 2593 N N . VAL B 1 131 ? 12.68 -2.334 -13.352 1 98.25 131 VAL B N 1
ATOM 2594 C CA . VAL B 1 131 ? 12.242 -3.652 -12.906 1 98.25 131 VAL B CA 1
ATOM 2595 C C . VAL B 1 131 ? 11.281 -4.25 -13.938 1 98.25 131 VAL B C 1
ATOM 2597 O O . VAL B 1 131 ? 11.352 -5.449 -14.227 1 98.25 131 VAL B O 1
ATOM 2600 N N . ALA B 1 132 ? 10.406 -3.432 -14.484 1 98.19 132 ALA B N 1
ATOM 2601 C CA . ALA B 1 132 ? 9.492 -3.887 -15.531 1 98.19 132 ALA B CA 1
ATOM 2602 C C . ALA B 1 132 ? 10.258 -4.422 -16.734 1 98.19 132 ALA B C 1
ATOM 2604 O O . ALA B 1 132 ? 9.844 -5.398 -17.359 1 98.19 132 ALA B O 1
ATOM 2605 N N . GLU B 1 133 ? 11.359 -3.787 -17.062 1 97.69 133 GLU B N 1
ATOM 2606 C CA . GLU B 1 133 ? 12.188 -4.25 -18.172 1 97.69 133 GLU B CA 1
ATOM 2607 C C . GLU B 1 133 ? 12.766 -5.637 -17.891 1 97.69 133 GLU B C 1
ATOM 2609 O O . GLU B 1 133 ? 12.875 -6.465 -18.797 1 97.69 133 GLU B O 1
ATOM 2614 N N . LEU B 1 134 ? 13.141 -5.855 -16.672 1 97.62 134 LEU B N 1
ATOM 2615 C CA . LEU B 1 134 ? 13.633 -7.172 -16.266 1 97.62 134 LEU B CA 1
ATOM 2616 C C . LEU B 1 134 ? 12.531 -8.219 -16.375 1 97.62 134 LEU B C 1
ATOM 2618 O O . LEU B 1 134 ? 12.773 -9.336 -16.844 1 97.62 134 LEU B O 1
ATOM 2622 N N . LEU B 1 135 ? 11.32 -7.828 -15.938 1 98.06 135 LEU B N 1
ATOM 2623 C CA . LEU B 1 135 ? 10.172 -8.727 -16.047 1 98.06 135 LEU B CA 1
ATOM 2624 C C . LEU B 1 135 ? 9.852 -9.016 -17.516 1 98.06 135 LEU B C 1
ATOM 2626 O O . LEU B 1 135 ? 9.57 -10.164 -17.875 1 98.06 135 LEU B O 1
ATOM 2630 N N . LYS B 1 136 ? 9.922 -8.023 -18.328 1 97.81 136 LYS B N 1
ATOM 2631 C CA . LYS B 1 136 ? 9.688 -8.164 -19.75 1 97.81 136 LYS B CA 1
ATOM 2632 C C . LYS B 1 136 ? 10.688 -9.125 -20.391 1 97.81 136 LYS B C 1
ATOM 2634 O O . LYS B 1 136 ? 10.312 -9.984 -21.188 1 97.81 136 LYS B O 1
ATOM 2639 N N . ALA B 1 137 ? 11.945 -8.992 -20.062 1 97.31 137 ALA B N 1
ATOM 2640 C CA . ALA B 1 137 ? 12.992 -9.875 -20.562 1 97.31 137 ALA B CA 1
ATOM 2641 C C . ALA B 1 137 ? 12.734 -11.32 -20.125 1 97.31 137 ALA B C 1
ATOM 2643 O O . ALA B 1 137 ? 12.891 -12.25 -20.922 1 97.31 137 ALA B O 1
ATOM 2644 N N . ALA B 1 138 ? 12.359 -11.492 -18.859 1 97.56 138 ALA B N 1
ATOM 2645 C CA . ALA B 1 138 ? 12.078 -12.828 -18.359 1 97.56 138 ALA B CA 1
ATOM 2646 C C . ALA B 1 138 ? 10.875 -13.445 -19.062 1 97.56 138 ALA B C 1
ATOM 2648 O O . ALA B 1 138 ? 10.844 -14.656 -19.297 1 97.56 138 ALA B O 1
ATOM 2649 N N . ALA B 1 139 ? 9.891 -12.625 -19.391 1 96.44 139 ALA B N 1
ATOM 2650 C CA . ALA B 1 139 ? 8.734 -13.086 -20.156 1 96.44 139 ALA B CA 1
ATOM 2651 C C . ALA B 1 139 ? 9.133 -13.484 -21.578 1 96.44 139 ALA B C 1
ATOM 2653 O O . ALA B 1 139 ? 8.672 -14.5 -22.094 1 96.44 139 ALA B O 1
ATOM 2654 N N . ALA B 1 140 ? 9.945 -12.695 -22.172 1 95.69 140 ALA B N 1
ATOM 2655 C CA . ALA B 1 140 ? 10.422 -12.977 -23.531 1 95.69 140 ALA B CA 1
ATOM 2656 C C . ALA B 1 140 ? 11.188 -14.289 -23.578 1 95.69 140 ALA B C 1
ATOM 2658 O O . ALA B 1 140 ? 11.125 -15.016 -24.562 1 95.69 140 ALA B O 1
ATOM 2659 N N . ASP B 1 141 ? 11.891 -14.594 -22.469 1 95.5 141 ASP B N 1
ATOM 2660 C CA . ASP B 1 141 ? 12.664 -15.828 -22.359 1 95.5 141 ASP B CA 1
ATOM 2661 C C . ASP B 1 141 ? 11.75 -17.016 -22.094 1 95.5 141 ASP B C 1
ATOM 2663 O O . ASP B 1 141 ? 12.203 -18.172 -22.109 1 95.5 141 ASP B O 1
ATOM 2667 N N . GLY B 1 142 ? 10.484 -16.75 -21.734 1 95 142 GLY B N 1
ATOM 2668 C CA . GLY B 1 142 ? 9.508 -17.797 -21.5 1 95 142 GLY B CA 1
ATOM 2669 C C . GLY B 1 142 ? 9.5 -18.297 -20.062 1 95 142 GLY B C 1
ATOM 2670 O O . GLY B 1 142 ? 8.844 -19.297 -19.75 1 95 142 GLY B O 1
ATOM 2671 N N . ASP B 1 143 ? 10.211 -17.625 -19.188 1 95.12 143 ASP B N 1
ATOM 2672 C CA . ASP B 1 143 ? 10.312 -18.047 -17.797 1 95.12 143 ASP B CA 1
ATOM 2673 C C . ASP B 1 143 ? 9.164 -17.453 -16.969 1 95.12 143 ASP B C 1
ATOM 2675 O O . ASP B 1 143 ? 8.797 -18.016 -15.93 1 95.12 143 ASP B O 1
ATOM 2679 N N . VAL B 1 144 ? 8.672 -16.328 -17.391 1 95.31 144 VAL B N 1
ATOM 2680 C CA . VAL B 1 144 ? 7.586 -15.625 -16.719 1 95.31 144 VAL B CA 1
ATOM 2681 C C . VAL B 1 144 ? 6.363 -15.57 -17.641 1 95.31 144 VAL B C 1
ATOM 2683 O O . VAL B 1 144 ? 6.5 -15.445 -18.859 1 95.31 144 VAL B O 1
ATOM 2686 N N . ARG B 1 145 ? 5.215 -15.68 -17.031 1 93.94 145 ARG B N 1
ATOM 2687 C CA . ARG B 1 145 ? 3.977 -15.727 -17.797 1 93.94 145 ARG B CA 1
ATOM 2688 C C . ARG B 1 145 ? 3.799 -14.469 -18.641 1 93.94 145 ARG B C 1
ATOM 2690 O O . ARG B 1 145 ? 4.117 -13.367 -18.188 1 93.94 145 ARG B O 1
ATOM 2697 N N . GLY B 1 146 ? 3.211 -14.664 -19.828 1 91.69 146 GLY B N 1
ATOM 2698 C CA . GLY B 1 146 ? 3.01 -13.555 -20.75 1 91.69 146 GLY B CA 1
ATOM 2699 C C . GLY B 1 146 ? 1.567 -13.094 -20.828 1 91.69 146 GLY B C 1
ATOM 2700 O O . GLY B 1 146 ? 1.247 -12.156 -21.562 1 91.69 146 GLY B O 1
ATOM 2701 N N . ASP B 1 147 ? 0.701 -13.68 -20.078 1 92.12 147 ASP B N 1
ATOM 2702 C CA . ASP B 1 147 ? -0.727 -13.398 -20.188 1 92.12 147 ASP B CA 1
ATOM 2703 C C . ASP B 1 147 ? -1.139 -12.266 -19.25 1 92.12 147 ASP B C 1
ATOM 2705 O O . ASP B 1 147 ? -2.32 -11.922 -19.156 1 92.12 147 ASP B O 1
ATOM 2709 N N . VAL B 1 148 ? -0.176 -11.695 -18.5 1 95.19 148 VAL B N 1
ATOM 2710 C CA . VAL B 1 148 ? -0.393 -10.5 -17.688 1 95.19 148 VAL B CA 1
ATOM 2711 C C . VAL B 1 148 ? 0.488 -9.367 -18.203 1 95.19 148 VAL B C 1
ATOM 2713 O O . VAL B 1 148 ? 1.687 -9.555 -18.438 1 95.19 148 VAL B O 1
ATOM 2716 N N . GLU B 1 149 ? -0.148 -8.25 -18.469 1 95.38 149 GLU B N 1
ATOM 2717 C CA . GLU B 1 149 ? 0.605 -7.09 -18.938 1 95.38 149 GLU B CA 1
ATOM 2718 C C . GLU B 1 149 ? 1.74 -6.742 -17.969 1 95.38 149 GLU B C 1
ATOM 2720 O O . GLU B 1 149 ? 1.543 -6.715 -16.766 1 95.38 149 GLU B O 1
ATOM 2725 N N . VAL B 1 150 ? 2.902 -6.512 -18.5 1 96.44 150 VAL B N 1
ATOM 2726 C CA . VAL B 1 150 ? 4.152 -6.418 -17.766 1 96.44 150 VAL B CA 1
ATOM 2727 C C . VAL B 1 150 ? 4.055 -5.285 -16.734 1 96.44 150 VAL B C 1
ATOM 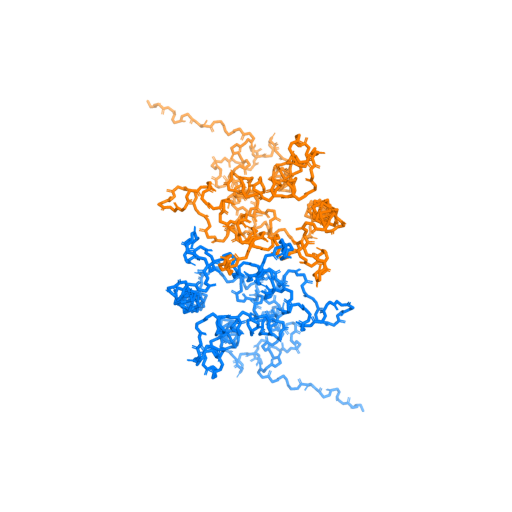2729 O O . VAL B 1 150 ? 4.426 -5.453 -15.578 1 96.44 150 VAL B O 1
ATOM 2732 N N . ARG B 1 151 ? 3.6 -4.117 -17.109 1 95.44 151 ARG B N 1
ATOM 2733 C CA . ARG B 1 151 ? 3.518 -2.98 -16.203 1 95.44 151 ARG B CA 1
ATOM 2734 C C . ARG B 1 151 ? 2.535 -3.25 -15.078 1 95.44 151 ARG B C 1
ATOM 2736 O O . ARG B 1 151 ? 2.783 -2.877 -13.93 1 95.44 151 ARG B O 1
ATOM 2743 N N . LEU B 1 152 ? 1.424 -3.922 -15.445 1 96.69 152 LEU B N 1
ATOM 2744 C CA . LEU B 1 152 ? 0.438 -4.297 -14.438 1 96.69 152 LEU B CA 1
ATOM 2745 C C . LEU B 1 152 ? 1.033 -5.277 -13.43 1 96.69 152 LEU B C 1
ATOM 2747 O O . LEU B 1 152 ? 0.891 -5.094 -12.219 1 96.69 152 LEU B O 1
ATOM 2751 N N . ALA B 1 153 ? 1.726 -6.281 -13.93 1 97.81 153 ALA B N 1
ATOM 2752 C CA . ALA B 1 153 ? 2.369 -7.262 -13.055 1 97.81 153 ALA B CA 1
ATOM 2753 C C . ALA B 1 153 ? 3.369 -6.59 -12.117 1 97.81 153 ALA B C 1
ATOM 2755 O O . ALA B 1 153 ? 3.41 -6.898 -10.922 1 97.81 153 ALA B O 1
ATOM 2756 N N . THR B 1 154 ? 4.133 -5.676 -12.672 1 98.25 154 THR B N 1
ATOM 2757 C CA . THR B 1 154 ? 5.133 -4.961 -11.883 1 98.25 154 THR B CA 1
ATOM 2758 C C . THR B 1 154 ? 4.469 -4.168 -10.758 1 98.25 154 THR B C 1
ATOM 2760 O O . THR B 1 154 ? 4.898 -4.238 -9.602 1 98.25 154 THR B O 1
ATOM 2763 N N . ARG B 1 155 ? 3.377 -3.465 -11.055 1 97.56 155 ARG B N 1
ATOM 2764 C CA . ARG B 1 155 ? 2.654 -2.674 -10.062 1 97.56 155 ARG B CA 1
ATOM 2765 C C . ARG B 1 155 ? 2.109 -3.559 -8.953 1 97.56 155 ARG B C 1
ATOM 2767 O O . ARG B 1 155 ? 2.211 -3.213 -7.77 1 97.56 155 ARG B O 1
ATOM 2774 N N . LEU B 1 156 ? 1.557 -4.664 -9.367 1 98.44 156 LEU B N 1
ATOM 2775 C CA . LEU B 1 156 ? 0.965 -5.578 -8.398 1 98.44 156 LEU B CA 1
ATOM 2776 C C . LEU B 1 156 ? 2.035 -6.176 -7.488 1 98.44 156 LEU B C 1
ATOM 2778 O O . LEU B 1 156 ? 1.847 -6.266 -6.273 1 98.44 156 LEU B O 1
ATOM 2782 N N . VAL B 1 157 ? 3.184 -6.543 -8.023 1 98.69 157 VAL B N 1
ATOM 2783 C CA . VAL B 1 157 ? 4.293 -7.078 -7.246 1 98.69 157 VAL B CA 1
ATOM 2784 C C . VAL B 1 157 ? 4.816 -6.008 -6.289 1 98.69 157 VAL B C 1
ATOM 2786 O O . VAL B 1 157 ? 5.031 -6.277 -5.105 1 98.69 157 VAL B O 1
ATOM 2789 N N . PHE B 1 158 ? 5.012 -4.793 -6.793 1 98.56 158 PHE B N 1
ATOM 2790 C CA . PHE B 1 158 ? 5.438 -3.688 -5.938 1 98.56 158 PHE B CA 1
ATOM 2791 C C . PHE B 1 158 ? 4.426 -3.441 -4.824 1 98.56 158 PHE B C 1
ATOM 2793 O O . PHE B 1 158 ? 4.809 -3.193 -3.68 1 98.56 158 PHE B O 1
ATOM 2800 N N . GLY B 1 159 ? 3.16 -3.553 -5.188 1 98.56 159 GLY B N 1
ATOM 2801 C CA . GLY B 1 159 ? 2.127 -3.396 -4.176 1 98.56 159 GLY B CA 1
ATOM 2802 C C . GLY B 1 159 ? 2.26 -4.383 -3.033 1 98.56 159 GLY B C 1
ATOM 2803 O O . GLY B 1 159 ? 2.129 -4.008 -1.865 1 98.56 159 GLY B O 1
ATOM 2804 N N . MET B 1 160 ? 2.525 -5.594 -3.377 1 98.75 160 MET B N 1
ATOM 2805 C CA . MET B 1 160 ? 2.719 -6.641 -2.377 1 98.75 160 MET B CA 1
ATOM 2806 C C . MET B 1 160 ? 3.898 -6.316 -1.469 1 98.75 160 MET B C 1
ATOM 2808 O O . MET B 1 160 ? 3.77 -6.34 -0.244 1 98.75 160 MET B O 1
ATOM 2812 N N . ILE B 1 161 ? 4.973 -5.926 -2.045 1 98.75 161 ILE B N 1
ATOM 2813 C CA . ILE B 1 161 ? 6.195 -5.656 -1.294 1 98.75 161 ILE B CA 1
ATOM 2814 C C . ILE B 1 161 ? 6.016 -4.395 -0.454 1 98.75 161 ILE B C 1
ATOM 2816 O O . ILE B 1 161 ? 6.305 -4.395 0.745 1 98.75 161 ILE B O 1
ATOM 2820 N N . ASN B 1 162 ? 5.508 -3.328 -1.059 1 98.25 162 ASN B N 1
ATOM 2821 C CA . ASN B 1 162 ? 5.363 -2.037 -0.395 1 98.25 162 ASN B CA 1
ATOM 2822 C C . ASN B 1 162 ? 4.402 -2.121 0.79 1 98.25 162 ASN B C 1
ATOM 2824 O O . ASN B 1 162 ? 4.527 -1.36 1.751 1 98.25 162 ASN B O 1
ATOM 2828 N N . SER B 1 163 ? 3.527 -3.104 0.748 1 98.06 163 SER B N 1
ATOM 2829 C CA . SER B 1 163 ? 2.541 -3.209 1.819 1 98.06 163 SER B CA 1
ATOM 2830 C C . SER B 1 163 ? 3.209 -3.508 3.158 1 98.06 163 SER B C 1
ATOM 2832 O O . SER B 1 163 ? 2.613 -3.297 4.215 1 98.06 163 SER B O 1
ATOM 2834 N N . MET B 1 164 ? 4.426 -3.963 3.18 1 97.81 164 MET B N 1
ATOM 2835 C CA . MET B 1 164 ? 5.152 -4.383 4.375 1 97.81 164 MET B CA 1
ATOM 2836 C C . MET B 1 164 ? 5.316 -3.219 5.348 1 97.81 164 MET B C 1
ATOM 2838 O O . MET B 1 164 ? 5.402 -3.426 6.559 1 97.81 164 MET B O 1
ATOM 2842 N N . VAL B 1 165 ? 5.297 -1.993 4.863 1 97 165 VAL B N 1
ATOM 2843 C CA . VAL B 1 165 ? 5.512 -0.843 5.738 1 97 165 VAL B CA 1
ATOM 2844 C C . VAL B 1 165 ? 4.336 -0.7 6.699 1 97 165 VAL B C 1
ATOM 2846 O O . VAL B 1 165 ? 4.445 -0.03 7.73 1 97 165 VAL B O 1
ATOM 2849 N N . GLU B 1 166 ? 3.258 -1.335 6.383 1 94.56 166 GLU B N 1
ATOM 2850 C CA . GLU B 1 166 ? 2.053 -1.215 7.199 1 94.56 166 GLU B CA 1
ATOM 2851 C C . GLU B 1 166 ? 2.088 -2.184 8.375 1 94.56 166 GLU B C 1
ATOM 2853 O O . GLU B 1 166 ? 1.45 -1.941 9.406 1 94.56 166 GLU B O 1
ATOM 2858 N N . TRP B 1 167 ? 2.867 -3.293 8.297 1 94 167 TRP B N 1
ATOM 2859 C CA . TRP B 1 167 ? 2.68 -4.316 9.32 1 94 167 TRP B CA 1
ATOM 2860 C C . TRP B 1 167 ? 4.023 -4.875 9.781 1 94 167 TRP B C 1
ATOM 2862 O O . TRP B 1 167 ? 4.109 -5.492 10.844 1 94 167 TRP B O 1
ATOM 2872 N N . TYR B 1 168 ? 5.07 -4.758 8.938 1 96.06 168 TYR B N 1
ATOM 2873 C CA . TYR B 1 168 ? 6.355 -5.312 9.344 1 96.06 168 TYR B CA 1
ATOM 2874 C C . TYR B 1 168 ? 6.945 -4.527 10.508 1 96.06 168 TYR B C 1
ATOM 2876 O O . TYR B 1 168 ? 7.016 -3.297 10.469 1 96.06 168 TYR B O 1
ATOM 2884 N N . ARG B 1 169 ? 7.422 -5.234 11.539 1 92.44 169 ARG B N 1
ATOM 2885 C CA . ARG B 1 169 ? 8.07 -4.645 12.703 1 92.44 169 ARG B CA 1
ATOM 2886 C C . ARG B 1 169 ? 9.375 -5.363 13.031 1 92.44 169 ARG B C 1
ATOM 2888 O O . ARG B 1 169 ? 9.375 -6.551 13.352 1 92.44 169 ARG B O 1
ATOM 2895 N N . PRO B 1 170 ? 10.531 -4.656 12.883 1 82 170 PRO B N 1
ATOM 2896 C CA . PRO B 1 170 ? 11.828 -5.293 13.102 1 82 170 PRO B CA 1
ATOM 2897 C C . PRO B 1 170 ? 11.969 -5.887 14.5 1 82 170 PRO B C 1
ATOM 2899 O O . PRO B 1 170 ? 12.586 -6.941 14.672 1 82 170 PRO B O 1
ATOM 2902 N N . ASP B 1 171 ? 11.898 -5.117 15.648 1 68.69 171 ASP B N 1
ATOM 2903 C CA . ASP B 1 171 ? 12.227 -5.504 17.016 1 68.69 171 ASP B CA 1
ATOM 2904 C C . ASP B 1 171 ? 11.188 -6.48 17.578 1 68.69 171 ASP B C 1
ATOM 2906 O O . ASP B 1 171 ? 11.289 -6.918 18.719 1 68.69 171 ASP B O 1
ATOM 2910 N N . GLY B 1 172 ? 10.289 -6.918 16.812 1 59.69 172 GLY B N 1
ATOM 2911 C CA . GLY B 1 172 ? 9.297 -7.758 17.453 1 59.69 172 GLY B CA 1
ATOM 2912 C C . GLY B 1 172 ? 9.445 -9.227 17.125 1 59.69 172 GLY B C 1
ATOM 2913 O O . GLY B 1 172 ? 10.312 -9.602 16.328 1 59.69 172 GLY B O 1
ATOM 2914 N N . ARG B 1 173 ? 8.812 -10.133 17.938 1 53.06 173 ARG B N 1
ATOM 2915 C CA . ARG B 1 173 ? 8.609 -11.57 17.781 1 53.06 173 ARG B CA 1
ATOM 2916 C C . ARG B 1 173 ? 8.148 -11.898 16.359 1 53.06 173 ARG B C 1
ATOM 2918 O O . ARG B 1 173 ? 7.738 -13.023 16.078 1 53.06 173 ARG B O 1
ATOM 2925 N N . GLY B 1 174 ? 8.328 -10.844 15.492 1 59.34 174 GLY B N 1
ATOM 2926 C CA . GLY B 1 174 ? 7.719 -11.039 14.188 1 59.34 174 GLY B CA 1
ATOM 2927 C C . GLY B 1 174 ? 8.562 -11.891 13.258 1 59.34 174 GLY B C 1
ATOM 2928 O O . GLY B 1 174 ? 9.516 -12.539 13.695 1 59.34 174 GLY B O 1
ATOM 2929 N N . MET B 1 175 ? 8.188 -12.055 12.07 1 70.44 175 MET B N 1
ATOM 2930 C CA . MET B 1 175 ? 8.828 -12.898 11.062 1 70.44 175 MET B CA 1
ATOM 2931 C C . MET B 1 175 ? 10.211 -12.367 10.703 1 70.44 175 MET B C 1
ATOM 2933 O O . MET B 1 175 ? 10.406 -11.156 10.625 1 70.44 175 MET B O 1
ATOM 2937 N N . GLY B 1 176 ? 11.203 -13.234 10.781 1 85.75 176 GLY B N 1
ATOM 2938 C CA . GLY B 1 176 ? 12.547 -12.883 10.352 1 85.75 176 GLY B CA 1
ATOM 2939 C C . GLY B 1 176 ? 12.594 -12.328 8.938 1 85.75 176 GLY B C 1
ATOM 2940 O O . GLY B 1 176 ? 11.797 -12.719 8.086 1 85.75 176 GLY B O 1
ATOM 2941 N N . GLU B 1 177 ? 13.414 -11.305 8.758 1 90.75 177 GLU B N 1
ATOM 2942 C CA . GLU B 1 177 ? 13.602 -10.656 7.465 1 90.75 177 GLU B CA 1
ATOM 2943 C C . GLU B 1 177 ? 13.742 -11.68 6.348 1 90.75 177 GLU B C 1
ATOM 2945 O O . GLU B 1 177 ? 13.133 -11.547 5.285 1 90.75 177 GLU B O 1
ATOM 2950 N N . GLN B 1 178 ? 14.539 -12.688 6.633 1 91.69 178 GLN B N 1
ATOM 2951 C CA . GLN B 1 178 ? 14.773 -13.703 5.613 1 91.69 178 GLN B CA 1
ATOM 2952 C C . GLN B 1 178 ? 13.492 -14.492 5.316 1 91.69 178 GLN B C 1
ATOM 2954 O O . GLN B 1 178 ? 13.227 -14.828 4.164 1 91.69 178 GLN B O 1
ATOM 2959 N N . GLU B 1 179 ? 12.781 -14.75 6.352 1 92.81 179 GLU B N 1
ATOM 2960 C CA . GLU B 1 179 ? 11.523 -15.469 6.18 1 92.81 179 GLU B CA 1
ATOM 2961 C C . GLU B 1 179 ? 10.539 -14.664 5.336 1 92.81 179 GLU B C 1
ATOM 2963 O O . GLU B 1 179 ? 9.859 -15.219 4.473 1 92.81 179 GLU B O 1
ATOM 2968 N N . VAL B 1 180 ? 10.5 -13.43 5.566 1 96.06 180 VAL B N 1
ATOM 2969 C CA . VAL B 1 180 ? 9.594 -12.562 4.82 1 96.06 180 VAL B CA 1
ATOM 2970 C C . VAL B 1 180 ? 10.039 -12.484 3.361 1 96.06 180 VAL B C 1
ATOM 2972 O O . VAL B 1 180 ? 9.219 -12.578 2.449 1 96.06 180 VAL B O 1
ATOM 2975 N N . ALA B 1 181 ? 11.383 -12.32 3.148 1 96.88 181 ALA B N 1
ATOM 2976 C CA . ALA B 1 181 ? 11.906 -12.266 1.787 1 96.88 181 ALA B CA 1
ATOM 2977 C C . ALA B 1 181 ? 11.586 -13.539 1.021 1 96.88 181 ALA B C 1
ATOM 2979 O O . ALA B 1 181 ? 11.188 -13.492 -0.146 1 96.88 181 ALA B O 1
ATOM 2980 N N . ASP B 1 182 ? 11.703 -14.711 1.689 1 96.25 182 ASP B N 1
ATOM 2981 C CA . ASP B 1 182 ? 11.398 -16 1.072 1 96.25 182 ASP B CA 1
ATOM 2982 C C . ASP B 1 182 ? 9.914 -16.094 0.727 1 96.25 182 ASP B C 1
ATOM 2984 O O . ASP B 1 182 ? 9.555 -16.562 -0.355 1 96.25 182 ASP B O 1
ATOM 2988 N N . ALA B 1 183 ? 9.086 -15.664 1.648 1 97.12 183 ALA B N 1
ATOM 2989 C CA . ALA B 1 183 ? 7.641 -15.719 1.437 1 97.12 183 ALA B CA 1
ATOM 2990 C C . ALA B 1 183 ? 7.227 -14.844 0.255 1 97.12 183 ALA B C 1
ATOM 2992 O O . ALA B 1 183 ? 6.445 -15.273 -0.599 1 97.12 183 ALA B O 1
ATOM 2993 N N . VAL B 1 184 ? 7.773 -13.617 0.193 1 98.44 184 VAL B N 1
ATOM 2994 C CA . VAL B 1 184 ? 7.453 -12.703 -0.898 1 98.44 184 VAL B CA 1
ATOM 2995 C C . VAL B 1 184 ? 7.891 -13.312 -2.229 1 98.44 184 VAL B C 1
ATOM 2997 O O . VAL B 1 184 ? 7.113 -13.352 -3.186 1 98.44 184 VAL B O 1
ATOM 3000 N N . ALA B 1 185 ? 9.141 -13.828 -2.254 1 97.56 185 ALA B N 1
ATOM 3001 C CA . ALA B 1 185 ? 9.641 -14.414 -3.492 1 97.56 185 ALA B CA 1
ATOM 3002 C C . ALA B 1 185 ? 8.781 -15.602 -3.922 1 97.56 185 ALA B C 1
ATOM 3004 O O . ALA B 1 185 ? 8.43 -15.727 -5.098 1 97.56 185 ALA B O 1
ATOM 3005 N N . ARG B 1 186 ? 8.438 -16.422 -2.986 1 96.31 186 ARG B N 1
ATOM 3006 C CA . ARG B 1 186 ? 7.617 -17.594 -3.287 1 96.31 186 ARG B CA 1
ATOM 3007 C C . ARG B 1 186 ? 6.258 -17.188 -3.838 1 96.31 186 ARG B C 1
ATOM 3009 O O . ARG B 1 186 ? 5.805 -17.719 -4.852 1 96.31 186 ARG B O 1
ATOM 3016 N N . LEU B 1 187 ? 5.586 -16.25 -3.234 1 97.56 187 LEU B N 1
ATOM 3017 C CA . LEU B 1 187 ? 4.262 -15.82 -3.668 1 97.56 187 LEU B CA 1
ATOM 3018 C C . LEU B 1 187 ? 4.332 -15.102 -5.012 1 97.56 187 LEU B C 1
ATOM 3020 O O . LEU B 1 187 ? 3.502 -15.344 -5.895 1 97.56 187 LEU B O 1
ATOM 3024 N N . VAL B 1 188 ? 5.348 -14.234 -5.172 1 98.25 188 VAL B N 1
ATOM 3025 C CA . VAL B 1 188 ? 5.488 -13.477 -6.414 1 98.25 188 VAL B CA 1
ATOM 3026 C C . VAL B 1 188 ? 5.707 -14.438 -7.582 1 98.25 188 VAL B C 1
ATOM 3028 O O . VAL B 1 188 ? 5.105 -14.281 -8.648 1 98.25 188 VAL B O 1
ATOM 3031 N N . PHE B 1 189 ? 6.504 -15.508 -7.387 1 97.44 189 PHE B N 1
ATOM 3032 C CA . PHE B 1 189 ? 6.93 -16.297 -8.531 1 97.44 189 PHE B CA 1
ATOM 3033 C C . PHE B 1 189 ? 6.09 -17.562 -8.664 1 97.44 189 PHE B C 1
ATOM 3035 O O . PHE B 1 189 ? 5.836 -18.047 -9.773 1 97.44 189 PHE B O 1
ATOM 3042 N N . SER B 1 190 ? 5.57 -18.109 -7.516 1 95.75 190 SER B N 1
ATOM 3043 C CA . SER B 1 190 ? 4.891 -19.406 -7.59 1 95.75 190 SER B CA 1
ATOM 3044 C C . SER B 1 190 ? 3.445 -19.297 -7.121 1 95.75 190 SER B C 1
ATOM 3046 O O . SER B 1 190 ? 2.65 -20.219 -7.32 1 95.75 190 SER B O 1
ATOM 3048 N N . GLY B 1 191 ? 3.055 -18.156 -6.5 1 96.75 191 GLY B N 1
ATOM 3049 C CA . GLY B 1 191 ? 1.677 -17.953 -6.082 1 96.75 191 GLY B CA 1
ATOM 3050 C C . GLY B 1 191 ? 1.274 -18.828 -4.906 1 96.75 191 GLY B C 1
ATOM 3051 O O . GLY B 1 191 ? 2.125 -19.453 -4.27 1 96.75 191 GLY B O 1
ATOM 3052 N N . LEU B 1 192 ? 0 -18.891 -4.59 1 95.75 192 LEU B N 1
ATOM 3053 C CA . LEU B 1 192 ? -0.541 -19.594 -3.428 1 95.75 192 LEU B CA 1
ATOM 3054 C C . LEU B 1 192 ? -0.734 -21.078 -3.723 1 95.75 192 LEU B C 1
ATOM 3056 O O . LEU B 1 192 ? -0.734 -21.906 -2.807 1 95.75 192 LEU B O 1
ATOM 3060 N N . ARG B 1 193 ? -0.965 -21.344 -4.98 1 93.25 193 ARG B N 1
ATOM 3061 C CA . ARG B 1 193 ? -1.325 -22.734 -5.281 1 93.25 193 ARG B CA 1
ATOM 3062 C C . ARG B 1 193 ? -0.146 -23.672 -5.043 1 93.25 193 ARG B C 1
ATOM 3064 O O . ARG B 1 193 ? 1.003 -23.312 -5.305 1 93.25 193 ARG B O 1
ATOM 3071 N N . GLU B 1 194 ? -0.513 -24.781 -4.523 1 83.38 194 GLU B N 1
ATOM 3072 C CA . GLU B 1 194 ? 0.49 -25.812 -4.312 1 83.38 194 GLU B CA 1
ATOM 3073 C C . GLU B 1 194 ? 0.934 -26.438 -5.637 1 83.38 194 GLU B C 1
ATOM 3075 O O . GLU B 1 194 ? 0.115 -26.656 -6.531 1 83.38 194 GLU B O 1
ATOM 3080 N N . ASP B 1 195 ? 2.291 -26.438 -5.863 1 64.81 195 ASP B N 1
ATOM 3081 C CA . ASP B 1 195 ? 2.832 -27.109 -7.035 1 64.81 195 ASP B CA 1
ATOM 3082 C C . ASP B 1 195 ? 2.389 -28.578 -7.078 1 64.81 195 ASP B C 1
ATOM 3084 O O . ASP B 1 195 ? 2.506 -29.297 -6.082 1 64.81 195 ASP B O 1
ATOM 3088 N N . ARG B 1 196 ? 1.188 -28.938 -7.727 1 52.5 196 ARG B N 1
ATOM 3089 C CA . ARG B 1 196 ? 0.975 -30.391 -7.852 1 52.5 196 ARG B CA 1
ATOM 3090 C C . ARG B 1 196 ? 2.125 -31.047 -8.602 1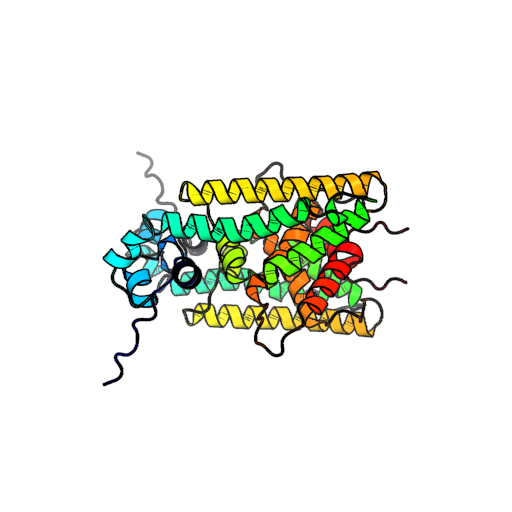 52.5 196 ARG B C 1
ATOM 3092 O O . ARG B 1 196 ? 2.783 -30.406 -9.43 1 52.5 196 ARG B O 1
#

Solvent-accessible surface area (backbone atoms only — not comparable to full-atom values): 21403 Å² total; per-residue (Å²): 126,82,68,75,72,74,74,76,74,44,76,65,55,50,45,54,48,45,46,52,49,31,64,73,56,33,62,90,68,51,50,67,65,56,46,18,63,73,67,72,46,55,56,68,61,50,52,74,77,36,93,42,70,66,55,51,49,44,53,40,36,44,54,35,49,50,52,56,56,47,49,64,69,34,64,64,44,68,47,80,57,40,52,60,15,42,52,48,45,56,34,48,51,44,50,43,41,66,76,37,39,68,32,37,45,46,49,73,65,56,82,47,88,44,72,61,34,41,51,51,52,50,50,52,50,51,51,52,49,54,51,29,51,34,51,44,48,10,25,74,71,58,52,23,48,76,89,46,59,50,66,59,52,43,50,37,52,48,17,25,59,62,38,40,70,79,71,67,53,87,96,47,98,49,78,49,70,64,56,50,28,50,43,49,47,42,34,53,38,44,16,39,36,39,87,126,130,81,67,77,71,75,74,76,74,43,77,63,54,51,45,54,49,45,44,52,48,30,64,72,55,33,61,89,68,50,48,66,64,55,47,18,62,73,68,71,46,55,56,68,61,50,51,74,77,35,93,43,70,65,54,50,50,44,53,40,36,44,52,34,49,50,53,55,56,48,50,63,69,34,64,65,41,69,46,79,56,39,53,60,13,43,52,46,45,55,33,46,51,44,51,44,42,67,75,36,41,67,32,38,46,46,50,72,67,57,82,48,89,45,73,63,33,41,51,51,51,51,51,50,49,51,51,51,50,55,51,28,52,35,51,44,50,11,27,74,72,58,54,23,47,75,90,46,59,51,66,58,52,43,51,36,53,47,17,25,59,60,38,41,70,78,72,66,54,86,95,48,100,49,79,50,70,67,55,50,27,52,43,50,49,44,34,54,38,43,16,39,36,39,86,125

Sequence (392 aa):
MTTAKRDTYTPESLLSVAVQVFNERGYDGTSMEHLSKAAGISKSSIYHHVAGKEELLRRAVSRALDGLFAILDERQACEGRAVVRLEYVVRR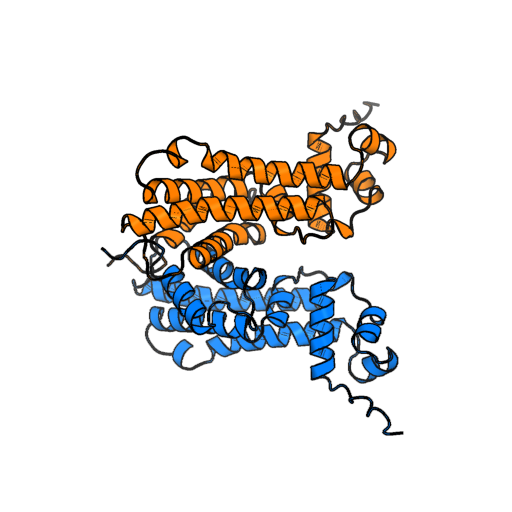MVEVLTAELPYVTLLLRVRGNTGTERWALERRREFDHRVAELLKAAAADGDVRGDVEVRLATRLVFGMINSMVEWYRPDGRGMGEQEVADAVARLVFSGLREDRMTTAKRDTYTPESLLSVAVQVFNERGYDGTSMEHLSKAAGISKSSIYHHVAGKEELLRRAVSRALDGLFAILDERQACEGRAVVRLEYVVRRMVEVLTAELPYVTLLLRVRGNTGTERWALERRREFDHRVAELLKAAAADGDVRGDVEVRLATRLVFGMINSMVEWYRPDGRGMGEQEVADAVARLVFSGLREDR

Secondary structure (DSSP, 8-state):
----------HHHHHHHHHHHHHHH-STT--HHHHHHHHTS-HHHHHTT-S-HHHHHHHHHHHHHHHHHHHHHSHHHHSS-HHHHHHHHHHHHHHHHHHTHHHHHHHHT--S-SHHHHHHHHHHHHHHHHHHHHHHHHHHTTSB-SSS-HHHHHHHHHHHHHGGGGT--TTSS---HHHHHHHHHHHHHH-SB---/----------HHHHHHHHHHHHHHH-STT--HHHHHHHHTS-HHHHHTT-S-HHHHHHHHHHHHHHHHHHHHHSHHHHSS-HHHHHHHHHHHHHHHHHHTHHHHHHHHT--S-SHHHHHHHHHHHHHHHHHHHHHHHHHHTTSB-SSS-HHHHHHHHHHHHHGGGGT--TTSS---HHHHHHHHHHHHHH-SB---

Organism: NCBI:txid40318

Radius of gyration: 23.11 Å; Cα contacts (8 Å, |Δi|>4): 450; chains: 2; bounding box: 62×64×62 Å

pLDDT: mean 92.39, std 12.85, range [30.27, 98.75]

InterPro domains:
  IPR001647 DNA-binding HTH domain, TetR-type [PF00440] (14-59)
  IPR001647 DNA-binding HTH domain, TetR-type [PR00455] (14-27)
  IPR001647 DNA-binding HTH domain, TetR-type [PR00455] (35-58)
  IPR001647 DNA-binding HTH domain, TetR-type [PS50977] (8-68)
  IPR009057 Homedomain-like superfamily [SSF46689] (3-74)
  IPR036271 Tetracyclin repressor-like, C-terminal domain superfamily [SSF48498] (85-193)
  IPR041490 HTH-type transcriptional repressor KstR2, C-terminal [PF17932] (82-192)
  IPR050109 HTH-type, TetR-like transcriptional regulator [PTHR30055] (3-194)

Foldseek 3Di:
DPPPPPPPDDPVNLLVQLLVQCLVQNLVRDALVNSCVSSVHDSVVVCVNPVGSLRSLLVLLCLLLVQLVVLCVDPQLPDDQLVSNLLSSLLSNLVSCLVSVSSLSSLVPQDCPDPSSVVSVVSVVVSLVVSLVSQVRNVVVVLAPDPDDSSVLSVVLVVVSSCCSVPPDDPDVDDDSNRVSVVSSCCSRPNDDDPD/DPPPPLPPDDPVNLLVQLLVQCLVQNLVRDALVNSCVSSVHDSVVVCVNPVGSLRSLLVLLCLLLVQLVVLCVDPQLPDDQLVSNLLSSLLSNLVSCLVSVSSLSSLVPQDCPDPSSVVSVVSVVVSLVVSLVSQVRNVVVVLAPDPDDSSVLSVVLCVVSSCCSVPPDDPDVDDDSNRVSVVSSCCSRPNDDDPD

Nearest PDB structures (foldseek):
  2iai-assembly1_A-2  TM=9.505E-01  e=1.316E-18  Streptomyces coelicolor
  3vpr-assembly2_C  TM=8.509E-01  e=7.533E-10  Thermus thermophilus HB8
  6azh-assembly1_B  TM=7.891E-01  e=4.999E-07  Clostridium perfringens
  3ppb-assembly1_B  TM=6.205E-01  e=4.493E-06  Shewanella loihica PV-4
  3lwj-assembly1_A-2  TM=6.591E-01  e=2.950E-05  Syntrophomonas wolfei subsp. wolfei str. Goettingen G311